Protein AF-A0A0A2VUT5-F1 (afdb_monomer_lite)

pLDDT: mean 84.31, std 16.01, range [35.38, 98.5]

Structure (mmCIF, N/CA/C/O backbone):
data_AF-A0A0A2VUT5-F1
#
_entry.id   AF-A0A0A2VUT5-F1
#
loop_
_atom_site.group_PDB
_atom_site.id
_atom_site.type_symbol
_atom_site.label_atom_id
_atom_site.label_alt_id
_atom_site.label_comp_id
_atom_site.label_asym_id
_atom_site.label_entity_id
_atom_site.label_seq_id
_atom_site.pdbx_PDB_ins_code
_atom_site.Cartn_x
_atom_site.Cartn_y
_atom_site.Cartn_z
_atom_site.occupancy
_atom_site.B_iso_or_equiv
_atom_site.auth_seq_id
_atom_site.auth_comp_id
_atom_site.auth_asym_id
_atom_site.auth_atom_id
_atom_site.pdbx_PDB_model_num
ATOM 1 N N . MET A 1 1 ? 11.358 13.207 6.487 1.00 93.50 1 MET A N 1
ATOM 2 C CA . MET A 1 1 ? 11.380 11.725 6.503 1.00 93.50 1 MET A CA 1
ATOM 3 C C . MET A 1 1 ? 10.875 11.120 5.193 1.00 93.50 1 MET A C 1
ATOM 5 O O . MET A 1 1 ? 11.713 10.660 4.435 1.00 93.50 1 MET A O 1
ATOM 9 N N . LEU A 1 2 ? 9.563 11.150 4.886 1.00 94.25 2 LEU A N 1
ATOM 10 C CA . LEU A 1 2 ? 9.001 10.449 3.712 1.00 94.25 2 LEU A CA 1
ATOM 11 C C . LEU A 1 2 ? 9.611 10.880 2.370 1.00 94.25 2 LEU A C 1
ATOM 13 O O . LEU A 1 2 ? 9.861 10.027 1.530 1.00 94.25 2 LEU A O 1
ATOM 17 N N . PHE A 1 3 ? 9.931 12.165 2.194 1.00 97.06 3 PHE A N 1
ATOM 18 C CA . PHE A 1 3 ? 10.677 12.625 1.018 1.00 97.06 3 PHE A CA 1
ATOM 19 C C . PHE A 1 3 ? 11.984 11.838 0.822 1.00 97.06 3 PHE A C 1
ATOM 21 O O . PHE A 1 3 ? 12.193 11.243 -0.227 1.00 97.06 3 PHE A O 1
ATOM 28 N N . LEU A 1 4 ? 12.830 11.761 1.857 1.00 97.56 4 LEU A N 1
ATOM 29 C CA . LEU A 1 4 ? 14.119 11.062 1.795 1.00 97.56 4 LEU A CA 1
ATOM 30 C C . LEU A 1 4 ? 13.946 9.545 1.630 1.00 97.56 4 LEU A C 1
ATOM 32 O O . LEU A 1 4 ? 14.678 8.941 0.856 1.00 97.56 4 LEU A O 1
ATOM 36 N N . GLN A 1 5 ? 12.960 8.942 2.307 1.00 97.06 5 GLN A N 1
ATOM 37 C CA . GLN A 1 5 ? 12.634 7.514 2.187 1.00 97.06 5 GLN A CA 1
ATOM 38 C C . GLN A 1 5 ? 12.449 7.108 0.721 1.00 97.06 5 GLN A C 1
ATOM 40 O O . GLN A 1 5 ? 13.054 6.148 0.251 1.00 97.06 5 GLN A O 1
ATOM 45 N N . TYR A 1 6 ? 11.606 7.844 -0.001 1.00 96.31 6 TYR A N 1
ATOM 46 C CA . TYR A 1 6 ? 11.287 7.532 -1.389 1.00 96.31 6 TYR A CA 1
ATOM 47 C C . TYR A 1 6 ? 12.314 8.102 -2.370 1.00 96.31 6 TYR A C 1
ATOM 49 O O . TYR A 1 6 ? 12.494 7.519 -3.434 1.00 96.31 6 TYR A O 1
ATOM 57 N N . PHE A 1 7 ? 13.052 9.155 -2.000 1.00 98.19 7 PHE A N 1
ATOM 58 C CA . PHE A 1 7 ? 14.204 9.627 -2.770 1.00 98.19 7 PHE A CA 1
ATOM 59 C C . PHE A 1 7 ? 15.270 8.534 -2.898 1.00 98.19 7 PHE A C 1
ATOM 61 O O . PHE A 1 7 ? 15.726 8.246 -3.999 1.00 98.19 7 PHE A O 1
ATOM 68 N N . ILE A 1 8 ? 15.615 7.858 -1.793 1.00 97.88 8 ILE A N 1
ATOM 69 C CA . ILE A 1 8 ? 16.555 6.722 -1.808 1.00 97.88 8 ILE A CA 1
ATOM 70 C C . ILE A 1 8 ? 16.086 5.659 -2.799 1.00 97.88 8 ILE A C 1
ATOM 72 O O . ILE A 1 8 ? 16.894 5.105 -3.535 1.00 97.88 8 ILE A O 1
ATOM 76 N N . TRP A 1 9 ? 14.783 5.373 -2.827 1.00 94.62 9 TRP A N 1
ATOM 77 C CA . TRP A 1 9 ? 14.233 4.359 -3.718 1.00 94.62 9 TRP A CA 1
ATOM 78 C C . TRP A 1 9 ? 14.268 4.796 -5.185 1.00 94.62 9 TRP A C 1
ATOM 80 O O . TRP A 1 9 ? 14.713 4.030 -6.038 1.00 94.62 9 TRP A O 1
ATOM 90 N N . GLY A 1 10 ? 13.846 6.031 -5.467 1.00 94.75 10 GLY A N 1
ATOM 91 C CA . GLY A 1 10 ? 13.811 6.602 -6.814 1.00 94.75 10 GLY A CA 1
ATOM 92 C C . GLY A 1 10 ? 15.195 6.815 -7.424 1.00 94.75 10 GLY A C 1
ATOM 93 O O . GLY A 1 10 ? 15.329 6.747 -8.639 1.00 94.75 10 GLY A O 1
ATOM 94 N N . ALA A 1 11 ? 16.231 6.989 -6.596 1.00 96.50 11 ALA A N 1
ATOM 95 C CA . ALA A 1 11 ? 17.604 7.211 -7.047 1.00 96.50 11 ALA A CA 1
ATOM 96 C C . ALA A 1 11 ? 18.226 6.004 -7.769 1.00 96.50 11 ALA A C 1
ATOM 98 O O . ALA A 1 11 ? 19.234 6.162 -8.447 1.00 96.50 11 ALA A O 1
ATOM 99 N N . TRP A 1 12 ? 17.669 4.800 -7.616 1.00 94.81 12 TRP A N 1
ATOM 100 C CA . TRP A 1 12 ? 18.216 3.611 -8.277 1.00 94.81 12 TRP A CA 1
ATOM 101 C C . TRP A 1 12 ? 17.170 2.619 -8.784 1.00 94.81 12 TRP A C 1
ATOM 103 O O . TRP A 1 12 ? 17.489 1.828 -9.663 1.00 94.81 12 TRP A O 1
ATOM 113 N N . LEU A 1 13 ? 15.929 2.601 -8.272 1.00 92.19 13 LEU A N 1
ATOM 114 C CA . LEU A 1 13 ? 14.946 1.578 -8.664 1.00 92.19 13 LEU A CA 1
ATOM 115 C C . LEU A 1 13 ? 14.716 1.550 -10.178 1.00 92.19 13 LEU A C 1
ATOM 117 O O . LEU A 1 13 ? 14.638 0.465 -10.739 1.00 92.19 13 LEU A O 1
ATOM 121 N N . VAL A 1 14 ? 14.589 2.705 -10.823 1.00 91.12 14 VAL A N 1
ATOM 122 C CA . VAL A 1 14 ? 14.244 2.767 -12.250 1.00 91.12 14 VAL A CA 1
ATOM 123 C C . VAL A 1 14 ? 15.490 2.668 -13.135 1.00 91.12 14 VAL A C 1
ATOM 125 O O . VAL A 1 14 ? 15.418 2.122 -14.226 1.00 91.12 14 VAL A O 1
ATOM 128 N N . THR A 1 15 ? 16.640 3.139 -12.657 1.00 95.00 15 THR A N 1
ATOM 129 C CA . THR A 1 15 ? 17.874 3.319 -13.441 1.00 95.00 15 THR A CA 1
ATOM 130 C C . THR A 1 15 ? 18.891 2.187 -13.291 1.00 95.00 15 THR A C 1
ATOM 132 O O . THR A 1 15 ? 19.719 1.987 -14.179 1.00 95.00 15 THR A O 1
ATOM 135 N N . LEU A 1 16 ? 18.825 1.397 -12.211 1.00 95.69 16 LEU A N 1
ATOM 136 C CA . LEU A 1 16 ? 19.796 0.331 -11.941 1.00 95.69 16 LEU A CA 1
ATOM 137 C C . LEU A 1 16 ? 19.808 -0.746 -13.035 1.00 95.69 16 LEU A C 1
ATOM 139 O O . LEU A 1 16 ? 20.874 -1.258 -13.370 1.00 95.69 16 LEU A O 1
ATOM 143 N N . GLY A 1 17 ? 18.651 -1.069 -13.620 1.00 94.44 17 GLY A N 1
ATOM 144 C CA . GLY A 1 17 ? 18.558 -1.988 -14.756 1.00 94.44 17 GLY A CA 1
ATOM 145 C C . GLY A 1 17 ? 19.439 -1.549 -15.928 1.00 94.44 17 GLY A C 1
ATOM 146 O O . GLY A 1 17 ? 20.144 -2.374 -16.504 1.00 94.44 17 GLY A O 1
ATOM 147 N N . SER A 1 18 ? 19.459 -0.250 -16.233 1.00 94.56 18 SER A N 1
ATOM 148 C CA . SER A 1 18 ? 20.240 0.306 -17.344 1.00 94.56 18 SER A CA 1
ATOM 149 C C . SER A 1 18 ? 21.721 0.326 -17.023 1.00 94.56 18 SER A C 1
ATOM 151 O O . SER A 1 18 ? 22.533 -0.040 -17.861 1.00 94.56 18 SER A O 1
ATOM 153 N N . TYR A 1 19 ? 22.099 0.658 -15.786 1.00 96.56 19 TYR A N 1
ATOM 154 C CA . TYR A 1 19 ? 23.490 0.515 -15.358 1.00 96.56 19 TYR A CA 1
ATOM 155 C C . TYR A 1 19 ? 23.986 -0.932 -15.519 1.00 96.56 19 TYR A C 1
ATOM 157 O O . TYR A 1 19 ? 25.061 -1.171 -16.070 1.00 96.56 19 TYR A O 1
ATOM 165 N N . MET A 1 20 ? 23.183 -1.912 -15.100 1.00 96.69 20 MET A N 1
ATOM 166 C CA . MET A 1 20 ? 23.541 -3.323 -15.222 1.00 96.69 20 MET A CA 1
ATOM 167 C C . MET A 1 20 ? 23.627 -3.782 -16.685 1.00 96.69 20 MET A C 1
ATOM 169 O O . MET A 1 20 ? 24.597 -4.438 -17.049 1.00 96.69 20 MET A O 1
ATOM 173 N N . ILE A 1 21 ? 22.664 -3.422 -17.536 1.00 94.56 21 ILE A N 1
ATOM 174 C CA . ILE A 1 21 ? 22.631 -3.864 -18.941 1.00 94.56 21 ILE A CA 1
ATOM 175 C C . ILE A 1 21 ? 23.637 -3.093 -19.798 1.00 94.56 21 ILE A C 1
ATOM 177 O O . ILE A 1 21 ? 24.434 -3.697 -20.511 1.00 94.56 21 ILE A O 1
ATOM 181 N N . ASN A 1 22 ? 23.591 -1.763 -19.755 1.00 93.25 22 ASN A N 1
ATOM 182 C CA . ASN A 1 22 ? 24.319 -0.900 -20.683 1.00 93.25 22 ASN A CA 1
ATOM 183 C C . ASN A 1 22 ? 25.770 -0.654 -20.249 1.00 93.25 22 ASN A C 1
ATOM 185 O O . ASN A 1 22 ? 26.612 -0.442 -21.117 1.00 93.25 22 ASN A O 1
ATOM 189 N N . THR A 1 23 ? 26.080 -0.710 -18.947 1.00 94.25 23 THR A N 1
ATOM 190 C CA . THR A 1 23 ? 27.445 -0.464 -18.441 1.00 94.25 23 THR A CA 1
ATOM 191 C C . THR A 1 23 ? 28.143 -1.741 -17.981 1.00 94.25 23 THR A C 1
ATOM 193 O O . THR A 1 23 ? 29.313 -1.938 -18.300 1.00 94.25 23 THR A O 1
ATOM 196 N N . LEU A 1 24 ? 27.458 -2.615 -17.232 1.00 95.62 24 LEU A N 1
ATOM 197 C CA . LEU A 1 24 ? 28.056 -3.854 -16.708 1.00 95.62 24 LEU A CA 1
ATOM 198 C C . LEU A 1 24 ? 27.901 -5.066 -17.642 1.00 95.62 24 LEU A C 1
ATOM 200 O O . LEU A 1 24 ? 28.535 -6.093 -17.406 1.00 95.62 24 LEU A O 1
ATOM 204 N N . GLY A 1 25 ? 27.082 -4.965 -18.693 1.00 93.31 25 GLY A N 1
ATOM 205 C CA . GLY A 1 25 ? 26.870 -6.044 -19.663 1.00 93.31 25 GLY A CA 1
ATOM 206 C C . GLY A 1 25 ? 26.060 -7.230 -19.128 1.00 93.31 25 GLY A C 1
ATOM 207 O O . GLY A 1 25 ? 26.203 -8.345 -19.628 1.00 93.31 25 GLY A O 1
ATOM 208 N N . PHE A 1 26 ? 25.234 -7.020 -18.101 1.00 95.94 26 PHE A N 1
ATOM 209 C CA . PHE A 1 26 ? 24.371 -8.063 -17.542 1.00 95.94 26 PHE A CA 1
ATOM 210 C C . PHE A 1 26 ? 23.270 -8.442 -18.532 1.00 95.94 26 PHE A C 1
ATOM 212 O O . PHE A 1 26 ? 22.755 -7.597 -19.271 1.00 95.94 26 PHE A O 1
ATOM 219 N N . LYS A 1 27 ? 22.873 -9.715 -18.507 1.00 94.75 27 LYS A N 1
ATOM 220 C CA . LYS A 1 27 ? 21.741 -10.209 -19.293 1.00 94.75 27 LYS A CA 1
ATOM 221 C C . LYS A 1 27 ? 20.410 -9.829 -18.644 1.00 94.75 27 LYS A C 1
ATOM 223 O O . LYS A 1 27 ? 20.349 -9.449 -17.472 1.00 94.75 27 LYS A O 1
ATOM 228 N N . GLY A 1 28 ? 19.320 -9.955 -19.392 1.00 92.19 28 GLY A N 1
ATOM 229 C CA . GLY A 1 28 ? 17.963 -9.752 -18.899 1.00 92.19 28 GLY A CA 1
ATOM 230 C C . GLY A 1 28 ? 17.655 -10.627 -17.684 1.00 92.19 28 GLY A C 1
ATOM 231 O O . GLY A 1 28 ? 17.144 -10.114 -16.688 1.00 92.19 28 GLY A O 1
ATOM 232 N N . ALA A 1 29 ? 18.024 -11.911 -17.704 1.00 94.81 29 ALA A N 1
ATOM 233 C CA . ALA A 1 29 ? 17.836 -12.817 -16.570 1.00 94.81 29 ALA A CA 1
ATOM 234 C C . ALA A 1 29 ? 18.646 -12.404 -15.326 1.00 94.81 29 ALA A C 1
ATOM 236 O O . ALA A 1 29 ? 18.138 -12.506 -14.209 1.00 94.81 29 ALA A O 1
ATOM 237 N N . ASP A 1 30 ? 19.864 -11.880 -15.502 1.00 96.44 30 ASP A N 1
ATOM 238 C CA . ASP A 1 30 ? 20.696 -11.372 -14.401 1.00 96.44 30 ASP A CA 1
ATOM 239 C C . ASP A 1 30 ? 20.035 -10.165 -13.723 1.00 96.44 30 ASP A C 1
ATOM 241 O O . ASP A 1 30 ? 19.915 -10.100 -12.497 1.00 96.44 30 ASP A O 1
ATOM 245 N N . VAL A 1 31 ? 19.548 -9.216 -14.528 1.00 95.69 31 VAL A N 1
ATOM 246 C CA . VAL A 1 31 ? 18.807 -8.045 -14.044 1.00 95.69 31 VAL A CA 1
ATOM 247 C C . VAL A 1 31 ? 17.505 -8.462 -13.363 1.00 95.69 31 VAL A C 1
ATOM 249 O O . VAL A 1 31 ? 17.200 -7.981 -12.269 1.00 95.69 31 VAL A O 1
ATOM 252 N N . GLY A 1 32 ? 16.768 -9.396 -13.964 1.00 94.75 32 GLY A N 1
ATOM 253 C CA . GLY A 1 32 ? 15.563 -9.982 -13.388 1.00 94.75 32 GLY A CA 1
ATOM 254 C C . GLY A 1 32 ? 15.821 -10.609 -12.019 1.00 94.75 32 GLY A C 1
ATOM 255 O O . GLY A 1 32 ? 15.110 -10.321 -11.056 1.00 94.75 32 GLY A O 1
ATOM 256 N N . MET A 1 33 ? 16.897 -11.385 -11.887 1.00 95.88 33 MET A N 1
ATOM 257 C CA . MET A 1 33 ? 17.333 -11.968 -10.619 1.00 95.88 33 MET A CA 1
ATOM 258 C C . MET A 1 33 ? 17.618 -10.886 -9.566 1.00 95.88 33 MET A C 1
ATOM 260 O O . MET A 1 33 ? 17.103 -10.974 -8.450 1.00 95.88 33 MET A O 1
ATOM 264 N N . VAL A 1 34 ? 18.372 -9.835 -9.899 1.00 96.38 34 VAL A N 1
ATOM 265 C CA . VAL A 1 34 ? 18.667 -8.732 -8.964 1.00 96.38 34 VAL A CA 1
ATOM 266 C C . VAL A 1 34 ? 17.389 -8.005 -8.529 1.00 96.38 34 VAL A C 1
ATOM 268 O O . VAL A 1 34 ? 17.201 -7.754 -7.338 1.00 96.38 34 VAL A O 1
ATOM 271 N N . TYR A 1 35 ? 16.470 -7.707 -9.450 1.00 94.69 35 TYR A N 1
ATOM 272 C CA . TYR A 1 35 ? 15.202 -7.044 -9.119 1.00 94.69 35 TYR A CA 1
ATOM 273 C C . TYR A 1 35 ? 14.243 -7.944 -8.326 1.00 94.69 35 TYR A C 1
ATOM 275 O O . TYR A 1 35 ? 13.476 -7.433 -7.506 1.00 94.69 35 TYR A O 1
ATOM 283 N N . SER A 1 36 ? 14.331 -9.270 -8.488 1.00 94.25 36 SER A N 1
ATOM 284 C CA . SER A 1 36 ? 13.511 -10.245 -7.755 1.00 94.25 36 SER A CA 1
ATOM 285 C C . SER A 1 36 ? 13.723 -10.193 -6.236 1.00 94.25 36 SER A C 1
ATOM 287 O O . SER A 1 36 ? 12.807 -10.506 -5.472 1.00 94.25 36 SER A O 1
ATOM 289 N N . THR A 1 37 ? 14.897 -9.721 -5.789 1.00 94.06 37 THR A N 1
ATOM 290 C CA . THR A 1 37 ? 15.224 -9.542 -4.364 1.00 94.06 37 THR A CA 1
ATOM 291 C C . THR A 1 37 ? 14.163 -8.724 -3.631 1.00 94.06 37 THR A C 1
ATOM 293 O O . THR A 1 37 ? 13.803 -9.057 -2.507 1.00 94.06 37 THR A O 1
ATOM 296 N N . LYS A 1 38 ? 13.585 -7.710 -4.288 1.00 87.00 38 LYS A N 1
ATOM 297 C CA . LYS A 1 38 ? 12.512 -6.873 -3.735 1.00 87.00 38 LYS A CA 1
ATOM 298 C C . LYS A 1 38 ? 11.257 -7.675 -3.417 1.00 87.00 38 LYS A C 1
ATOM 300 O O . LYS A 1 38 ? 10.724 -7.550 -2.317 1.00 87.00 38 LYS A O 1
ATOM 305 N N . GLY A 1 39 ? 10.815 -8.502 -4.364 1.00 87.56 39 GLY A N 1
ATOM 306 C CA . GLY A 1 39 ? 9.640 -9.353 -4.185 1.00 87.56 39 GLY A CA 1
ATOM 307 C C . GLY A 1 39 ? 9.842 -10.371 -3.063 1.00 87.56 39 GLY A C 1
ATOM 308 O O . GLY A 1 39 ? 8.967 -10.561 -2.219 1.00 87.56 39 GLY A O 1
ATOM 309 N N . LEU A 1 40 ? 11.041 -10.958 -2.984 1.00 88.81 40 LEU A N 1
ATOM 310 C CA . LEU A 1 40 ? 11.377 -11.922 -1.938 1.00 88.81 40 LEU A CA 1
ATOM 311 C C . LEU A 1 40 ? 11.332 -11.299 -0.536 1.00 88.81 40 LEU A C 1
ATOM 313 O O . LEU A 1 40 ? 10.790 -11.897 0.393 1.00 88.81 40 LEU A O 1
ATOM 317 N N . THR A 1 41 ? 11.884 -10.096 -0.360 1.00 89.62 41 THR A N 1
ATOM 318 C CA . THR A 1 41 ? 11.947 -9.473 0.970 1.00 89.62 41 THR A CA 1
ATOM 319 C C . THR A 1 41 ? 10.633 -8.823 1.383 1.00 89.62 41 THR A C 1
ATOM 321 O O . THR A 1 41 ? 10.299 -8.860 2.570 1.00 89.62 41 THR A O 1
ATOM 324 N N . ALA A 1 42 ? 9.848 -8.300 0.435 1.00 84.56 42 ALA A N 1
ATOM 325 C CA . ALA A 1 42 ? 8.524 -7.733 0.695 1.00 84.56 42 ALA A CA 1
ATOM 326 C C . ALA A 1 42 ? 7.532 -8.755 1.289 1.00 84.56 42 ALA A C 1
ATOM 328 O O . ALA A 1 42 ? 6.604 -8.358 1.990 1.00 84.56 42 ALA A O 1
ATOM 329 N N . LEU A 1 43 ? 7.751 -10.059 1.068 1.00 81.44 43 LEU A N 1
ATOM 330 C CA . LEU A 1 43 ? 6.931 -11.146 1.616 1.00 81.44 43 LEU A CA 1
ATOM 331 C C . LEU A 1 43 ? 7.049 -11.289 3.144 1.00 81.44 43 LEU A C 1
ATOM 333 O O . LEU A 1 43 ? 6.057 -11.575 3.808 1.00 81.44 43 LEU A O 1
ATOM 337 N N . LEU A 1 44 ? 8.254 -11.132 3.701 1.00 81.81 44 LEU A N 1
ATOM 338 C CA . LEU A 1 44 ? 8.550 -11.537 5.085 1.00 81.81 44 LEU A CA 1
ATOM 339 C C . LEU A 1 44 ? 9.029 -10.381 5.961 1.00 81.81 44 LEU A C 1
ATOM 341 O O . LEU A 1 44 ? 8.651 -10.269 7.129 1.00 81.81 44 LEU A O 1
ATOM 345 N N . MET A 1 45 ? 9.878 -9.515 5.412 1.00 88.06 45 MET A N 1
ATOM 346 C CA . MET A 1 45 ? 10.650 -8.580 6.222 1.00 88.06 45 MET A CA 1
ATOM 347 C C . MET A 1 45 ? 9.814 -7.494 6.902 1.00 88.06 45 MET A C 1
ATOM 349 O O . MET A 1 45 ? 10.107 -7.212 8.066 1.00 88.06 45 MET A O 1
ATOM 353 N N . PRO A 1 46 ? 8.777 -6.897 6.274 1.00 82.62 46 PRO A N 1
ATOM 354 C CA . PRO A 1 46 ? 7.929 -5.923 6.960 1.00 82.62 46 PRO A CA 1
ATOM 355 C C . PRO A 1 46 ? 7.302 -6.482 8.246 1.00 82.62 46 PRO A C 1
ATOM 357 O O . PRO A 1 46 ? 7.313 -5.807 9.273 1.00 82.62 46 PRO A O 1
ATOM 360 N N . GLY A 1 47 ? 6.836 -7.737 8.223 1.00 79.56 47 GLY A N 1
ATOM 361 C CA . GLY A 1 47 ? 6.281 -8.408 9.401 1.00 79.56 47 GLY A CA 1
ATOM 362 C C . GLY A 1 47 ? 7.339 -8.716 10.463 1.00 79.56 47 GLY A C 1
ATOM 363 O O . GLY A 1 47 ? 7.144 -8.412 11.639 1.00 79.56 47 GLY A O 1
ATOM 364 N N . LEU A 1 48 ? 8.488 -9.268 10.057 1.00 85.69 48 LEU A N 1
ATOM 365 C CA . LEU A 1 48 ? 9.574 -9.613 10.982 1.00 85.69 48 LEU A CA 1
ATOM 366 C C . LEU A 1 48 ? 10.134 -8.385 11.707 1.00 85.69 48 LEU A C 1
ATOM 368 O O . LEU A 1 48 ? 10.290 -8.401 12.926 1.00 85.69 48 LEU A O 1
ATOM 372 N N . ILE A 1 49 ? 10.408 -7.307 10.975 1.00 87.94 49 ILE A N 1
ATOM 373 C CA . ILE A 1 49 ? 10.952 -6.075 11.550 1.00 87.94 49 ILE A CA 1
ATOM 374 C C . ILE A 1 49 ? 9.893 -5.300 12.341 1.00 87.94 49 ILE A C 1
ATOM 376 O O . ILE A 1 49 ? 10.239 -4.688 13.350 1.00 87.94 49 ILE A O 1
ATOM 380 N N . GLY A 1 50 ? 8.612 -5.378 11.963 1.00 81.81 50 GLY A N 1
ATOM 381 C CA . GLY A 1 50 ? 7.516 -4.866 12.791 1.00 81.81 50 GLY A CA 1
ATOM 382 C C . GLY A 1 50 ? 7.531 -5.472 14.199 1.00 81.81 50 GLY A C 1
ATOM 383 O O . GLY A 1 50 ? 7.516 -4.744 15.186 1.00 81.81 50 GLY A O 1
ATOM 384 N N . ILE A 1 51 ? 7.714 -6.795 14.312 1.00 82.06 51 ILE A N 1
ATOM 385 C CA . ILE A 1 51 ? 7.827 -7.480 15.616 1.00 82.06 51 ILE A CA 1
ATOM 386 C C . ILE A 1 51 ? 9.025 -6.961 16.429 1.00 82.06 51 ILE A C 1
ATOM 388 O O . ILE A 1 51 ? 8.924 -6.795 17.647 1.00 82.06 51 ILE A O 1
ATOM 392 N N . VAL A 1 52 ? 10.161 -6.702 15.773 1.00 85.56 52 VAL A N 1
ATOM 393 C CA . VAL A 1 52 ? 11.351 -6.129 16.426 1.00 85.56 52 VAL A CA 1
ATOM 394 C C . VAL A 1 52 ? 11.050 -4.730 16.971 1.00 85.56 52 VAL A C 1
ATOM 396 O O . VAL A 1 52 ? 11.405 -4.441 18.117 1.00 85.56 52 VAL A O 1
ATOM 399 N N . ALA A 1 53 ? 10.382 -3.894 16.169 1.00 83.38 53 ALA A N 1
ATOM 400 C CA . ALA A 1 53 ? 10.006 -2.526 16.518 1.00 83.38 53 ALA A CA 1
ATOM 401 C C . ALA A 1 53 ? 8.987 -2.457 17.669 1.00 83.38 53 ALA A C 1
ATOM 403 O O . ALA A 1 53 ? 9.026 -1.538 18.488 1.00 83.38 53 ALA A O 1
ATOM 404 N N . ASP A 1 54 ? 8.115 -3.458 17.767 1.00 81.06 54 ASP A N 1
ATOM 405 C CA . ASP A 1 54 ? 7.099 -3.522 18.814 1.00 81.06 54 ASP A CA 1
ATOM 406 C C . ASP A 1 54 ? 7.654 -4.054 20.142 1.00 81.06 54 ASP A C 1
ATOM 408 O O . ASP A 1 54 ? 7.229 -3.611 21.211 1.00 81.06 54 ASP A O 1
ATOM 412 N N . LYS A 1 55 ? 8.590 -5.017 20.095 1.00 80.06 55 LYS A N 1
ATOM 413 C CA . LYS A 1 55 ? 9.001 -5.801 21.275 1.00 80.06 55 LYS A CA 1
ATOM 414 C C . LYS A 1 55 ? 10.373 -5.439 21.840 1.00 80.06 55 LYS A C 1
ATOM 416 O O . LYS A 1 55 ? 10.565 -5.521 23.053 1.00 80.06 55 LYS A O 1
ATOM 421 N N . TRP A 1 56 ? 11.347 -5.130 20.987 1.00 84.62 56 TRP A N 1
ATOM 422 C CA . TRP A 1 56 ? 12.760 -5.121 21.385 1.00 84.62 56 TRP A CA 1
ATOM 423 C C . TRP A 1 56 ? 13.419 -3.754 21.266 1.00 84.62 56 TRP A C 1
ATOM 425 O O . TRP A 1 56 ? 14.190 -3.376 22.146 1.00 84.62 56 TRP A O 1
ATOM 435 N N . LEU A 1 57 ? 13.130 -3.008 20.201 1.00 88.12 57 LEU A N 1
ATOM 436 C CA . LEU A 1 57 ? 13.770 -1.726 19.925 1.00 88.12 57 LEU A CA 1
ATOM 437 C C . LEU A 1 57 ? 12.731 -0.701 19.469 1.00 88.12 57 LEU A C 1
ATOM 439 O O . LEU A 1 57 ? 11.894 -1.045 18.650 1.00 88.12 57 LEU A O 1
ATOM 443 N N . PRO A 1 58 ? 12.804 0.564 19.915 1.00 89.44 58 PRO A N 1
ATOM 444 C CA . PRO A 1 58 ? 11.930 1.620 19.412 1.00 89.44 58 PRO A CA 1
ATOM 445 C C . PRO A 1 58 ? 11.967 1.743 17.883 1.00 89.44 58 PRO A C 1
ATOM 447 O O . PRO A 1 58 ? 13.045 1.695 17.281 1.00 89.44 58 PRO A O 1
ATOM 450 N N . ALA A 1 59 ? 10.808 1.977 17.264 1.00 87.06 59 ALA A N 1
ATOM 451 C CA . ALA A 1 59 ? 10.661 2.034 15.808 1.00 87.06 59 ALA A CA 1
ATOM 452 C C . ALA A 1 59 ? 11.626 3.022 15.123 1.00 87.06 59 ALA A C 1
ATOM 454 O O . ALA A 1 59 ? 12.182 2.697 14.077 1.00 87.06 59 ALA A O 1
ATOM 455 N N . ASN A 1 60 ? 11.903 4.186 15.725 1.00 89.31 60 ASN A N 1
ATOM 456 C CA . ASN A 1 60 ? 12.868 5.160 15.194 1.00 89.31 60 ASN A CA 1
ATOM 457 C C . ASN A 1 60 ? 14.311 4.615 15.159 1.00 89.31 60 ASN A C 1
ATOM 459 O O . ASN A 1 60 ? 15.050 4.878 14.210 1.00 89.31 60 ASN A O 1
ATOM 463 N N . ARG A 1 61 ? 14.709 3.803 16.150 1.00 91.69 61 ARG A N 1
ATOM 464 C CA . ARG A 1 61 ? 16.032 3.155 16.185 1.00 91.69 61 ARG A CA 1
ATOM 465 C C . ARG A 1 61 ? 16.134 2.005 15.195 1.00 91.69 61 ARG A C 1
ATOM 467 O O . ARG A 1 61 ? 17.151 1.889 14.519 1.00 91.69 61 ARG A O 1
ATOM 474 N N . VAL A 1 62 ? 15.088 1.185 15.089 1.00 93.31 62 VAL A N 1
ATOM 475 C CA . VAL A 1 62 ? 15.021 0.115 14.082 1.00 93.31 62 VAL A CA 1
ATOM 476 C C . VAL A 1 62 ? 15.092 0.711 12.677 1.00 93.31 62 VAL A C 1
ATOM 478 O O . VAL A 1 62 ? 15.903 0.275 11.868 1.00 93.31 62 VAL A O 1
ATOM 481 N N . TYR A 1 63 ? 14.323 1.770 12.420 1.00 94.00 63 TYR A N 1
ATOM 482 C CA . TYR A 1 63 ? 14.341 2.514 11.163 1.00 94.00 63 TYR A CA 1
ATOM 483 C C . TYR A 1 63 ? 15.738 3.070 10.842 1.00 94.00 63 TYR A C 1
ATOM 485 O O . TYR A 1 63 ? 16.236 2.878 9.734 1.00 94.00 63 TYR A O 1
ATOM 493 N N . SER A 1 64 ? 16.412 3.682 11.825 1.00 95.75 64 SER A N 1
ATOM 494 C CA . SER A 1 64 ? 17.797 4.156 11.684 1.00 95.75 64 SER A CA 1
ATOM 495 C C . SER A 1 64 ? 18.769 3.019 11.332 1.00 95.75 64 SER A C 1
ATOM 497 O O . SER A 1 64 ? 19.508 3.125 10.354 1.00 95.75 64 SER A O 1
ATOM 499 N N . LEU A 1 65 ? 18.723 1.897 12.062 1.00 96.44 65 LEU A N 1
ATOM 500 C CA . LEU A 1 65 ? 19.592 0.739 11.822 1.00 96.44 65 LEU A CA 1
ATOM 501 C C . LEU A 1 65 ? 19.380 0.143 10.425 1.00 96.44 65 LEU A C 1
ATOM 503 O O . LEU A 1 65 ? 20.349 -0.124 9.718 1.00 96.44 65 LEU A O 1
ATOM 507 N N . CYS A 1 66 ? 18.124 -0.022 10.009 1.00 96.81 66 CYS A N 1
ATOM 508 C CA . CYS A 1 66 ? 17.775 -0.482 8.670 1.00 96.81 66 CYS A CA 1
ATOM 509 C C . CYS A 1 66 ? 18.379 0.423 7.586 1.00 96.81 66 CYS A C 1
ATOM 511 O O . CYS A 1 66 ? 18.965 -0.073 6.626 1.00 96.81 66 CYS A O 1
ATOM 513 N N . HIS A 1 67 ? 18.304 1.746 7.749 1.00 98.06 67 HIS A N 1
ATOM 514 C CA . HIS A 1 67 ? 18.888 2.679 6.787 1.00 98.06 67 HIS A CA 1
ATOM 515 C C . HIS A 1 67 ? 20.424 2.703 6.798 1.00 98.06 67 HIS A C 1
ATOM 517 O O . HIS A 1 67 ? 21.016 2.895 5.734 1.00 98.06 67 HIS A O 1
ATOM 523 N N . LEU A 1 68 ? 21.076 2.452 7.940 1.00 98.06 68 LEU A N 1
ATOM 524 C CA . LEU A 1 68 ? 22.535 2.272 8.008 1.00 98.06 68 LEU A CA 1
ATOM 525 C C . LEU A 1 68 ? 22.986 1.003 7.281 1.00 98.06 68 LEU A C 1
ATOM 527 O O . LEU A 1 68 ? 23.918 1.053 6.481 1.00 98.06 68 LEU A O 1
ATOM 531 N N . VAL A 1 69 ? 22.304 -0.122 7.518 1.00 98.00 69 VAL A N 1
ATOM 532 C CA . VAL A 1 69 ? 22.587 -1.382 6.814 1.00 98.00 69 VAL A CA 1
ATOM 533 C C . VAL A 1 69 ? 22.334 -1.217 5.317 1.00 98.00 69 VAL A C 1
ATOM 535 O O . VAL A 1 69 ? 23.193 -1.571 4.514 1.00 98.00 69 VAL A O 1
ATOM 538 N N . GLY A 1 70 ? 21.204 -0.614 4.935 1.00 97.56 70 GLY A N 1
ATOM 539 C CA . GLY A 1 70 ? 20.886 -0.310 3.539 1.00 97.56 70 GLY A CA 1
ATOM 540 C C . GLY A 1 70 ? 21.947 0.571 2.874 1.00 97.56 70 GLY A C 1
ATOM 541 O O . GLY A 1 70 ? 22.396 0.261 1.775 1.00 97.56 70 GLY A O 1
ATOM 542 N N . ALA A 1 71 ? 22.432 1.613 3.560 1.00 98.38 71 ALA A N 1
ATOM 543 C CA . ALA A 1 71 ? 23.507 2.466 3.054 1.00 98.38 71 ALA A CA 1
ATOM 544 C C . ALA A 1 71 ? 24.803 1.677 2.800 1.00 98.38 71 ALA A C 1
ATOM 546 O O . ALA A 1 71 ? 25.395 1.807 1.730 1.00 98.38 71 ALA A O 1
ATOM 547 N N . GLY A 1 72 ? 25.215 0.820 3.742 1.00 98.25 72 GLY A N 1
ATOM 548 C CA . GLY A 1 72 ? 26.391 -0.038 3.574 1.00 98.25 72 GLY A CA 1
ATOM 549 C C . GLY A 1 72 ? 26.246 -1.023 2.411 1.00 98.25 72 GLY A C 1
ATOM 550 O O . GLY A 1 72 ? 27.169 -1.180 1.613 1.00 98.25 72 GLY A O 1
ATOM 551 N N . MET A 1 73 ? 25.067 -1.632 2.263 1.00 98.31 73 MET A N 1
ATOM 552 C CA . MET A 1 73 ? 24.775 -2.554 1.161 1.00 98.31 73 MET A CA 1
ATOM 553 C C . MET A 1 73 ? 24.747 -1.848 -0.200 1.00 98.31 73 MET A C 1
ATOM 555 O O . MET A 1 73 ? 25.219 -2.416 -1.178 1.00 98.31 73 MET A O 1
ATOM 559 N N . LEU A 1 74 ? 24.262 -0.605 -0.272 1.00 98.38 74 LEU A N 1
ATOM 560 C CA . LEU A 1 74 ? 24.296 0.207 -1.494 1.00 98.38 74 LEU A CA 1
ATOM 561 C C . LEU A 1 74 ? 25.723 0.633 -1.874 1.00 98.38 74 LEU A C 1
ATOM 563 O O . LEU A 1 74 ? 26.069 0.590 -3.052 1.00 98.38 74 LEU A O 1
ATOM 567 N N . VAL A 1 75 ? 26.569 0.984 -0.897 1.00 98.50 75 VAL A N 1
ATOM 568 C CA . VAL A 1 75 ? 28.006 1.241 -1.128 1.00 98.50 75 VAL A CA 1
ATOM 569 C C . VAL A 1 75 ? 28.702 -0.012 -1.653 1.00 98.50 75 VAL A C 1
ATOM 571 O O . VAL A 1 75 ? 29.494 0.072 -2.587 1.00 98.50 75 VAL A O 1
ATOM 574 N N . TRP A 1 76 ? 28.391 -1.180 -1.086 1.00 98.19 76 TRP A N 1
ATOM 575 C CA . TRP A 1 76 ? 28.931 -2.443 -1.578 1.00 98.19 76 TRP A CA 1
ATOM 576 C C . TRP A 1 76 ? 28.430 -2.766 -2.991 1.00 98.19 76 TRP A C 1
ATOM 578 O O . TRP A 1 76 ? 29.235 -3.080 -3.861 1.00 98.19 76 TRP A O 1
ATOM 588 N N . ALA A 1 77 ? 27.132 -2.608 -3.261 1.00 97.75 77 ALA A N 1
ATOM 589 C CA . ALA A 1 77 ? 26.561 -2.788 -4.596 1.00 97.75 77 ALA A CA 1
ATOM 590 C C . ALA A 1 77 ? 27.237 -1.885 -5.644 1.00 97.75 77 ALA A C 1
ATOM 592 O O . ALA A 1 77 ? 27.471 -2.318 -6.769 1.00 97.75 77 ALA A O 1
ATOM 593 N N . ALA A 1 78 ? 27.616 -0.660 -5.268 1.00 97.12 78 ALA A N 1
ATOM 594 C CA . ALA A 1 78 ? 28.267 0.300 -6.157 1.00 97.12 78 ALA A CA 1
ATOM 595 C C . ALA A 1 78 ? 29.668 -0.119 -6.645 1.00 97.12 78 ALA A C 1
ATOM 597 O O . ALA A 1 78 ? 30.152 0.446 -7.629 1.00 97.12 78 ALA A O 1
ATOM 598 N N . SER A 1 79 ? 30.322 -1.083 -5.984 1.00 95.31 79 SER A N 1
ATOM 599 C CA . SER A 1 79 ? 31.631 -1.619 -6.387 1.00 95.31 79 SER A CA 1
ATOM 600 C C . SER A 1 79 ? 31.556 -2.972 -7.103 1.00 95.31 79 SER A C 1
ATOM 602 O O . SER A 1 79 ? 32.587 -3.502 -7.519 1.00 95.31 79 SER A O 1
ATOM 604 N N . ILE A 1 80 ? 30.356 -3.536 -7.274 1.00 96.00 80 ILE A N 1
ATOM 605 C CA . ILE A 1 80 ? 30.162 -4.869 -7.843 1.00 96.00 80 ILE A CA 1
ATOM 606 C C . ILE A 1 80 ? 29.908 -4.808 -9.353 1.00 96.00 80 ILE A C 1
ATOM 608 O O . ILE A 1 80 ? 29.062 -4.065 -9.838 1.00 96.00 80 ILE A O 1
ATOM 612 N N . ASN A 1 81 ? 30.585 -5.692 -10.084 1.00 95.31 81 ASN A N 1
ATOM 613 C CA . ASN A 1 81 ? 30.448 -5.896 -11.527 1.00 95.31 81 ASN A CA 1
ATOM 614 C C . ASN A 1 81 ? 30.050 -7.336 -11.909 1.00 95.31 81 ASN A C 1
ATOM 616 O O . ASN A 1 81 ? 30.105 -7.689 -13.080 1.00 95.31 81 ASN A O 1
ATOM 620 N N . GLN A 1 82 ? 29.670 -8.180 -10.943 1.00 95.94 82 GLN A N 1
ATOM 621 C CA . GLN A 1 82 ? 29.247 -9.565 -11.184 1.00 95.94 82 GLN A CA 1
ATOM 622 C C . GLN A 1 82 ? 27.787 -9.785 -10.753 1.00 95.94 82 GLN A C 1
ATOM 624 O O . GLN A 1 82 ? 27.443 -9.410 -9.626 1.00 95.94 82 GLN A O 1
ATOM 629 N N . PRO A 1 83 ? 26.939 -10.447 -11.570 1.00 95.31 83 PRO A N 1
ATOM 630 C CA . PRO A 1 83 ? 25.514 -10.631 -11.274 1.00 95.31 83 PRO A CA 1
ATOM 631 C C . PRO A 1 83 ? 25.217 -11.285 -9.923 1.00 95.31 83 PRO A C 1
ATOM 633 O O . PRO A 1 83 ? 24.388 -10.791 -9.160 1.00 95.31 83 PRO A O 1
ATOM 636 N N . GLY A 1 84 ? 25.924 -12.369 -9.589 1.00 95.50 84 GLY A N 1
ATOM 637 C CA . GLY A 1 84 ? 25.692 -13.108 -8.345 1.00 95.50 84 GLY A CA 1
ATOM 638 C C . GLY A 1 84 ? 25.998 -12.287 -7.090 1.00 95.50 84 GLY A C 1
ATOM 639 O O . GLY A 1 84 ? 25.239 -12.320 -6.125 1.00 95.50 84 GLY A O 1
ATOM 640 N N . LEU A 1 85 ? 27.076 -11.498 -7.105 1.00 96.94 85 LEU A N 1
ATOM 641 C CA . LEU A 1 85 ? 27.402 -10.598 -5.994 1.00 96.94 85 LEU A CA 1
ATOM 642 C C . LEU A 1 85 ? 26.420 -9.422 -5.922 1.00 96.94 85 LEU A C 1
ATOM 644 O O . LEU A 1 85 ? 26.018 -9.036 -4.825 1.00 96.94 85 LEU A O 1
ATOM 648 N N . MET A 1 86 ? 25.983 -8.898 -7.074 1.00 97.62 86 MET A N 1
ATOM 649 C CA . MET A 1 86 ? 25.002 -7.811 -7.139 1.00 97.62 86 MET A CA 1
ATOM 650 C C . MET A 1 86 ? 23.672 -8.264 -6.535 1.00 97.62 86 MET A C 1
ATOM 652 O O . MET A 1 86 ? 23.060 -7.527 -5.767 1.00 97.62 86 MET A O 1
ATOM 656 N N . PHE A 1 87 ? 23.257 -9.505 -6.805 1.00 97.25 87 PHE A N 1
ATOM 657 C CA . PHE A 1 87 ? 22.084 -10.107 -6.178 1.00 97.25 87 PHE A CA 1
ATOM 658 C C . PHE A 1 87 ? 22.186 -10.097 -4.652 1.00 97.25 87 PHE A C 1
ATOM 660 O O . PHE A 1 87 ? 21.266 -9.620 -3.994 1.00 97.25 87 PHE A O 1
ATOM 667 N N . TRP A 1 88 ? 23.295 -10.566 -4.074 1.00 97.38 88 TRP A N 1
ATOM 668 C CA . TRP A 1 88 ? 23.446 -10.613 -2.616 1.00 97.38 88 TRP A CA 1
ATOM 669 C C . TRP A 1 88 ? 23.509 -9.226 -1.977 1.00 97.38 88 TRP A C 1
ATOM 671 O O . TRP A 1 88 ? 22.882 -9.011 -0.937 1.00 97.38 88 TRP A O 1
ATOM 681 N N . ALA A 1 89 ? 24.195 -8.271 -2.607 1.00 97.56 89 ALA A N 1
ATOM 682 C CA . ALA A 1 89 ? 24.234 -6.892 -2.128 1.00 97.56 89 ALA A CA 1
ATOM 683 C C . ALA A 1 89 ? 22.841 -6.246 -2.163 1.00 97.56 89 ALA A C 1
ATOM 685 O O . ALA A 1 89 ? 22.383 -5.670 -1.173 1.00 97.56 89 ALA A O 1
ATOM 686 N N . MET A 1 90 ? 22.116 -6.411 -3.272 1.00 97.19 90 MET A N 1
ATOM 687 C CA . MET A 1 90 ? 20.770 -5.862 -3.419 1.00 97.19 90 MET A CA 1
ATOM 688 C C . MET A 1 90 ? 19.735 -6.597 -2.567 1.00 97.19 90 MET A C 1
ATOM 690 O O . MET A 1 90 ? 18.807 -5.952 -2.082 1.00 97.19 90 MET A O 1
ATOM 694 N N . LEU A 1 91 ? 19.918 -7.892 -2.291 1.00 96.69 91 LEU A N 1
ATOM 695 C CA . LEU A 1 91 ? 19.119 -8.634 -1.319 1.00 96.69 91 LEU A CA 1
ATOM 696 C C . LEU A 1 91 ? 19.348 -8.104 0.094 1.00 96.69 91 LEU A C 1
ATOM 698 O O . LEU A 1 91 ? 18.379 -7.822 0.791 1.00 96.69 91 LEU A O 1
ATOM 702 N N . GLY A 1 92 ? 20.604 -7.906 0.501 1.00 96.88 92 GLY A N 1
ATOM 703 C CA . GLY A 1 92 ? 20.944 -7.292 1.785 1.00 96.88 92 GLY A CA 1
ATOM 704 C C . GLY A 1 92 ? 20.311 -5.908 1.944 1.00 96.88 92 GLY A C 1
ATOM 705 O O . GLY A 1 92 ? 19.669 -5.626 2.958 1.00 96.88 92 GLY A O 1
ATOM 706 N N . ASN A 1 93 ? 20.404 -5.071 0.906 1.00 97.25 93 ASN A N 1
ATOM 707 C CA . ASN A 1 93 ? 19.723 -3.780 0.878 1.00 97.25 93 ASN A CA 1
ATOM 708 C C . ASN A 1 93 ? 18.196 -3.937 0.962 1.00 97.25 93 ASN A C 1
ATOM 710 O O . ASN A 1 93 ? 17.554 -3.246 1.744 1.00 97.25 93 ASN A O 1
ATOM 714 N N . ALA A 1 94 ? 17.596 -4.855 0.204 1.00 94.88 94 ALA A N 1
ATOM 715 C CA . ALA A 1 94 ? 16.151 -5.068 0.192 1.00 94.88 94 ALA A CA 1
ATOM 716 C C . ALA A 1 94 ? 15.619 -5.623 1.526 1.00 94.88 94 ALA A C 1
ATOM 718 O O . ALA A 1 94 ? 14.509 -5.263 1.924 1.00 94.88 94 ALA A O 1
ATOM 719 N N . LEU A 1 95 ? 16.395 -6.460 2.227 1.00 95.56 95 LEU A N 1
ATOM 720 C CA . LEU A 1 95 ? 16.071 -6.977 3.562 1.00 95.56 95 LEU A CA 1
ATOM 721 C C . LEU A 1 95 ? 15.997 -5.834 4.579 1.00 95.56 95 LEU A C 1
ATOM 723 O O . LEU A 1 95 ? 15.119 -5.825 5.441 1.00 95.56 95 LEU A O 1
ATOM 727 N N . ALA A 1 96 ? 16.899 -4.859 4.454 1.00 95.81 96 ALA A N 1
ATOM 728 C CA . ALA A 1 96 ? 16.950 -3.704 5.333 1.00 95.81 96 ALA A CA 1
ATOM 729 C C . ALA A 1 96 ? 15.926 -2.623 4.949 1.00 95.81 96 ALA A C 1
ATOM 731 O O . ALA A 1 96 ? 15.275 -2.076 5.830 1.00 95.81 96 ALA A O 1
ATOM 732 N N . PHE A 1 97 ? 15.755 -2.333 3.657 1.00 95.38 97 PHE A N 1
ATOM 733 C CA . PHE A 1 97 ? 14.977 -1.199 3.152 1.00 95.38 97 PHE A CA 1
ATOM 734 C C . PHE A 1 97 ? 13.466 -1.458 3.072 1.00 95.38 97 PHE A C 1
ATOM 736 O O . PHE A 1 97 ? 12.683 -0.581 3.418 1.00 95.38 97 PHE A O 1
ATOM 743 N N . MET A 1 98 ? 13.010 -2.642 2.642 1.00 91.94 98 MET A N 1
ATOM 744 C CA . MET A 1 98 ? 11.563 -2.885 2.464 1.00 91.94 98 MET A CA 1
ATOM 745 C C . MET A 1 98 ? 10.727 -2.672 3.736 1.00 91.94 98 MET A C 1
ATOM 747 O O . MET A 1 98 ? 9.669 -2.040 3.660 1.00 91.94 98 MET A O 1
ATOM 751 N N . PRO A 1 99 ? 11.182 -3.107 4.923 1.00 91.06 99 PRO A N 1
ATOM 752 C CA . PRO A 1 99 ? 10.462 -2.848 6.166 1.00 91.06 99 PRO A CA 1
ATOM 753 C C . PRO A 1 99 ? 10.356 -1.372 6.530 1.00 91.06 99 PRO A C 1
ATOM 755 O O . PRO A 1 99 ? 9.420 -0.977 7.228 1.00 91.06 99 PRO A O 1
ATOM 758 N N . THR A 1 100 ? 11.297 -0.542 6.069 1.00 93.75 100 THR A N 1
ATOM 759 C CA . THR A 1 100 ? 11.320 0.872 6.444 1.00 93.75 100 THR A CA 1
ATOM 760 C C . THR A 1 100 ? 10.148 1.638 5.850 1.00 93.75 100 THR A C 1
ATOM 762 O O . THR A 1 100 ? 9.710 2.614 6.446 1.00 93.75 100 THR A O 1
ATOM 765 N N . ILE A 1 101 ? 9.544 1.148 4.763 1.00 89.81 101 ILE A N 1
ATOM 766 C CA . ILE A 1 101 ? 8.311 1.717 4.208 1.00 89.81 101 ILE A CA 1
ATOM 767 C C . ILE A 1 101 ? 7.180 1.657 5.249 1.00 89.81 101 ILE A C 1
ATOM 769 O O . ILE A 1 101 ? 6.600 2.691 5.585 1.00 89.81 101 ILE A O 1
ATOM 773 N N . ALA A 1 102 ? 6.912 0.481 5.825 1.00 85.06 102 ALA A N 1
ATOM 774 C CA . ALA A 1 102 ? 5.873 0.311 6.846 1.00 85.06 102 ALA A CA 1
ATOM 775 C C . ALA A 1 102 ? 6.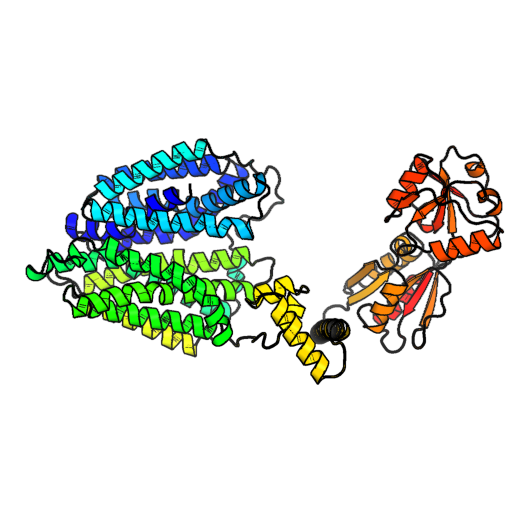221 1.035 8.162 1.00 85.06 102 ALA A C 1
ATOM 777 O O . ALA A 1 102 ? 5.364 1.689 8.766 1.00 85.06 102 ALA A O 1
ATOM 778 N N . LEU A 1 103 ? 7.492 0.984 8.580 1.00 87.25 103 LEU A N 1
ATOM 779 C CA . LEU A 1 103 ? 7.967 1.722 9.755 1.00 87.25 103 LEU A CA 1
ATOM 780 C C . LEU A 1 103 ? 7.818 3.235 9.579 1.00 87.25 103 LEU A C 1
ATOM 782 O O . LEU A 1 103 ? 7.425 3.914 10.521 1.00 87.25 103 LEU A O 1
ATOM 786 N N . SER A 1 104 ? 8.081 3.769 8.384 1.00 90.56 104 SER A N 1
ATOM 787 C CA . SER A 1 104 ? 7.949 5.201 8.110 1.00 90.56 104 SER A CA 1
ATOM 788 C C . SER A 1 104 ? 6.503 5.672 8.278 1.00 90.56 104 SER A C 1
ATOM 790 O O . SER A 1 104 ? 6.273 6.707 8.898 1.00 90.56 104 SER A O 1
ATOM 792 N N . ASN A 1 105 ? 5.520 4.875 7.845 1.00 86.88 105 ASN A N 1
ATOM 793 C CA . ASN A 1 105 ? 4.107 5.174 8.082 1.00 86.88 105 ASN A CA 1
ATOM 794 C C . ASN A 1 105 ? 3.782 5.142 9.582 1.00 86.88 105 ASN A C 1
ATOM 796 O O . ASN A 1 105 ? 3.161 6.068 10.095 1.00 86.88 105 ASN A O 1
ATOM 800 N N . THR A 1 106 ? 4.273 4.126 10.298 1.00 82.88 106 THR A N 1
ATOM 801 C CA . THR A 1 106 ? 4.084 3.980 11.754 1.00 82.88 106 THR A CA 1
ATOM 802 C C . THR A 1 106 ? 4.640 5.184 12.519 1.00 82.88 106 THR A C 1
ATOM 804 O O . THR A 1 106 ? 3.966 5.751 13.377 1.00 82.88 106 THR A O 1
ATOM 807 N N . VAL A 1 107 ? 5.852 5.627 12.171 1.00 86.62 107 VAL A N 1
ATOM 808 C CA . VAL A 1 107 ? 6.480 6.807 12.778 1.00 86.62 107 VAL A CA 1
ATOM 809 C C . VAL A 1 107 ? 5.710 8.081 12.441 1.00 86.62 107 VAL A C 1
ATOM 811 O O . VAL A 1 107 ? 5.507 8.922 13.315 1.00 86.62 107 VAL A O 1
ATOM 814 N N . SER A 1 108 ? 5.232 8.222 11.204 1.00 89.19 108 SER A N 1
ATOM 815 C CA . SER A 1 108 ? 4.385 9.347 10.810 1.00 89.19 108 SER A CA 1
ATOM 816 C C . SER A 1 108 ? 3.078 9.406 11.603 1.00 89.19 108 SER A C 1
ATOM 818 O O . SER A 1 108 ? 2.732 10.487 12.075 1.00 89.19 108 SER A O 1
ATOM 820 N N . TYR A 1 109 ? 2.382 8.283 11.797 1.00 85.69 109 TYR A N 1
ATOM 821 C CA . TYR A 1 109 ? 1.148 8.249 12.588 1.00 85.69 109 TYR A CA 1
ATOM 822 C C . TYR A 1 109 ? 1.392 8.641 14.043 1.00 85.69 109 TYR A C 1
ATOM 824 O O . TYR A 1 109 ? 0.714 9.531 14.547 1.00 85.69 109 TYR A O 1
ATOM 832 N N . ALA A 1 110 ? 2.428 8.088 14.678 1.00 84.12 110 ALA A N 1
ATOM 833 C CA . ALA A 1 110 ? 2.773 8.442 16.053 1.00 84.12 110 ALA A CA 1
ATOM 834 C C . ALA A 1 110 ? 3.117 9.936 16.216 1.00 84.12 110 ALA A C 1
ATOM 836 O O . ALA A 1 110 ? 2.774 10.553 17.225 1.00 84.12 110 ALA A O 1
ATOM 837 N N . CYS A 1 111 ? 3.779 10.544 15.225 1.00 88.00 111 CYS A N 1
ATOM 838 C CA . CYS A 1 111 ? 4.047 11.983 15.220 1.00 88.00 111 CYS A CA 1
ATOM 839 C C . CYS A 1 111 ? 2.763 12.820 15.119 1.00 88.00 111 CYS A C 1
ATOM 841 O O . CYS A 1 111 ? 2.645 13.820 15.825 1.00 88.00 111 CYS A O 1
ATOM 843 N N . LEU A 1 112 ? 1.820 12.425 14.257 1.00 87.62 112 LEU A N 1
ATOM 844 C CA . LEU A 1 112 ? 0.537 13.116 14.089 1.00 87.62 112 LEU A CA 1
ATOM 845 C C . LEU A 1 112 ? -0.325 13.006 15.353 1.00 87.62 112 LEU A C 1
ATOM 847 O O . LEU A 1 112 ? -0.806 14.023 15.847 1.00 87.62 112 LEU A O 1
ATOM 851 N N . GLU A 1 113 ? -0.430 11.809 15.932 1.00 84.56 113 GLU A N 1
ATOM 852 C CA . GLU A 1 113 ? -1.159 11.575 17.184 1.00 84.56 113 GLU A CA 1
ATOM 853 C C . GLU A 1 113 ? -0.573 12.389 18.340 1.00 84.56 113 GLU A C 1
ATOM 855 O O . GLU A 1 113 ? -1.304 13.049 19.077 1.00 84.56 113 GLU A O 1
ATOM 860 N N . LYS A 1 114 ? 0.760 12.422 18.469 1.00 86.50 114 LYS A N 1
ATOM 861 C CA . LYS A 1 114 ? 1.440 13.230 19.491 1.00 86.50 114 LYS A CA 1
ATOM 862 C C . LYS A 1 114 ? 1.199 14.733 19.312 1.00 86.50 114 LYS A C 1
ATOM 864 O O . LYS A 1 114 ? 1.238 15.473 20.292 1.00 86.50 114 LYS A O 1
ATOM 869 N N . ALA A 1 115 ? 0.961 15.182 18.082 1.00 89.12 115 ALA A N 1
ATOM 870 C CA . ALA A 1 115 ? 0.596 16.560 17.770 1.00 89.12 115 ALA A CA 1
ATOM 871 C C . ALA A 1 115 ? -0.914 16.843 17.928 1.00 89.12 115 ALA A C 1
ATOM 873 O O . ALA A 1 115 ? -1.334 17.973 17.694 1.00 89.12 115 ALA A O 1
ATOM 874 N N . GLY A 1 116 ? -1.727 15.851 18.315 1.00 89.44 116 GLY A N 1
ATOM 875 C CA . GLY A 1 116 ? -3.182 15.984 18.426 1.00 89.44 116 GLY A CA 1
ATOM 876 C C . GLY A 1 116 ? -3.895 16.111 17.075 1.00 89.44 116 GLY A C 1
ATOM 877 O O . GLY A 1 116 ? -4.999 16.647 17.020 1.00 89.44 116 GLY A O 1
ATOM 878 N N . LEU A 1 117 ? -3.261 15.663 15.986 1.00 86.88 117 LEU A N 1
ATOM 879 C CA . LEU A 1 117 ? -3.803 15.731 14.630 1.00 86.88 117 LEU A CA 1
ATOM 880 C C . LEU A 1 117 ? -4.468 14.409 14.238 1.00 86.88 117 LEU A C 1
ATOM 882 O O . LEU A 1 117 ? -3.945 13.329 14.511 1.00 86.88 117 LEU A O 1
ATOM 886 N N . ASP A 1 118 ? -5.597 14.503 13.538 1.00 81.44 118 ASP A N 1
ATOM 887 C CA . ASP A 1 118 ? -6.292 13.340 12.990 1.00 81.44 118 ASP A CA 1
ATOM 888 C C . ASP A 1 118 ? -5.472 12.693 11.859 1.00 81.44 118 ASP A C 1
ATOM 890 O O . ASP A 1 118 ? -5.117 13.332 10.862 1.00 81.44 118 ASP A O 1
ATOM 894 N N . THR A 1 119 ? -5.159 11.406 12.018 1.00 74.44 119 THR A N 1
ATOM 895 C CA . THR A 1 119 ? -4.263 10.667 11.119 1.00 74.44 119 THR A CA 1
ATOM 896 C C . THR A 1 119 ? -4.871 10.432 9.740 1.00 74.44 119 THR A C 1
ATOM 898 O O . THR A 1 119 ? -4.137 10.436 8.752 1.00 74.44 119 THR A O 1
ATOM 901 N N . VAL A 1 120 ? -6.193 10.281 9.640 1.00 70.44 120 VAL A N 1
ATOM 902 C CA . VAL A 1 120 ? -6.896 10.014 8.375 1.00 70.44 120 VAL A CA 1
ATOM 903 C C . VAL A 1 120 ? -6.853 11.233 7.457 1.00 70.44 120 VAL A C 1
ATOM 905 O O . VAL A 1 120 ? -6.631 11.102 6.255 1.00 70.44 120 VAL A O 1
ATOM 908 N N . THR A 1 121 ? -7.016 12.425 8.020 1.00 71.38 121 THR A N 1
ATOM 909 C CA . THR A 1 121 ? -7.035 13.688 7.2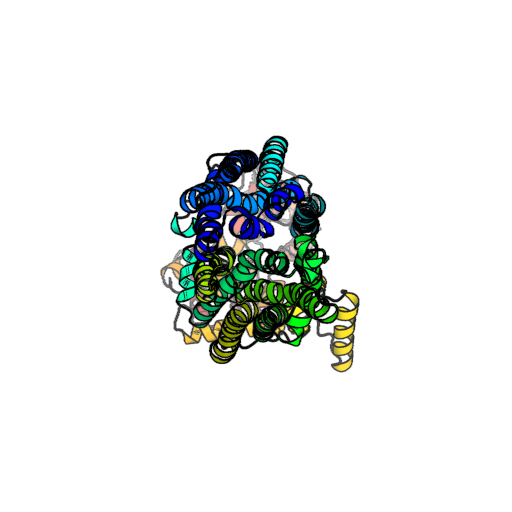72 1.00 71.38 121 THR A CA 1
ATOM 910 C C . THR A 1 121 ? -5.638 14.241 6.997 1.00 71.38 121 THR A C 1
ATOM 912 O O . THR A 1 121 ? -5.397 14.776 5.915 1.00 71.38 121 THR A O 1
ATOM 915 N N . HIS A 1 122 ? -4.692 14.090 7.930 1.00 82.62 122 HIS A N 1
ATOM 916 C CA . HIS A 1 122 ? -3.380 14.743 7.830 1.00 82.62 122 HIS A CA 1
ATOM 917 C C . HIS A 1 122 ? -2.281 13.860 7.230 1.00 82.62 122 HIS A C 1
ATOM 919 O O . HIS A 1 122 ? -1.298 14.387 6.706 1.00 82.62 122 HIS A O 1
ATOM 925 N N . PHE A 1 123 ? -2.412 12.531 7.258 1.00 81.88 123 PHE A N 1
ATOM 926 C CA . PHE A 1 123 ? -1.396 11.652 6.675 1.00 81.88 123 PHE A CA 1
ATOM 927 C C . PHE A 1 123 ? -1.339 11.673 5.136 1.00 81.88 123 PHE A C 1
ATOM 929 O O . PHE A 1 123 ? -0.221 11.698 4.612 1.00 81.88 123 PHE A O 1
ATOM 936 N N . PRO A 1 124 ? -2.458 11.688 4.376 1.00 79.81 124 PRO A N 1
ATOM 937 C CA . PRO A 1 124 ? -2.386 11.643 2.915 1.00 79.81 124 PRO A CA 1
ATOM 938 C C . PRO A 1 124 ? -1.546 12.780 2.299 1.00 79.81 124 PRO A C 1
ATOM 940 O O . PRO A 1 124 ? -0.656 12.467 1.504 1.00 79.81 124 PRO A O 1
ATOM 943 N N . PRO A 1 125 ? -1.687 14.063 2.708 1.00 83.81 125 PRO A N 1
ATOM 944 C CA . PRO A 1 125 ? -0.798 15.132 2.239 1.00 83.81 125 PRO A CA 1
ATOM 945 C C . PRO A 1 125 ? 0.678 14.899 2.592 1.00 83.81 125 PRO A C 1
ATOM 947 O O . PRO A 1 125 ? 1.567 15.166 1.786 1.00 83.81 125 PRO A O 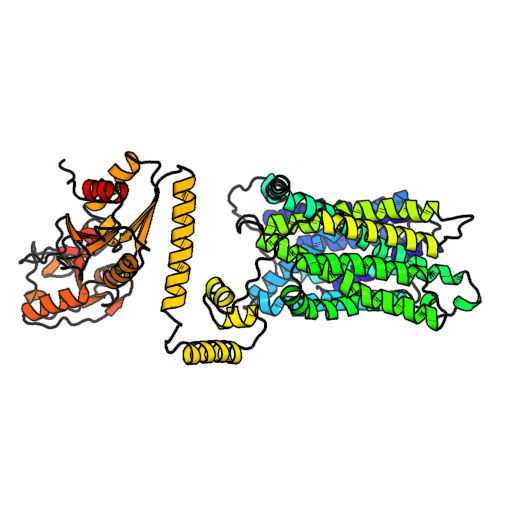1
ATOM 950 N N . VAL A 1 126 ? 0.962 14.348 3.776 1.00 87.38 126 VAL A N 1
ATOM 951 C CA . VAL A 1 126 ? 2.330 14.005 4.195 1.00 87.38 126 VAL A CA 1
ATOM 952 C C . VAL A 1 126 ? 2.912 12.903 3.302 1.00 87.38 126 VAL A C 1
ATOM 954 O O . VAL A 1 126 ? 4.083 12.971 2.922 1.00 87.38 126 VAL A O 1
ATOM 957 N N . ARG A 1 127 ? 2.101 11.920 2.890 1.00 86.25 127 ARG A N 1
ATOM 958 C CA . ARG A 1 127 ? 2.519 10.831 1.995 1.00 86.25 127 ARG A CA 1
ATOM 959 C C . ARG A 1 127 ? 2.872 11.305 0.585 1.00 86.25 127 ARG A C 1
ATOM 961 O O . ARG A 1 127 ? 3.779 10.710 -0.011 1.00 86.25 127 ARG A O 1
ATOM 968 N N . VAL A 1 128 ? 2.240 12.370 0.080 1.00 86.19 128 VAL A N 1
ATOM 969 C CA . VAL A 1 128 ? 2.548 12.969 -1.237 1.00 86.19 128 VAL A CA 1
ATOM 970 C C . VAL A 1 128 ? 4.023 13.364 -1.340 1.00 86.19 128 VAL A C 1
ATOM 972 O O . VAL A 1 128 ? 4.644 13.136 -2.376 1.00 86.19 128 VAL A O 1
ATOM 975 N N . PHE A 1 129 ? 4.639 13.841 -0.250 1.00 92.19 129 PHE A N 1
ATOM 976 C CA . PHE A 1 129 ? 6.075 14.147 -0.233 1.00 92.19 129 PHE A CA 1
ATOM 977 C C . PHE A 1 129 ? 6.961 12.938 -0.550 1.00 92.19 129 PHE A C 1
ATOM 979 O O . PHE A 1 129 ? 8.074 13.123 -1.031 1.00 92.19 129 PHE A O 1
ATOM 986 N N . GLY A 1 130 ? 6.488 11.710 -0.314 1.00 92.31 130 GLY A N 1
ATOM 987 C CA . GLY A 1 130 ? 7.179 10.508 -0.774 1.00 92.31 130 GLY A CA 1
ATOM 988 C C . GLY A 1 130 ? 7.225 10.424 -2.302 1.00 92.31 130 GLY A C 1
ATOM 989 O O . GLY A 1 130 ? 8.294 10.241 -2.871 1.00 92.31 130 GLY A O 1
ATOM 990 N N . THR A 1 131 ? 6.100 10.642 -2.987 1.00 90.50 131 THR A N 1
ATOM 991 C CA . THR A 1 131 ? 6.054 10.653 -4.462 1.00 90.50 131 THR A CA 1
ATOM 992 C C . THR A 1 131 ? 6.906 11.784 -5.036 1.00 90.50 131 THR A C 1
ATOM 994 O O . THR A 1 131 ? 7.686 11.564 -5.960 1.00 90.50 131 THR A O 1
ATOM 997 N N . VAL A 1 132 ? 6.851 12.973 -4.425 1.00 93.75 132 VAL A N 1
ATOM 998 C CA . VAL A 1 132 ? 7.726 14.098 -4.793 1.00 93.75 132 VAL A CA 1
ATOM 999 C C . VAL A 1 132 ? 9.201 13.730 -4.614 1.00 93.75 132 VAL A C 1
ATOM 1001 O O . VAL A 1 132 ? 10.006 14.003 -5.498 1.00 93.75 132 VAL A O 1
ATOM 1004 N N . GLY A 1 133 ? 9.560 13.068 -3.510 1.00 96.56 133 GLY A N 1
ATOM 1005 C CA . GLY A 1 133 ? 10.920 12.577 -3.272 1.00 96.56 133 GLY A CA 1
ATOM 1006 C C . GLY A 1 133 ? 11.384 11.573 -4.325 1.00 96.56 133 GLY A C 1
ATOM 1007 O O . GLY A 1 133 ? 12.511 11.671 -4.806 1.00 96.56 133 GLY A O 1
ATOM 1008 N N . PHE A 1 134 ? 10.508 10.654 -4.736 1.00 96.12 134 PHE A N 1
ATOM 1009 C CA . PHE A 1 134 ? 10.796 9.679 -5.789 1.00 96.12 134 PHE A CA 1
ATOM 1010 C C . PHE A 1 134 ? 11.072 10.359 -7.141 1.00 96.12 134 PHE A C 1
ATOM 1012 O O . PHE A 1 134 ? 12.105 10.102 -7.757 1.00 96.12 134 PHE A O 1
ATOM 1019 N N . ILE A 1 135 ? 10.195 11.277 -7.569 1.00 95.81 135 ILE A N 1
ATOM 1020 C CA . ILE A 1 135 ? 10.355 12.053 -8.813 1.00 95.81 135 ILE A CA 1
ATOM 1021 C C . ILE A 1 135 ? 11.629 12.905 -8.759 1.00 95.81 135 ILE A C 1
ATOM 1023 O O . ILE A 1 135 ? 12.409 12.912 -9.711 1.00 95.81 135 ILE A O 1
ATOM 1027 N N . ALA A 1 136 ? 11.879 13.582 -7.634 1.00 97.62 136 ALA A N 1
ATOM 1028 C CA . ALA A 1 136 ? 13.070 14.406 -7.445 1.00 97.62 136 ALA A CA 1
ATOM 1029 C C . ALA A 1 136 ? 14.365 13.591 -7.576 1.00 97.62 136 ALA A C 1
ATOM 1031 O O . ALA A 1 136 ? 15.340 14.073 -8.156 1.00 97.62 136 ALA A O 1
ATOM 1032 N N . ALA A 1 137 ? 14.380 12.351 -7.080 1.00 97.69 137 ALA A N 1
ATOM 1033 C CA . ALA A 1 137 ? 15.518 11.454 -7.238 1.00 97.69 137 ALA A CA 1
ATOM 1034 C C . ALA A 1 137 ? 15.731 11.042 -8.697 1.00 97.69 137 ALA A C 1
ATOM 1036 O O . ALA A 1 137 ? 16.851 11.152 -9.194 1.00 97.69 137 ALA A O 1
ATOM 1037 N N . MET A 1 138 ? 14.660 10.656 -9.400 1.00 96.44 138 MET A N 1
ATOM 1038 C CA . MET A 1 138 ? 14.720 10.345 -10.834 1.00 96.44 138 MET A CA 1
ATOM 1039 C C . MET A 1 138 ? 15.292 11.523 -11.626 1.00 96.44 138 MET A C 1
ATOM 1041 O O . MET A 1 138 ? 16.186 11.346 -12.449 1.00 96.44 138 MET A O 1
ATOM 1045 N N . TRP A 1 139 ? 14.831 12.741 -11.336 1.00 97.44 139 TRP A N 1
ATOM 1046 C CA . TRP A 1 139 ? 15.320 13.954 -11.989 1.00 97.44 139 TRP A CA 1
ATOM 1047 C C . TRP A 1 139 ? 16.770 14.253 -11.634 1.00 97.44 139 TRP A C 1
ATOM 1049 O O . TRP A 1 139 ? 17.537 14.613 -12.514 1.00 97.44 139 TRP A O 1
ATOM 1059 N N . THR A 1 140 ? 17.174 14.065 -10.379 1.00 97.25 140 THR A N 1
ATOM 1060 C CA . THR A 1 140 ? 18.559 14.295 -9.947 1.00 97.25 140 THR A CA 1
ATOM 1061 C C . THR A 1 140 ? 19.520 13.380 -10.701 1.00 97.25 140 THR A C 1
ATOM 1063 O O . THR A 1 140 ? 20.476 13.861 -11.301 1.00 97.25 140 THR A O 1
ATOM 1066 N N . VAL A 1 141 ? 19.240 12.076 -10.746 1.00 96.62 141 VAL A N 1
ATOM 1067 C CA . VAL A 1 141 ? 20.095 11.095 -11.436 1.00 96.62 141 VAL A CA 1
ATOM 1068 C C . VAL A 1 141 ? 20.133 11.360 -12.948 1.00 96.62 141 VAL A C 1
ATOM 1070 O O . VAL A 1 141 ? 21.202 11.279 -13.560 1.00 96.62 141 VAL A O 1
ATOM 1073 N N . SER A 1 142 ? 18.996 11.746 -13.536 1.00 95.44 142 SER A N 1
ATOM 1074 C CA . SER A 1 142 ? 18.882 12.066 -14.963 1.00 95.44 142 SER A CA 1
ATOM 1075 C C . SER A 1 142 ? 19.601 13.361 -15.346 1.00 95.44 142 SER A C 1
ATOM 1077 O O . SER A 1 142 ? 20.436 13.370 -16.246 1.00 95.44 142 SER A O 1
ATOM 1079 N N . LEU A 1 143 ? 19.348 14.459 -14.627 1.00 96.62 143 LEU A N 1
ATOM 1080 C CA . LEU A 1 143 ? 19.949 15.770 -14.890 1.00 96.62 143 LEU A CA 1
ATOM 1081 C C . LEU A 1 143 ? 21.461 15.763 -14.655 1.00 96.62 143 LEU A C 1
ATOM 1083 O O . LEU A 1 143 ? 22.192 16.425 -15.388 1.00 96.62 143 LEU A O 1
ATOM 1087 N N . MET A 1 144 ? 21.933 14.981 -13.681 1.00 96.00 144 MET A N 1
ATOM 1088 C CA . MET A 1 144 ? 23.361 14.774 -13.430 1.00 96.00 144 MET A CA 1
ATOM 1089 C C . MET A 1 144 ? 24.022 13.797 -14.416 1.00 96.00 144 MET A C 1
ATOM 1091 O O . MET A 1 144 ? 25.236 13.629 -14.351 1.00 96.00 144 MET A O 1
ATOM 1095 N N . ARG A 1 145 ? 23.263 13.161 -15.323 1.00 93.56 145 ARG A N 1
ATOM 1096 C CA . ARG A 1 145 ? 23.768 12.210 -16.334 1.00 93.56 145 ARG A CA 1
ATOM 1097 C C . ARG A 1 145 ? 24.495 10.999 -15.744 1.00 93.56 145 ARG A C 1
ATOM 1099 O O . ARG A 1 145 ? 25.472 10.507 -16.300 1.00 93.56 145 ARG A O 1
ATOM 1106 N N . ILE A 1 146 ? 23.998 10.492 -14.619 1.00 95.38 146 ILE A N 1
ATOM 1107 C CA . ILE A 1 146 ? 24.608 9.378 -13.872 1.00 95.38 146 ILE A CA 1
ATOM 1108 C C . ILE A 1 146 ? 23.731 8.119 -13.841 1.00 95.38 146 ILE A C 1
ATOM 1110 O O . ILE A 1 146 ? 24.014 7.199 -13.077 1.00 95.38 146 ILE A O 1
ATOM 1114 N N . GLU A 1 147 ? 22.696 8.038 -14.687 1.00 94.25 147 GLU A N 1
ATOM 1115 C CA . GLU A 1 147 ? 21.808 6.862 -14.788 1.00 94.25 147 GLU A CA 1
ATOM 1116 C C . GLU A 1 147 ? 22.563 5.565 -15.127 1.00 94.25 147 GLU A C 1
ATOM 1118 O O . GLU A 1 147 ? 22.179 4.488 -14.679 1.00 94.25 147 GLU A O 1
ATOM 1123 N N . LEU A 1 148 ? 23.665 5.672 -15.875 1.00 95.44 148 LEU A N 1
ATOM 1124 C CA . LEU A 1 148 ? 24.521 4.554 -16.289 1.00 95.44 148 LEU A CA 1
ATOM 1125 C C . LEU A 1 148 ? 25.781 4.405 -15.419 1.00 95.44 148 LEU A C 1
ATOM 1127 O O . LEU A 1 148 ? 26.753 3.771 -15.828 1.00 95.44 148 LEU A O 1
ATOM 1131 N N . SER A 1 149 ? 25.796 5.003 -14.227 1.00 96.31 149 SER A N 1
ATOM 1132 C CA . SER A 1 149 ? 26.940 4.993 -13.313 1.00 96.31 149 SER A CA 1
ATOM 1133 C C . SER A 1 149 ? 26.547 4.472 -11.935 1.00 96.31 149 SER A C 1
ATOM 1135 O O . SER A 1 149 ? 25.432 4.707 -11.464 1.00 96.31 149 SER A O 1
ATOM 1137 N N . SER A 1 150 ? 27.489 3.835 -11.232 1.00 96.38 150 SER A N 1
ATOM 1138 C CA . SER A 1 150 ? 27.307 3.436 -9.832 1.00 96.38 150 SER A CA 1
ATOM 1139 C C . SER A 1 150 ? 27.166 4.628 -8.876 1.00 96.38 150 SER A C 1
ATOM 1141 O O . SER A 1 150 ? 26.713 4.451 -7.746 1.00 96.38 150 SER A O 1
ATOM 1143 N N . ILE A 1 151 ? 27.458 5.859 -9.326 1.00 97.31 151 ILE A N 1
ATOM 1144 C CA . ILE A 1 151 ? 27.235 7.102 -8.563 1.00 97.31 151 ILE A CA 1
ATOM 1145 C C . ILE A 1 151 ? 25.789 7.210 -8.060 1.00 97.31 151 ILE A C 1
ATOM 1147 O O . ILE A 1 151 ? 25.573 7.669 -6.939 1.00 97.31 151 ILE A O 1
ATOM 1151 N N . GLN A 1 152 ? 24.805 6.715 -8.815 1.00 97.12 152 GLN A N 1
ATOM 1152 C CA . GLN A 1 152 ? 23.405 6.690 -8.376 1.00 97.12 152 GLN A CA 1
ATOM 1153 C C . GLN A 1 152 ? 23.207 5.916 -7.053 1.00 97.12 152 GLN A C 1
ATOM 1155 O O . GLN A 1 152 ? 22.438 6.334 -6.185 1.00 97.12 152 GLN A O 1
ATOM 1160 N N . LEU A 1 153 ? 23.962 4.826 -6.853 1.00 97.94 153 LEU A N 1
ATOM 1161 C CA . LEU A 1 153 ? 23.925 4.008 -5.640 1.00 97.94 153 LEU A CA 1
ATOM 1162 C C . LEU A 1 153 ? 24.631 4.711 -4.477 1.00 97.94 153 LEU A C 1
ATOM 1164 O O . LEU A 1 153 ? 24.148 4.642 -3.350 1.00 97.94 153 LEU A O 1
ATOM 1168 N N . TYR A 1 154 ? 25.713 5.450 -4.744 1.00 98.19 154 TYR A N 1
ATOM 1169 C CA . TYR A 1 154 ? 26.362 6.292 -3.734 1.00 98.19 154 TYR A CA 1
ATOM 1170 C C . TYR A 1 154 ? 25.463 7.442 -3.271 1.00 98.19 154 TYR A C 1
ATOM 1172 O O . TYR A 1 154 ? 25.405 7.715 -2.073 1.00 98.19 154 TYR A O 1
ATOM 1180 N N . ILE A 1 155 ? 24.717 8.080 -4.180 1.00 97.81 155 ILE A N 1
ATOM 1181 C CA . ILE A 1 155 ? 23.720 9.100 -3.818 1.00 97.81 155 ILE A CA 1
ATOM 1182 C C . ILE A 1 155 ? 22.643 8.482 -2.926 1.00 97.81 155 ILE A C 1
ATOM 1184 O O . ILE A 1 155 ? 22.367 9.007 -1.846 1.00 97.81 155 ILE A O 1
ATOM 1188 N N . ALA A 1 156 ? 22.086 7.336 -3.327 1.00 97.94 156 ALA A N 1
ATOM 1189 C CA . ALA A 1 156 ? 21.097 6.618 -2.530 1.00 97.94 156 ALA A CA 1
ATOM 1190 C C . ALA A 1 156 ? 21.644 6.224 -1.144 1.00 97.94 156 ALA A C 1
ATOM 1192 O O . ALA A 1 156 ? 20.960 6.405 -0.136 1.00 97.94 156 ALA A O 1
ATOM 1193 N N . ALA A 1 157 ? 22.891 5.748 -1.072 1.00 98.38 157 ALA A N 1
ATOM 1194 C CA . ALA A 1 157 ? 23.556 5.394 0.176 1.00 98.38 157 ALA A CA 1
ATOM 1195 C C . ALA A 1 157 ? 23.776 6.610 1.084 1.00 98.38 157 ALA A C 1
ATOM 1197 O O . ALA A 1 157 ? 23.464 6.550 2.272 1.00 98.38 157 ALA A O 1
ATOM 1198 N N . ALA A 1 158 ? 24.253 7.727 0.530 1.00 98.19 158 ALA A N 1
ATOM 1199 C CA . ALA A 1 158 ? 24.450 8.971 1.265 1.00 98.19 158 ALA A CA 1
ATOM 1200 C C . ALA A 1 158 ? 23.119 9.505 1.810 1.00 98.19 158 ALA A C 1
ATOM 1202 O O . ALA A 1 158 ? 23.022 9.837 2.991 1.00 98.19 158 ALA A O 1
ATOM 1203 N N . THR A 1 159 ? 22.060 9.512 0.991 1.00 98.31 159 THR A N 1
ATOM 1204 C CA . THR A 1 159 ? 20.713 9.885 1.447 1.00 98.31 159 THR A CA 1
ATOM 1205 C C . THR A 1 159 ? 20.191 8.925 2.520 1.00 98.31 159 THR A C 1
ATOM 1207 O O . THR A 1 159 ? 19.589 9.378 3.492 1.00 98.31 159 THR A O 1
ATOM 1210 N N . SER A 1 160 ? 20.457 7.619 2.405 1.00 98.25 160 SER A N 1
ATOM 1211 C CA . SER A 1 160 ? 20.089 6.630 3.427 1.00 98.25 160 SER A CA 1
ATOM 1212 C C . SER A 1 160 ? 20.839 6.854 4.742 1.00 98.25 160 SER A C 1
ATOM 1214 O O . SER A 1 160 ? 20.221 6.828 5.803 1.00 98.25 160 SER A O 1
ATOM 1216 N N . GLY A 1 161 ? 22.134 7.177 4.698 1.00 98.12 161 GLY A N 1
ATOM 1217 C CA . GLY A 1 161 ? 22.912 7.561 5.880 1.00 98.12 161 GLY A CA 1
ATOM 1218 C C . GLY A 1 161 ? 22.390 8.841 6.541 1.00 98.12 161 GLY A C 1
ATOM 1219 O O . GLY A 1 161 ? 22.186 8.873 7.754 1.00 98.12 161 GLY A O 1
ATOM 1220 N N . LEU A 1 162 ? 22.083 9.876 5.750 1.00 98.00 162 LEU A N 1
ATOM 1221 C CA . LEU A 1 162 ? 21.463 11.112 6.245 1.00 98.00 162 LEU A CA 1
ATOM 1222 C C . LEU A 1 162 ? 20.100 10.844 6.894 1.00 98.00 162 LEU A C 1
ATOM 1224 O O . LEU A 1 162 ? 19.808 11.372 7.967 1.00 98.00 162 LEU A O 1
ATOM 1228 N N . LEU A 1 163 ? 19.274 10.000 6.274 1.00 97.56 163 LEU A N 1
ATOM 1229 C CA . LEU A 1 163 ? 17.979 9.610 6.819 1.00 97.56 163 LEU A CA 1
ATOM 1230 C C . LEU A 1 163 ? 18.126 8.794 8.106 1.00 97.56 163 LEU A C 1
ATOM 1232 O O . LEU A 1 163 ? 17.345 8.994 9.033 1.00 97.56 163 LEU A O 1
ATOM 1236 N N . ALA A 1 164 ? 19.142 7.936 8.206 1.00 97.44 164 ALA A N 1
ATOM 1237 C CA . ALA A 1 164 ? 19.440 7.201 9.428 1.00 97.44 164 ALA A CA 1
ATOM 1238 C C . ALA A 1 164 ? 19.825 8.128 10.589 1.00 97.44 164 ALA A C 1
ATOM 1240 O O . ALA A 1 164 ? 19.363 7.914 11.710 1.00 97.44 164 ALA A O 1
ATOM 1241 N N . LEU A 1 165 ? 20.625 9.168 10.329 1.00 96.81 165 LEU A N 1
ATOM 1242 C CA . LEU A 1 165 ? 20.967 10.187 11.327 1.00 96.81 165 LEU A CA 1
ATOM 1243 C C . LEU A 1 165 ? 19.740 11.015 11.719 1.00 96.81 165 LEU A C 1
ATOM 1245 O O . LEU A 1 165 ? 19.470 11.203 12.904 1.00 96.81 165 LEU A O 1
ATOM 1249 N N . TYR A 1 166 ? 18.953 11.453 10.734 1.00 95.75 166 TYR A N 1
ATOM 1250 C CA . TYR A 1 166 ? 17.703 12.171 10.973 1.00 95.75 166 TYR A CA 1
ATOM 1251 C C . TYR A 1 166 ? 16.700 11.328 11.774 1.00 95.75 166 TYR A C 1
ATOM 1253 O O . TYR A 1 166 ? 16.004 11.848 12.637 1.00 95.75 166 TYR A O 1
ATOM 1261 N N . ALA A 1 167 ? 16.654 10.013 11.564 1.00 93.94 167 ALA A N 1
ATOM 1262 C CA . ALA A 1 167 ? 15.777 9.122 12.313 1.00 93.94 167 ALA A CA 1
ATOM 1263 C C . ALA A 1 167 ? 16.051 9.120 13.826 1.00 93.94 167 ALA A C 1
ATOM 1265 O O . ALA A 1 167 ? 15.131 8.900 14.611 1.00 93.94 167 ALA A O 1
ATOM 1266 N N . LEU A 1 168 ? 17.286 9.407 14.251 1.00 91.81 168 LEU A N 1
ATOM 1267 C CA . LEU A 1 168 ? 17.639 9.500 15.670 1.00 91.81 168 LEU A CA 1
ATOM 1268 C C . LEU A 1 168 ? 17.065 10.752 16.345 1.00 91.81 168 LEU A C 1
ATOM 1270 O O . LEU A 1 168 ? 16.942 10.769 17.567 1.00 91.81 168 LEU A O 1
ATOM 1274 N N . THR A 1 169 ? 16.692 11.778 15.573 1.00 93.12 169 THR A N 1
ATOM 1275 C CA . THR A 1 169 ? 16.046 12.994 16.094 1.00 93.12 169 THR A CA 1
ATOM 1276 C C . THR A 1 169 ? 14.521 12.865 16.163 1.00 93.12 169 THR A C 1
ATOM 1278 O O . THR A 1 169 ? 13.860 13.689 16.796 1.00 93.12 169 THR A O 1
ATOM 1281 N N . LEU A 1 170 ? 13.950 11.821 15.548 1.00 90.12 170 LEU A N 1
ATOM 1282 C CA . LEU A 1 170 ? 12.516 11.544 15.582 1.00 90.12 170 LEU A CA 1
ATOM 1283 C C . LEU A 1 170 ? 12.069 11.072 16.973 1.00 90.12 170 LEU A C 1
ATOM 1285 O O . LEU A 1 170 ? 12.843 10.422 17.686 1.00 90.12 170 LEU A O 1
ATOM 1289 N N . PRO A 1 171 ? 10.811 11.355 17.363 1.00 83.25 171 PRO A N 1
ATOM 1290 C CA . PRO A 1 171 ? 10.300 10.969 18.669 1.00 83.25 171 PRO A CA 1
ATOM 1291 C C . PRO A 1 171 ? 10.390 9.455 18.881 1.00 83.25 171 PRO A C 1
ATOM 1293 O O . PRO A 1 171 ? 10.015 8.655 18.025 1.00 83.25 171 PRO A O 1
ATOM 1296 N N . THR A 1 172 ? 10.875 9.071 20.061 1.00 83.31 172 THR A N 1
ATOM 1297 C CA . THR A 1 172 ? 10.955 7.667 20.465 1.00 83.31 172 THR A CA 1
ATOM 1298 C C . THR A 1 172 ? 9.557 7.124 20.722 1.00 83.31 172 THR A C 1
ATOM 1300 O O . THR A 1 172 ? 8.856 7.601 21.615 1.00 83.31 172 THR A O 1
ATOM 1303 N N . ILE A 1 173 ? 9.182 6.102 19.958 1.00 79.12 173 ILE A N 1
ATOM 1304 C CA . ILE A 1 173 ? 7.935 5.361 20.148 1.00 79.12 173 ILE A CA 1
ATOM 1305 C C . ILE A 1 173 ? 8.217 4.237 21.154 1.00 79.12 173 ILE A C 1
ATOM 1307 O O . ILE A 1 173 ? 9.134 3.442 20.919 1.00 79.12 173 ILE A O 1
ATOM 1311 N N . PRO A 1 174 ? 7.513 4.188 22.298 1.00 74.12 174 PRO A N 1
ATOM 1312 C CA . PRO A 1 174 ? 7.756 3.176 23.315 1.00 74.12 174 PRO A CA 1
ATOM 1313 C C . PRO A 1 174 ? 7.372 1.782 22.810 1.00 74.12 174 PRO A C 1
ATOM 1315 O O . PRO A 1 174 ? 6.350 1.605 22.153 1.00 74.12 174 PRO A O 1
ATOM 1318 N N . VAL A 1 175 ? 8.185 0.787 23.166 1.00 81.00 175 VAL A N 1
ATOM 1319 C CA . VAL A 1 175 ? 7.897 -0.629 22.899 1.00 81.00 175 VAL A CA 1
ATOM 1320 C C . VAL A 1 175 ? 6.718 -1.109 23.750 1.00 81.00 175 VAL A C 1
ATOM 1322 O O . VAL A 1 175 ? 6.577 -0.725 24.918 1.00 81.00 175 VAL A O 1
ATOM 1325 N N . VAL A 1 176 ? 5.875 -1.975 23.190 1.00 72.06 176 VAL A N 1
ATOM 1326 C CA . VAL A 1 176 ? 4.673 -2.483 23.862 1.00 72.06 176 VAL A CA 1
ATOM 1327 C C . VAL A 1 176 ? 5.064 -3.631 24.798 1.00 72.06 176 VAL A C 1
ATOM 1329 O O . VAL A 1 176 ? 5.408 -4.726 24.358 1.00 72.06 176 VAL A O 1
ATOM 1332 N N . LYS A 1 177 ? 5.015 -3.396 26.117 1.00 55.12 177 LYS A N 1
ATOM 1333 C CA . LYS A 1 177 ? 5.473 -4.369 27.134 1.00 55.12 177 LYS A CA 1
ATOM 1334 C C . LYS A 1 177 ? 4.481 -5.501 27.440 1.00 55.12 177 LYS A C 1
ATOM 1336 O O . LYS A 1 177 ? 4.904 -6.546 27.926 1.00 55.12 177 LYS A O 1
ATOM 1341 N N . HIS A 1 178 ? 3.194 -5.334 27.131 1.00 50.00 178 HIS A N 1
ATOM 1342 C CA . HIS A 1 178 ? 2.168 -6.360 27.340 1.00 50.00 178 HIS A CA 1
ATOM 1343 C C . HIS A 1 178 ? 1.226 -6.448 26.137 1.00 50.00 178 HIS A C 1
ATOM 1345 O O . HIS A 1 178 ? 0.366 -5.596 25.944 1.00 50.00 178 HIS A O 1
ATOM 1351 N N . GLN A 1 179 ? 1.359 -7.515 25.350 1.00 50.16 179 GLN A N 1
ATOM 1352 C CA . GLN A 1 179 ? 0.305 -7.982 24.451 1.00 50.16 179 GLN A CA 1
ATOM 1353 C C . GLN A 1 179 ? -0.112 -9.388 24.873 1.00 50.16 179 GLN A C 1
ATOM 1355 O O . GLN A 1 179 ? 0.741 -10.232 25.158 1.00 50.16 179 GLN A O 1
ATOM 1360 N N . ALA A 1 180 ? -1.423 -9.639 24.863 1.00 50.22 180 ALA A N 1
ATOM 1361 C CA . ALA A 1 180 ? -1.974 -10.987 24.899 1.00 50.22 180 ALA A CA 1
ATOM 1362 C C . ALA A 1 180 ? -1.305 -11.856 23.819 1.00 50.22 180 ALA A C 1
ATOM 1364 O O . ALA A 1 180 ? -0.955 -11.368 22.739 1.00 50.22 180 ALA A O 1
ATOM 1365 N N . ALA A 1 181 ? -1.099 -13.138 24.121 1.00 43.53 181 ALA A N 1
ATOM 1366 C CA . ALA A 1 181 ? -0.377 -14.077 23.271 1.00 43.53 181 ALA A CA 1
ATOM 1367 C C . ALA A 1 181 ? -1.106 -14.320 21.933 1.00 43.53 181 ALA A C 1
ATOM 1369 O O . ALA A 1 181 ? -1.850 -15.281 21.775 1.00 43.53 181 ALA A O 1
ATOM 1370 N N . ARG A 1 182 ? -0.885 -13.452 20.940 1.00 54.88 182 ARG A N 1
ATOM 1371 C CA . ARG A 1 182 ? -1.173 -13.768 19.536 1.00 54.88 182 ARG A CA 1
ATOM 1372 C C . ARG A 1 182 ? -0.133 -14.767 19.037 1.00 54.88 182 ARG A C 1
ATOM 1374 O O . ARG A 1 182 ? 1.064 -14.573 19.261 1.00 54.88 182 ARG A O 1
ATOM 1381 N N . SER A 1 183 ? -0.591 -15.833 18.380 1.00 63.25 183 SER A N 1
ATOM 1382 C CA . SER A 1 183 ? 0.304 -16.831 17.791 1.00 63.25 183 SER A CA 1
ATOM 1383 C C . SER A 1 183 ? 1.209 -16.187 16.731 1.00 63.25 183 SER A C 1
ATOM 1385 O O . SER A 1 183 ? 0.863 -15.182 16.108 1.00 63.25 183 SER A O 1
ATOM 1387 N N . TRP A 1 184 ? 2.385 -16.770 16.500 1.00 61.84 184 TRP A N 1
ATOM 1388 C CA . TRP A 1 184 ? 3.293 -16.322 15.437 1.00 61.84 184 TRP A CA 1
ATOM 1389 C C . TRP A 1 184 ? 2.634 -16.341 14.049 1.00 61.84 184 TRP A C 1
ATOM 1391 O O . TRP A 1 184 ? 2.953 -15.508 13.205 1.00 61.84 184 TRP A O 1
ATOM 1401 N N . VAL A 1 185 ? 1.669 -17.243 13.850 1.00 60.56 185 VAL A N 1
ATOM 1402 C CA . VAL A 1 185 ? 0.900 -17.402 12.609 1.00 60.56 185 VAL A CA 1
ATOM 1403 C C . VAL A 1 185 ? 0.032 -16.167 12.342 1.00 60.56 185 VAL A C 1
ATOM 1405 O O . VAL A 1 185 ? 0.069 -15.625 11.237 1.00 60.56 185 VAL A O 1
ATOM 1408 N N . SER A 1 186 ? -0.651 -15.638 13.363 1.00 61.06 186 SER A N 1
ATOM 1409 C CA . SER A 1 186 ? -1.486 -14.440 13.198 1.00 61.06 186 SER A CA 1
ATOM 1410 C C . SER A 1 186 ? -0.669 -13.163 12.998 1.00 61.06 186 SER A C 1
ATOM 1412 O O . SER A 1 186 ? -1.093 -12.258 12.279 1.00 61.06 186 SER A O 1
ATOM 1414 N N . ARG A 1 187 ? 0.547 -13.094 13.559 1.00 62.66 187 ARG A N 1
ATOM 1415 C CA . ARG A 1 187 ? 1.468 -11.956 13.367 1.00 62.66 187 ARG A CA 1
ATOM 1416 C C . ARG A 1 187 ? 2.056 -11.870 11.963 1.00 62.66 187 ARG A C 1
ATOM 1418 O O . ARG A 1 187 ? 2.299 -10.770 11.483 1.00 62.66 187 ARG A O 1
ATOM 1425 N N . LEU A 1 188 ? 2.256 -13.008 11.303 1.00 65.75 188 LEU A N 1
ATOM 1426 C CA . LEU A 1 188 ? 2.679 -13.062 9.900 1.00 65.75 188 LEU A CA 1
ATOM 1427 C C . LEU A 1 188 ? 1.500 -12.915 8.921 1.00 65.75 188 LEU A C 1
ATOM 1429 O O . LEU A 1 188 ? 1.690 -13.043 7.717 1.00 65.75 188 LEU A O 1
ATOM 1433 N N . GLY A 1 189 ? 0.281 -12.667 9.419 1.00 62.25 189 GLY A N 1
ATOM 1434 C CA . GLY A 1 189 ? -0.912 -12.520 8.583 1.00 62.25 189 GLY A CA 1
ATOM 1435 C C . GLY A 1 189 ? -1.363 -13.820 7.914 1.00 62.25 189 GLY A C 1
ATOM 1436 O O . GLY A 1 189 ? -2.199 -13.780 7.014 1.00 62.25 189 GLY A O 1
ATOM 1437 N N . LEU A 1 190 ? -0.851 -14.975 8.358 1.00 70.75 190 LEU A N 1
ATOM 1438 C CA . LEU A 1 190 ? -1.154 -16.273 7.752 1.00 70.75 190 LEU A CA 1
ATOM 1439 C C . LEU A 1 190 ? -2.624 -16.682 7.938 1.00 70.75 190 LEU A C 1
ATOM 1441 O O . LEU A 1 190 ? -3.142 -17.474 7.156 1.00 70.75 190 LEU A O 1
ATOM 1445 N N . ASP A 1 191 ? -3.329 -16.076 8.896 1.00 69.00 191 ASP A N 1
ATOM 1446 C CA . ASP A 1 191 ? -4.776 -16.241 9.077 1.00 69.00 191 ASP A CA 1
ATOM 1447 C C . ASP A 1 191 ? -5.567 -15.836 7.819 1.00 69.00 191 ASP A C 1
ATOM 1449 O O . ASP A 1 191 ? -6.608 -16.422 7.521 1.00 69.00 191 ASP A O 1
ATOM 1453 N N . ALA A 1 192 ? -5.054 -14.885 7.025 1.00 72.69 192 ALA A N 1
ATOM 1454 C CA . ALA A 1 192 ? -5.686 -14.454 5.780 1.00 72.69 192 ALA A CA 1
ATOM 1455 C C . ALA A 1 192 ? -5.632 -15.520 4.674 1.00 72.69 192 ALA A C 1
ATOM 1457 O O . ALA A 1 192 ? -6.430 -15.457 3.740 1.00 72.69 192 ALA A O 1
ATOM 1458 N N . PHE A 1 193 ? -4.774 -16.545 4.775 1.00 81.50 193 PHE A N 1
ATOM 1459 C CA . PHE A 1 193 ? -4.740 -17.626 3.781 1.00 81.50 193 PHE A CA 1
ATOM 1460 C C . PHE A 1 193 ? -6.017 -18.471 3.785 1.00 81.50 193 PHE A C 1
ATOM 1462 O O . PHE A 1 193 ? -6.323 -19.120 2.785 1.00 81.50 193 PHE A O 1
ATOM 1469 N N . VAL A 1 194 ? -6.829 -18.406 4.849 1.00 84.69 194 VAL A N 1
ATOM 1470 C CA . VAL A 1 194 ? -8.170 -19.006 4.849 1.00 84.69 194 VAL A CA 1
ATOM 1471 C C . VAL A 1 194 ? -9.047 -18.455 3.715 1.00 84.69 194 VAL A C 1
ATOM 1473 O O . VAL A 1 194 ? -9.945 -19.151 3.246 1.00 84.69 194 VAL A O 1
ATOM 1476 N N . LEU A 1 195 ? -8.761 -17.243 3.222 1.00 86.31 195 LEU A N 1
ATOM 1477 C CA . LEU A 1 195 ? -9.479 -16.621 2.110 1.00 86.31 195 LEU A CA 1
ATOM 1478 C C . LEU A 1 195 ? -9.315 -17.394 0.799 1.00 86.31 195 LEU A C 1
ATOM 1480 O O . LEU A 1 195 ? -10.238 -17.372 -0.007 1.00 86.31 195 LEU A O 1
ATOM 1484 N N . PHE A 1 196 ? -8.231 -18.155 0.608 1.00 91.19 196 PHE A N 1
ATOM 1485 C CA . PHE A 1 196 ? -8.077 -19.022 -0.568 1.00 91.19 196 PHE A CA 1
ATOM 1486 C C . PHE A 1 196 ? -9.100 -20.165 -0.614 1.00 91.19 196 PHE A C 1
ATOM 1488 O O . PHE A 1 196 ? -9.312 -20.747 -1.674 1.00 91.19 196 PHE A O 1
ATOM 1495 N N . LYS A 1 197 ? -9.789 -20.467 0.499 1.00 89.69 197 LYS A N 1
ATOM 1496 C CA . LYS A 1 197 ? -10.924 -21.403 0.491 1.00 89.69 197 LYS A CA 1
ATOM 1497 C C . LYS A 1 197 ? -12.148 -20.831 -0.231 1.00 89.69 197 LYS A C 1
ATOM 1499 O O . LYS A 1 197 ? -13.001 -21.597 -0.666 1.00 89.69 197 LYS A O 1
ATOM 1504 N N . LYS A 1 198 ? -12.255 -19.500 -0.356 1.00 89.94 198 LYS A N 1
ATOM 1505 C CA . LYS A 1 198 ? -13.314 -18.845 -1.132 1.00 89.94 198 LYS A CA 1
ATOM 1506 C C . LYS A 1 198 ? -12.859 -18.734 -2.596 1.00 89.94 198 LYS A C 1
ATOM 1508 O O . LYS A 1 198 ? -11.872 -18.045 -2.859 1.00 89.94 198 LYS A O 1
ATOM 1513 N N . PRO A 1 199 ? -13.581 -19.326 -3.565 1.00 89.50 199 PRO A N 1
ATOM 1514 C CA . PRO A 1 199 ? -13.127 -19.387 -4.956 1.00 89.50 199 PRO A CA 1
ATOM 1515 C C . PRO A 1 199 ? -12.932 -17.998 -5.581 1.00 89.50 199 PRO A C 1
ATOM 1517 O O . PRO A 1 199 ? -11.944 -17.768 -6.269 1.00 89.50 199 PRO A O 1
ATOM 1520 N N . GLN A 1 200 ? -13.816 -17.039 -5.286 1.00 88.94 200 GLN A N 1
ATOM 1521 C CA . GLN A 1 200 ? -13.700 -15.665 -5.794 1.00 88.94 200 GLN A CA 1
ATOM 1522 C C . GLN A 1 200 ? -12.436 -14.953 -5.290 1.00 88.94 200 GLN A C 1
ATOM 1524 O O . GLN A 1 200 ? -11.748 -14.304 -6.076 1.00 88.94 200 GLN A O 1
ATOM 1529 N N . MET A 1 201 ? -12.101 -15.111 -4.005 1.00 92.44 201 MET A N 1
ATOM 1530 C CA . MET A 1 201 ? -10.892 -14.526 -3.416 1.00 92.44 201 MET A CA 1
ATOM 1531 C C . MET A 1 201 ? -9.628 -15.188 -3.966 1.00 92.44 201 MET A C 1
ATOM 1533 O O . MET A 1 201 ? -8.661 -14.495 -4.262 1.00 92.44 201 MET A O 1
ATOM 1537 N N . ALA A 1 202 ? -9.641 -16.511 -4.152 1.00 93.25 202 ALA A N 1
ATOM 1538 C CA . ALA A 1 202 ? -8.519 -17.231 -4.749 1.00 93.25 202 ALA A CA 1
ATOM 1539 C C . ALA A 1 202 ? -8.236 -16.757 -6.185 1.00 93.25 202 ALA A C 1
ATOM 1541 O O . ALA A 1 202 ? -7.090 -16.456 -6.514 1.00 93.25 202 ALA A O 1
ATOM 1542 N N . VAL A 1 203 ? -9.281 -16.623 -7.014 1.00 93.94 203 VAL A N 1
ATOM 1543 C CA . VAL A 1 203 ? -9.162 -16.073 -8.375 1.00 93.94 203 VAL A CA 1
ATOM 1544 C C . VAL A 1 203 ? -8.634 -14.640 -8.323 1.00 93.94 203 VAL A C 1
ATOM 1546 O O . VAL A 1 203 ? -7.680 -14.320 -9.025 1.00 93.94 203 VAL A O 1
ATOM 1549 N N . PHE A 1 204 ? -9.190 -13.786 -7.461 1.00 95.12 204 PHE A N 1
ATOM 1550 C CA . PHE A 1 204 ? -8.713 -12.413 -7.297 1.00 95.12 204 PHE A CA 1
ATOM 1551 C C . PHE A 1 204 ? -7.220 -12.348 -6.940 1.00 95.12 204 PHE A C 1
ATOM 1553 O O . PHE A 1 204 ? -6.468 -11.639 -7.605 1.00 95.12 204 PHE A O 1
ATOM 1560 N N . PHE A 1 205 ? -6.772 -13.104 -5.934 1.00 95.19 205 PHE A N 1
ATOM 1561 C CA . PHE A 1 205 ? -5.374 -13.096 -5.498 1.00 95.19 205 PHE A CA 1
ATOM 1562 C C . PHE A 1 205 ? -4.420 -13.647 -6.558 1.00 95.19 205 PHE A C 1
ATOM 1564 O O . PHE A 1 205 ? -3.331 -13.101 -6.730 1.00 95.19 205 PHE A O 1
ATOM 1571 N N . LEU A 1 206 ? -4.836 -14.669 -7.312 1.00 95.88 206 LEU A N 1
ATOM 1572 C CA . LEU A 1 206 ? -4.082 -15.167 -8.463 1.00 95.88 206 LEU A CA 1
ATOM 1573 C C . LEU A 1 206 ? -3.875 -14.058 -9.504 1.00 95.88 206 LEU A C 1
ATOM 1575 O O . LEU A 1 206 ? -2.752 -13.830 -9.949 1.00 95.88 206 LEU A O 1
ATOM 1579 N N . PHE A 1 207 ? -4.930 -13.323 -9.857 1.00 95.44 207 PHE A N 1
ATOM 1580 C CA . PHE A 1 207 ? -4.817 -12.209 -10.798 1.00 95.44 207 PHE A CA 1
ATOM 1581 C C . PHE A 1 207 ? -4.050 -11.014 -10.231 1.00 95.44 207 PHE A C 1
ATOM 1583 O O . PHE A 1 207 ? -3.319 -10.373 -10.978 1.00 95.44 207 PHE A O 1
ATOM 1590 N N . ALA A 1 208 ? -4.142 -10.744 -8.928 1.00 95.25 208 ALA A N 1
ATOM 1591 C CA . ALA A 1 208 ? -3.317 -9.740 -8.261 1.00 95.25 208 ALA A CA 1
ATOM 1592 C C . ALA A 1 208 ? -1.830 -10.067 -8.341 1.00 95.25 208 ALA A C 1
ATOM 1594 O O . ALA A 1 208 ? -1.024 -9.195 -8.652 1.00 95.25 208 ALA A O 1
ATOM 1595 N N . MET A 1 209 ? -1.472 -11.333 -8.142 1.00 95.69 209 MET A N 1
ATOM 1596 C CA . MET A 1 209 ? -0.105 -11.800 -8.327 1.00 95.69 209 MET A CA 1
ATOM 1597 C C . MET A 1 209 ? 0.359 -11.631 -9.779 1.00 95.69 209 MET A C 1
ATOM 1599 O O . MET A 1 209 ? 1.428 -11.076 -10.023 1.00 95.69 209 MET A O 1
ATOM 1603 N N . LEU A 1 210 ? -0.449 -12.055 -10.752 1.00 96.06 210 LEU A N 1
ATOM 1604 C CA . LEU A 1 210 ? -0.105 -11.939 -12.173 1.00 96.06 210 LEU A CA 1
ATOM 1605 C C . LEU A 1 210 ? -0.007 -10.470 -12.623 1.00 96.06 210 LEU A C 1
ATOM 1607 O O . LEU A 1 210 ? 0.910 -10.099 -13.347 1.00 96.06 210 LEU A O 1
ATOM 1611 N N . LEU A 1 211 ? -0.874 -9.584 -12.134 1.00 93.75 211 LEU A N 1
ATOM 1612 C CA . LEU A 1 211 ? -0.752 -8.159 -12.437 1.00 93.75 211 LEU A CA 1
ATOM 1613 C C . LEU A 1 211 ? 0.420 -7.490 -11.699 1.00 93.75 211 LEU A C 1
ATOM 1615 O O . LEU A 1 211 ? 1.040 -6.570 -12.228 1.00 93.75 211 LEU A O 1
ATOM 1619 N N . GLY A 1 212 ? 0.789 -7.981 -10.515 1.00 93.38 212 GLY A N 1
ATOM 1620 C CA . GLY A 1 212 ? 2.038 -7.597 -9.853 1.00 93.38 212 GLY A CA 1
ATOM 1621 C C . GLY A 1 212 ? 3.267 -7.914 -10.708 1.00 93.38 212 GLY A C 1
ATOM 1622 O O . GLY A 1 212 ? 4.198 -7.110 -10.779 1.00 93.38 212 GLY A O 1
ATOM 1623 N N . ALA A 1 213 ? 3.241 -9.034 -11.438 1.00 94.81 213 ALA A N 1
ATOM 1624 C CA . ALA A 1 213 ? 4.284 -9.355 -12.406 1.00 94.81 213 ALA A CA 1
ATOM 1625 C C . ALA A 1 213 ? 4.334 -8.330 -13.550 1.00 94.81 213 ALA A C 1
ATOM 1627 O O . ALA A 1 213 ? 5.415 -7.839 -13.865 1.00 94.81 213 ALA A O 1
ATOM 1628 N N . VAL A 1 214 ? 3.179 -7.938 -14.105 1.00 94.25 214 VAL A N 1
ATOM 1629 C CA . VAL A 1 214 ? 3.065 -6.884 -15.135 1.00 94.25 214 VAL A CA 1
ATOM 1630 C C . VAL A 1 214 ? 3.709 -5.568 -14.685 1.00 94.25 214 VAL A C 1
ATOM 1632 O O . VAL A 1 214 ? 4.507 -4.975 -15.415 1.00 94.25 214 VAL A O 1
ATOM 1635 N N . LEU A 1 215 ? 3.397 -5.123 -13.467 1.00 91.62 215 LEU A N 1
ATOM 1636 C CA . LEU A 1 215 ? 3.972 -3.910 -12.891 1.00 91.62 215 LEU A CA 1
ATOM 1637 C C . LEU A 1 215 ? 5.502 -3.983 -12.832 1.00 91.62 215 LEU A C 1
ATOM 1639 O O . LEU A 1 215 ? 6.201 -3.031 -13.194 1.00 91.62 215 LEU A O 1
ATOM 1643 N N . GLN A 1 216 ? 6.029 -5.127 -12.401 1.00 93.31 216 GLN A N 1
ATOM 1644 C CA . GLN A 1 216 ? 7.461 -5.299 -12.225 1.00 93.31 216 GLN A CA 1
ATOM 1645 C C . GLN A 1 216 ? 8.243 -5.230 -13.543 1.00 93.31 216 GLN A C 1
ATOM 1647 O O . GLN A 1 216 ? 9.338 -4.671 -13.553 1.00 93.31 216 GLN A O 1
ATOM 1652 N N . ILE A 1 217 ? 7.674 -5.714 -14.651 1.00 94.06 217 ILE A N 1
ATOM 1653 C CA . ILE A 1 217 ? 8.283 -5.634 -15.993 1.00 94.06 217 ILE A CA 1
ATOM 1654 C C . ILE A 1 217 ? 8.677 -4.193 -16.323 1.00 94.06 217 ILE A C 1
ATOM 1656 O O . ILE A 1 217 ? 9.808 -3.918 -16.724 1.00 94.06 217 ILE A O 1
ATOM 1660 N N . THR A 1 218 ? 7.754 -3.256 -16.098 1.00 88.75 218 THR A N 1
ATOM 1661 C CA . THR A 1 218 ? 7.976 -1.829 -16.366 1.00 88.75 218 THR A CA 1
ATOM 1662 C C . THR A 1 218 ? 9.096 -1.265 -15.497 1.00 88.75 218 THR A C 1
ATOM 1664 O O . THR A 1 218 ? 9.960 -0.545 -15.995 1.00 88.75 218 THR A O 1
ATOM 1667 N N . ASN A 1 219 ? 9.099 -1.608 -14.208 1.00 90.31 219 ASN A N 1
ATOM 1668 C CA . ASN A 1 219 ? 10.109 -1.139 -13.260 1.00 90.31 219 ASN A CA 1
ATOM 1669 C C . ASN A 1 219 ? 11.511 -1.671 -13.575 1.00 90.31 219 ASN A C 1
ATOM 1671 O O . ASN A 1 219 ? 12.497 -1.015 -13.248 1.00 90.31 219 ASN A O 1
ATOM 1675 N N . THR A 1 220 ? 11.599 -2.856 -14.177 1.00 93.06 220 THR A N 1
ATOM 1676 C CA . THR A 1 220 ? 12.869 -3.506 -14.497 1.00 93.06 220 THR A CA 1
ATOM 1677 C C . THR A 1 220 ? 13.411 -3.088 -15.866 1.00 93.06 220 THR A C 1
ATOM 1679 O O . THR A 1 220 ? 14.605 -2.821 -15.977 1.00 93.06 220 THR A O 1
ATOM 1682 N N . PHE A 1 221 ? 12.560 -2.993 -16.894 1.00 95.44 221 PHE A N 1
ATOM 1683 C CA . PHE A 1 221 ? 13.001 -2.836 -18.288 1.00 95.44 221 PHE A CA 1
ATOM 1684 C C . PHE A 1 221 ? 12.619 -1.512 -18.954 1.00 95.44 221 PHE A C 1
ATOM 1686 O O . PHE A 1 221 ? 13.134 -1.221 -20.030 1.00 95.44 221 PHE A O 1
ATOM 1693 N N . GLY A 1 222 ? 11.798 -0.670 -18.317 1.00 95.00 222 GLY A N 1
ATOM 1694 C CA . GLY A 1 222 ? 11.387 0.613 -18.893 1.00 95.00 222 GLY A CA 1
ATOM 1695 C C . GLY A 1 222 ? 12.559 1.553 -19.198 1.00 95.00 222 GLY A C 1
ATOM 1696 O O . GLY A 1 222 ? 12.640 2.086 -20.296 1.00 95.00 222 GLY A O 1
ATOM 1697 N N . ASN A 1 223 ? 13.491 1.739 -18.259 1.00 95.69 223 ASN A N 1
ATOM 1698 C CA . ASN A 1 223 ? 14.666 2.595 -18.474 1.00 95.69 223 ASN A CA 1
ATOM 1699 C C . ASN A 1 223 ? 15.717 1.950 -19.406 1.00 95.69 223 ASN A C 1
ATOM 1701 O O . ASN A 1 223 ? 16.164 2.652 -20.314 1.00 95.69 223 ASN A O 1
ATOM 1705 N N . PRO A 1 224 ? 16.050 0.641 -19.282 1.00 95.38 224 PRO A N 1
ATOM 1706 C CA . PRO A 1 224 ? 16.948 -0.025 -20.232 1.00 95.38 224 PRO A CA 1
ATOM 1707 C C . PRO A 1 224 ? 16.497 0.083 -21.684 1.00 95.38 224 PRO A C 1
ATOM 1709 O O . PRO A 1 224 ? 17.320 0.296 -22.568 1.00 95.38 224 PRO A O 1
ATOM 1712 N N . PHE A 1 225 ? 15.189 -0.040 -21.921 1.00 96.31 225 PHE A N 1
ATOM 1713 C CA . PHE A 1 225 ? 14.587 0.126 -23.239 1.00 96.31 225 PHE A CA 1
ATOM 1714 C C . PHE A 1 225 ? 14.884 1.502 -23.839 1.00 96.31 225 PHE A C 1
ATOM 1716 O O . PHE A 1 225 ? 15.364 1.586 -24.966 1.00 96.31 225 PHE A O 1
ATOM 1723 N N . LEU A 1 226 ? 14.658 2.577 -23.077 1.00 96.69 226 LEU A N 1
ATOM 1724 C CA . LEU A 1 226 ? 14.868 3.937 -23.574 1.00 96.69 226 LEU A CA 1
ATOM 1725 C C . LEU A 1 226 ? 16.350 4.244 -23.842 1.00 96.69 226 LEU A C 1
ATOM 1727 O O . LEU A 1 226 ? 16.658 4.929 -24.814 1.00 96.69 226 LEU A O 1
ATOM 1731 N N . HIS A 1 227 ? 17.270 3.711 -23.028 1.00 95.38 227 HIS A N 1
ATOM 1732 C CA . HIS A 1 227 ? 18.715 3.848 -23.273 1.00 95.38 227 HIS A CA 1
ATOM 1733 C C . HIS A 1 227 ? 19.190 3.073 -24.504 1.00 95.38 227 HIS A C 1
ATOM 1735 O O . HIS A 1 227 ? 20.173 3.464 -25.128 1.00 95.38 227 HIS A O 1
ATOM 1741 N N . ASP A 1 228 ? 18.516 1.987 -24.886 1.00 94.06 228 ASP A N 1
ATOM 1742 C CA . ASP A 1 228 ? 18.950 1.151 -26.011 1.00 94.06 228 ASP A CA 1
ATOM 1743 C C . ASP A 1 228 ? 18.835 1.875 -27.367 1.00 94.06 228 ASP A C 1
ATOM 1745 O O . ASP A 1 228 ? 19.570 1.543 -28.300 1.00 94.06 228 ASP A O 1
ATOM 1749 N N . PHE A 1 229 ? 18.001 2.922 -27.463 1.00 95.38 229 PHE A N 1
ATOM 1750 C CA . PHE A 1 229 ? 17.944 3.799 -28.639 1.00 95.38 229 PHE A CA 1
ATOM 1751 C C . PHE A 1 229 ? 19.259 4.548 -28.899 1.00 95.38 229 PHE A C 1
ATOM 1753 O O . PHE A 1 229 ? 19.495 4.958 -30.032 1.00 95.38 229 PHE A O 1
ATOM 1760 N N . ALA A 1 230 ? 20.165 4.651 -27.916 1.00 94.06 230 ALA A N 1
ATOM 1761 C CA . ALA A 1 230 ? 21.501 5.223 -28.108 1.00 94.06 230 ALA A CA 1
ATOM 1762 C C . ALA A 1 230 ? 22.346 4.476 -29.155 1.00 94.06 230 ALA A C 1
ATOM 1764 O O . ALA A 1 230 ? 23.308 5.027 -29.687 1.00 94.06 230 ALA A O 1
ATOM 1765 N N . ARG A 1 231 ? 22.000 3.217 -29.461 1.00 90.44 231 ARG A N 1
ATOM 1766 C CA . ARG A 1 231 ? 22.656 2.422 -30.511 1.00 90.44 231 ARG A CA 1
ATOM 1767 C C . ARG A 1 231 ? 22.377 2.944 -31.917 1.00 90.44 231 ARG A C 1
ATOM 1769 O O . ARG A 1 231 ? 23.122 2.617 -32.835 1.00 90.44 231 ARG A O 1
ATOM 1776 N N . GLN A 1 232 ? 21.306 3.714 -32.087 1.00 91.75 232 GLN A N 1
ATOM 1777 C CA . GLN A 1 232 ? 20.955 4.355 -33.345 1.00 91.75 232 GLN A CA 1
ATOM 1778 C C . GLN A 1 232 ? 21.555 5.768 -33.331 1.00 91.75 232 GLN A C 1
ATOM 1780 O O . GLN A 1 232 ? 21.137 6.588 -32.510 1.00 91.75 232 GLN A O 1
ATOM 1785 N N . PRO A 1 233 ? 22.531 6.082 -34.207 1.00 91.19 233 PRO A N 1
ATOM 1786 C CA . PRO A 1 233 ? 23.230 7.369 -34.168 1.00 91.19 233 PRO A CA 1
ATOM 1787 C C . PRO A 1 233 ? 22.296 8.580 -34.270 1.00 91.19 233 PRO A C 1
ATOM 1789 O O . PRO A 1 233 ? 22.565 9.613 -33.668 1.00 91.19 233 PRO A O 1
ATOM 1792 N N . GLU A 1 234 ? 21.177 8.441 -34.982 1.00 93.50 234 GLU A N 1
ATOM 1793 C CA . GLU A 1 234 ? 20.158 9.487 -35.129 1.00 93.50 234 GLU A CA 1
ATOM 1794 C C . GLU A 1 234 ? 19.410 9.826 -33.829 1.00 93.50 234 GLU A C 1
ATOM 1796 O O . GLU A 1 234 ? 18.895 10.934 -33.688 1.00 93.50 234 GLU A O 1
ATOM 1801 N N . PHE A 1 235 ? 19.374 8.906 -32.862 1.00 94.50 235 PHE A N 1
ATOM 1802 C CA . PHE A 1 235 ? 18.626 9.063 -31.614 1.00 94.50 235 PHE A CA 1
ATOM 1803 C C . PHE A 1 235 ? 19.501 9.209 -30.371 1.00 94.50 235 PHE A C 1
ATOM 1805 O O . PHE A 1 235 ? 18.970 9.529 -29.304 1.00 94.50 235 PHE A O 1
ATOM 1812 N N . ALA A 1 236 ? 20.817 9.025 -30.488 1.00 92.06 236 ALA A N 1
ATOM 1813 C CA . ALA A 1 236 ? 21.750 9.090 -29.364 1.00 92.06 236 ALA A CA 1
ATOM 1814 C C . ALA A 1 236 ? 21.655 10.406 -28.570 1.00 92.06 236 ALA A C 1
ATOM 1816 O O . ALA A 1 236 ? 21.707 10.392 -27.340 1.00 92.06 236 ALA A O 1
ATOM 1817 N N . ASP A 1 237 ? 21.417 11.524 -29.261 1.00 92.69 237 ASP A N 1
ATOM 1818 C CA . ASP A 1 237 ? 21.277 12.851 -28.651 1.00 92.69 237 ASP A CA 1
ATOM 1819 C C . ASP A 1 237 ? 19.825 13.279 -28.393 1.00 92.69 237 ASP A C 1
ATOM 1821 O O . ASP A 1 237 ? 19.558 14.407 -27.974 1.00 92.69 237 ASP A O 1
ATOM 1825 N N . SER A 1 238 ? 18.861 12.384 -28.613 1.00 95.44 238 SER A N 1
ATOM 1826 C CA . SER A 1 238 ? 17.448 12.669 -28.363 1.00 95.44 238 SER A CA 1
ATOM 1827 C C . SER A 1 238 ? 17.156 12.843 -26.870 1.00 95.44 238 SER A C 1
ATOM 1829 O O . SER A 1 238 ? 17.783 12.221 -26.011 1.00 95.44 238 SER A O 1
ATOM 1831 N N . PHE A 1 239 ? 16.121 13.623 -26.544 1.00 94.75 239 PHE A N 1
ATOM 1832 C CA . PHE A 1 239 ? 15.655 13.789 -25.162 1.00 94.75 239 PHE A CA 1
ATOM 1833 C C . PHE A 1 239 ? 15.331 12.448 -24.479 1.00 94.75 239 PHE A C 1
ATOM 1835 O O . PHE A 1 239 ? 15.581 12.294 -23.286 1.00 94.75 239 PHE A O 1
ATOM 1842 N N . VAL A 1 240 ? 14.814 11.472 -25.236 1.00 95.12 240 VAL A N 1
ATOM 1843 C CA . VAL A 1 240 ? 14.444 10.140 -24.735 1.00 95.12 240 VAL A CA 1
ATOM 1844 C C . VAL A 1 240 ? 15.652 9.391 -24.179 1.00 95.12 240 VAL A C 1
ATOM 1846 O O . VAL A 1 240 ? 15.571 8.846 -23.083 1.00 95.12 240 VAL A O 1
ATOM 1849 N N . VAL A 1 241 ? 16.765 9.393 -24.913 1.00 94.56 241 VAL A N 1
ATOM 1850 C CA . VAL A 1 241 ? 18.016 8.726 -24.516 1.00 94.56 241 VAL A CA 1
ATOM 1851 C C . VAL A 1 241 ? 18.759 9.540 -23.462 1.00 94.56 241 VAL A C 1
ATOM 1853 O O . VAL A 1 241 ? 19.360 9.001 -22.535 1.00 94.56 241 VAL A O 1
ATOM 1856 N N . GLN A 1 242 ? 18.709 10.862 -23.593 1.00 93.50 242 GLN A N 1
ATOM 1857 C CA . GLN A 1 242 ? 19.444 11.768 -22.734 1.00 93.50 242 GLN A CA 1
ATOM 1858 C C . GLN A 1 242 ? 18.845 11.889 -21.324 1.00 93.50 242 GLN A C 1
ATOM 1860 O O . GLN A 1 242 ? 19.604 12.003 -20.357 1.00 93.50 242 GLN A O 1
ATOM 1865 N N . TYR A 1 243 ? 17.514 11.852 -21.213 1.00 95.69 243 TYR A N 1
ATOM 1866 C CA . TYR A 1 243 ? 16.779 12.030 -19.960 1.00 95.69 243 TYR A CA 1
ATOM 1867 C C . TYR A 1 243 ? 15.635 11.008 -19.754 1.00 95.69 243 TYR A C 1
ATOM 1869 O O . TYR A 1 243 ? 14.492 11.396 -19.470 1.00 95.69 243 TYR A O 1
ATOM 1877 N N . PRO A 1 244 ? 15.893 9.689 -19.858 1.00 94.50 244 PRO A N 1
ATOM 1878 C CA . PRO A 1 244 ? 14.840 8.676 -19.827 1.00 94.50 244 PRO A CA 1
ATOM 1879 C C . PRO A 1 244 ? 14.127 8.613 -18.479 1.00 94.50 244 PRO A C 1
ATOM 1881 O O . PRO A 1 244 ? 12.919 8.377 -18.433 1.00 94.50 244 PRO A O 1
ATOM 1884 N N . SER A 1 245 ? 14.821 8.884 -17.371 1.00 95.00 245 SER A N 1
ATOM 1885 C CA . SER A 1 245 ? 14.171 8.967 -16.060 1.00 95.00 245 SER A CA 1
ATOM 1886 C C . SER A 1 245 ? 13.236 10.172 -15.932 1.00 95.00 245 SER A C 1
ATOM 1888 O O . SER A 1 245 ? 12.195 10.059 -15.289 1.00 95.00 245 SER A O 1
ATOM 1890 N N . ILE A 1 246 ? 13.519 11.310 -16.577 1.00 96.38 246 ILE A N 1
ATOM 1891 C CA . ILE A 1 246 ? 12.559 12.427 -16.607 1.00 96.38 246 ILE A CA 1
ATOM 1892 C C . ILE A 1 246 ? 11.306 12.009 -17.379 1.00 96.38 246 ILE A C 1
ATOM 1894 O O . ILE A 1 246 ? 10.197 12.206 -16.882 1.00 96.38 246 ILE A O 1
ATOM 1898 N N . LEU A 1 247 ? 11.461 11.356 -18.533 1.00 95.88 247 LEU A N 1
ATOM 1899 C CA . LEU A 1 247 ? 10.323 10.849 -19.301 1.00 95.88 247 LEU A CA 1
ATOM 1900 C C . LEU A 1 247 ? 9.499 9.832 -18.492 1.00 95.88 247 LEU A C 1
ATOM 1902 O O . LEU A 1 247 ? 8.284 9.972 -18.375 1.00 95.88 247 LEU A O 1
ATOM 1906 N N . LEU A 1 248 ? 10.149 8.853 -17.856 1.00 95.06 248 LEU A N 1
ATOM 1907 C CA . LEU A 1 248 ? 9.478 7.851 -17.021 1.00 95.06 248 LEU A CA 1
ATOM 1908 C C . LEU A 1 248 ? 8.791 8.464 -15.794 1.00 95.06 248 LEU A C 1
ATOM 1910 O O . LEU A 1 248 ? 7.765 7.941 -15.357 1.00 95.06 248 LEU A O 1
ATOM 1914 N N . SER A 1 249 ? 9.290 9.587 -15.264 1.00 95.50 249 SER A N 1
ATOM 1915 C CA . SER A 1 249 ? 8.670 10.277 -14.124 1.00 95.50 249 SER A CA 1
ATOM 1916 C C . SER A 1 249 ? 7.256 10.792 -14.423 1.00 95.50 249 SER A C 1
ATOM 1918 O O . SER A 1 249 ? 6.450 10.907 -13.500 1.00 95.50 249 SER A O 1
ATOM 1920 N N . VAL A 1 250 ? 6.903 10.990 -15.702 1.00 95.94 250 VAL A N 1
ATOM 1921 C CA . VAL A 1 250 ? 5.525 11.299 -16.124 1.00 95.94 250 VAL A CA 1
ATOM 1922 C C . VAL A 1 250 ? 4.553 10.202 -15.676 1.00 95.94 250 VAL A C 1
ATOM 1924 O O . VAL A 1 250 ? 3.417 10.505 -15.323 1.00 95.94 250 VAL A O 1
ATOM 1927 N N . SER A 1 251 ? 5.008 8.945 -15.580 1.00 93.94 251 SER A N 1
ATOM 1928 C CA . SER A 1 251 ? 4.205 7.841 -15.033 1.00 93.94 251 SER A CA 1
ATOM 1929 C C . SER A 1 251 ? 3.805 8.092 -13.574 1.00 93.94 251 SER A C 1
ATOM 1931 O O . SER A 1 251 ? 2.650 7.896 -13.210 1.00 93.94 251 SER A O 1
ATOM 1933 N N . GLN A 1 252 ? 4.736 8.595 -12.758 1.00 90.12 252 GLN A N 1
ATOM 1934 C CA . GLN A 1 252 ? 4.502 8.907 -11.341 1.00 90.12 252 GLN A CA 1
ATOM 1935 C C . GLN A 1 252 ? 3.597 10.134 -11.171 1.00 90.12 252 GLN A C 1
ATOM 1937 O O . GLN A 1 252 ? 2.784 10.197 -10.256 1.00 90.12 252 GLN A O 1
ATOM 1942 N N . MET A 1 253 ? 3.717 11.118 -12.066 1.00 91.44 253 MET A N 1
ATOM 1943 C CA . MET A 1 253 ? 2.815 12.275 -12.086 1.00 91.44 253 MET A CA 1
ATOM 1944 C C . MET A 1 253 ? 1.395 11.867 -12.487 1.00 91.44 253 MET A C 1
ATOM 1946 O O . MET A 1 253 ? 0.428 12.336 -11.891 1.00 91.44 253 MET A O 1
ATOM 1950 N N . SER A 1 254 ? 1.278 10.973 -13.471 1.00 92.38 254 SER A N 1
ATOM 1951 C CA . SER A 1 254 ? -0.003 10.440 -13.925 1.00 92.38 254 SER A CA 1
ATOM 1952 C C . SER A 1 254 ? -0.730 9.679 -12.815 1.00 92.38 254 SER A C 1
ATOM 1954 O O . SER A 1 254 ? -1.929 9.871 -12.639 1.00 92.38 254 SER A O 1
ATOM 1956 N N . GLU A 1 255 ? -0.003 8.892 -12.016 1.00 86.06 255 GLU A N 1
ATOM 1957 C CA . GLU A 1 255 ? -0.539 8.189 -10.840 1.00 86.06 255 GLU A CA 1
ATOM 1958 C C . GLU A 1 255 ? -1.315 9.142 -9.910 1.00 86.06 255 GLU A C 1
ATOM 1960 O O . GLU A 1 255 ? -2.492 8.953 -9.606 1.00 86.06 255 GLU A O 1
ATOM 1965 N N . VAL A 1 256 ? -0.700 10.274 -9.550 1.00 81.44 256 VAL A N 1
ATOM 1966 C CA . VAL A 1 256 ? -1.334 11.283 -8.683 1.00 81.44 256 VAL A CA 1
ATOM 1967 C C . VAL A 1 256 ? -2.646 11.806 -9.278 1.00 81.44 256 VAL A C 1
ATOM 1969 O O . VAL A 1 256 ? -3.613 12.025 -8.547 1.00 81.44 256 VAL A O 1
ATOM 1972 N N . VAL A 1 257 ? -2.702 11.990 -10.599 1.00 84.75 257 VAL A N 1
ATOM 1973 C CA . VAL A 1 257 ? -3.906 12.463 -11.293 1.00 84.75 257 VAL A CA 1
ATOM 1974 C C . VAL A 1 257 ? -4.984 11.380 -11.326 1.00 84.75 257 VAL A C 1
ATOM 1976 O O . VAL A 1 257 ? -6.144 11.663 -11.020 1.00 84.75 257 VAL A O 1
ATOM 1979 N N . PHE A 1 258 ? -4.629 10.138 -11.664 1.00 85.94 258 PHE A N 1
ATOM 1980 C CA . PHE A 1 258 ? -5.602 9.055 -11.798 1.00 85.94 258 PHE A CA 1
ATOM 1981 C C . PHE A 1 258 ? -6.184 8.613 -10.458 1.00 85.94 258 PHE A C 1
ATOM 1983 O O . PHE A 1 258 ? -7.385 8.331 -10.424 1.00 85.94 258 PHE A O 1
ATOM 1990 N N . ILE A 1 259 ? -5.428 8.685 -9.355 1.00 77.56 259 ILE A N 1
ATOM 1991 C CA . ILE A 1 259 ? -5.952 8.492 -7.991 1.00 77.56 259 ILE A CA 1
ATOM 1992 C C . ILE A 1 259 ? -7.211 9.337 -7.740 1.00 77.56 259 ILE A C 1
ATOM 1994 O O . ILE A 1 259 ? -8.202 8.828 -7.212 1.00 77.56 259 ILE A O 1
ATOM 1998 N N . LEU A 1 260 ? -7.224 10.601 -8.177 1.00 76.12 260 LEU A N 1
ATOM 1999 C CA . LEU A 1 260 ? -8.362 11.511 -7.984 1.00 76.12 260 LEU A CA 1
ATOM 2000 C C . LEU A 1 260 ? -9.601 11.110 -8.799 1.00 76.12 260 LEU A C 1
ATOM 2002 O O . LEU A 1 260 ? -10.724 11.460 -8.440 1.00 76.12 260 LEU A O 1
ATOM 2006 N N . THR A 1 261 ? -9.417 10.364 -9.888 1.00 82.56 261 THR A N 1
ATOM 2007 C CA . THR A 1 261 ? -10.512 9.943 -10.775 1.00 82.56 261 THR A CA 1
ATOM 2008 C C . THR A 1 261 ? -11.176 8.638 -10.336 1.00 82.56 261 THR A C 1
ATOM 2010 O O . THR A 1 261 ? -12.324 8.375 -10.697 1.00 82.56 261 THR A O 1
ATOM 2013 N N . ILE A 1 262 ? -10.503 7.822 -9.523 1.00 79.31 262 ILE A N 1
ATOM 2014 C CA . ILE A 1 262 ? -10.966 6.478 -9.146 1.00 79.31 262 ILE A CA 1
ATOM 2015 C C . ILE A 1 262 ? -12.367 6.460 -8.525 1.00 79.31 262 ILE A C 1
ATOM 2017 O O . ILE A 1 262 ? -13.161 5.609 -8.936 1.00 79.31 262 ILE A O 1
ATOM 2021 N N . PRO A 1 263 ? -12.750 7.378 -7.612 1.00 75.62 263 PRO A N 1
ATOM 2022 C CA . PRO A 1 263 ? -14.100 7.365 -7.053 1.00 75.62 263 PRO A CA 1
ATOM 2023 C C . PRO A 1 263 ? -15.197 7.516 -8.117 1.00 75.62 263 PRO A C 1
ATOM 2025 O O . PRO A 1 263 ? -16.249 6.882 -8.017 1.00 75.62 263 PRO A O 1
ATOM 2028 N N . PHE A 1 264 ? -14.946 8.306 -9.167 1.00 83.38 264 PHE A N 1
ATOM 2029 C CA . PHE A 1 264 ? -15.866 8.459 -10.295 1.00 83.38 264 PHE A CA 1
ATOM 2030 C C . PHE A 1 264 ? -16.005 7.152 -11.088 1.00 83.38 264 PHE A C 1
ATOM 2032 O O . PHE A 1 264 ? -17.124 6.705 -11.353 1.00 83.38 264 PHE A O 1
ATOM 2039 N N . PHE A 1 265 ? -14.886 6.507 -11.426 1.00 84.62 265 PHE A N 1
ATOM 2040 C CA . PHE A 1 265 ? -14.892 5.257 -12.190 1.00 84.62 265 PHE A CA 1
ATOM 2041 C C . PHE A 1 265 ? -15.506 4.096 -11.403 1.00 84.62 265 PHE A C 1
ATOM 2043 O O . PHE A 1 265 ? -16.317 3.350 -11.952 1.00 84.62 265 PHE A O 1
ATOM 2050 N N . LEU A 1 266 ? -15.191 3.976 -10.110 1.00 80.94 266 LEU A N 1
ATOM 2051 C CA . LEU A 1 266 ? -15.777 2.957 -9.239 1.00 80.94 266 LEU A CA 1
ATOM 2052 C C . LEU A 1 266 ? -17.291 3.119 -9.118 1.00 80.94 266 LEU A C 1
ATOM 2054 O O . LEU A 1 266 ? -18.004 2.127 -9.228 1.00 80.94 266 LEU A O 1
ATOM 2058 N N . ARG A 1 267 ? -17.797 4.351 -8.966 1.00 76.12 267 ARG A N 1
ATOM 2059 C CA . ARG A 1 267 ? -19.243 4.613 -8.924 1.00 76.12 267 ARG A CA 1
ATOM 2060 C C . ARG A 1 267 ? -19.929 4.276 -10.250 1.00 76.12 267 ARG A C 1
ATOM 2062 O O . ARG A 1 267 ? -21.026 3.726 -10.246 1.00 76.12 267 ARG A O 1
ATOM 2069 N N . ARG A 1 268 ? -19.317 4.642 -11.380 1.00 84.50 268 ARG A N 1
ATOM 2070 C CA . ARG A 1 268 ? -19.939 4.504 -12.705 1.00 84.50 268 ARG A CA 1
ATOM 2071 C C . ARG A 1 268 ? -19.897 3.077 -13.246 1.00 84.50 268 ARG A C 1
ATOM 2073 O O . ARG A 1 268 ? -20.860 2.643 -13.869 1.00 84.50 268 ARG A O 1
ATOM 2080 N N . PHE A 1 269 ? -18.785 2.376 -13.055 1.00 87.31 269 PHE A N 1
ATOM 2081 C CA . PHE A 1 269 ? -18.525 1.090 -13.709 1.00 87.31 269 PHE A CA 1
ATOM 2082 C C . PHE A 1 269 ? -18.436 -0.085 -12.726 1.00 87.31 269 PHE A C 1
ATOM 2084 O O . PHE A 1 269 ? -18.577 -1.238 -13.134 1.00 87.31 269 PHE A O 1
ATOM 2091 N N . GLY A 1 270 ? -18.242 0.185 -11.434 1.00 85.25 270 GLY A N 1
ATOM 2092 C CA . GLY A 1 270 ? -18.055 -0.836 -10.408 1.00 85.25 270 GLY A CA 1
ATOM 2093 C C . GLY A 1 270 ? -16.656 -1.457 -10.407 1.00 85.25 270 GLY A C 1
ATOM 2094 O O . GLY A 1 270 ? -15.891 -1.357 -11.366 1.00 85.25 270 GLY A O 1
ATOM 2095 N N . ILE A 1 271 ? -16.330 -2.144 -9.309 1.00 88.56 271 ILE A N 1
ATOM 2096 C CA . ILE A 1 271 ? -14.989 -2.689 -9.026 1.00 88.56 271 ILE A CA 1
ATOM 2097 C C . ILE A 1 271 ? -14.470 -3.576 -10.166 1.00 88.56 271 ILE A C 1
ATOM 2099 O O . ILE A 1 271 ? -13.395 -3.316 -10.701 1.00 88.56 271 ILE A O 1
ATOM 2103 N N . LYS A 1 272 ? -15.246 -4.586 -10.592 1.00 92.06 272 LYS A N 1
ATOM 2104 C CA . LYS A 1 272 ? -14.818 -5.535 -11.640 1.00 92.06 272 LYS A CA 1
ATOM 2105 C C . LYS A 1 272 ? -14.424 -4.831 -12.939 1.00 92.06 272 LYS A C 1
ATOM 2107 O O . LYS A 1 272 ? -13.414 -5.188 -13.540 1.00 92.06 272 LYS A O 1
ATOM 2112 N N . GLN A 1 273 ? -15.224 -3.866 -13.390 1.00 93.38 273 GLN A N 1
ATOM 2113 C CA . GLN A 1 273 ? -14.961 -3.185 -14.658 1.00 93.38 273 GLN A CA 1
ATOM 2114 C C . GLN A 1 273 ? -13.758 -2.254 -14.545 1.00 93.38 273 GLN A C 1
ATOM 2116 O O . GLN A 1 273 ? -12.948 -2.214 -15.460 1.00 93.38 273 GLN A O 1
ATOM 2121 N N . VAL A 1 274 ? -13.588 -1.570 -13.412 1.00 93.12 274 VAL A N 1
ATOM 2122 C CA . VAL A 1 274 ? -12.404 -0.736 -13.156 1.00 93.12 274 VAL A CA 1
ATOM 2123 C C . VAL A 1 274 ? -11.123 -1.576 -13.136 1.00 93.12 274 VAL A C 1
ATOM 2125 O O . VAL A 1 274 ? -10.132 -1.192 -13.755 1.00 93.12 274 VAL A O 1
ATOM 2128 N N . MET A 1 275 ? -11.152 -2.763 -12.524 1.00 94.12 275 MET A N 1
ATOM 2129 C CA . MET A 1 275 ? -10.037 -3.714 -12.601 1.00 94.12 275 MET A CA 1
ATOM 2130 C C . MET A 1 275 ? -9.753 -4.158 -14.041 1.00 94.12 275 MET A C 1
ATOM 2132 O O . MET A 1 275 ? -8.597 -4.214 -14.452 1.00 94.12 275 MET A O 1
ATOM 2136 N N . LEU A 1 276 ? -10.792 -4.447 -14.831 1.00 95.62 276 LEU A N 1
ATOM 2137 C CA . LEU A 1 276 ? -10.629 -4.839 -16.232 1.00 95.62 276 LEU A CA 1
ATOM 2138 C C . LEU A 1 276 ? -10.057 -3.692 -17.084 1.00 95.62 276 LEU A C 1
ATOM 2140 O O . LEU A 1 276 ? -9.189 -3.929 -17.921 1.00 95.62 276 LEU A O 1
ATOM 2144 N N . MET A 1 277 ? -10.485 -2.449 -16.836 1.00 96.00 277 MET A N 1
ATOM 2145 C CA . MET A 1 277 ? -9.927 -1.251 -17.473 1.00 96.00 277 MET A CA 1
ATOM 2146 C C . MET A 1 277 ? -8.429 -1.113 -17.200 1.00 96.00 277 MET A C 1
ATOM 2148 O O . MET A 1 277 ? -7.687 -0.800 -18.122 1.00 96.00 277 MET A O 1
ATOM 2152 N N . SER A 1 278 ? -7.975 -1.403 -15.976 1.00 96.00 278 SER A N 1
ATOM 2153 C CA . SER A 1 278 ? -6.541 -1.448 -15.662 1.00 96.00 278 SER A CA 1
ATOM 2154 C C . SER A 1 278 ? -5.798 -2.477 -16.520 1.00 96.00 278 SER A C 1
ATOM 2156 O O . SER A 1 278 ? -4.759 -2.160 -17.095 1.00 96.00 278 SER A O 1
ATOM 2158 N N . MET A 1 279 ? -6.326 -3.697 -16.653 1.00 96.06 279 MET A N 1
ATOM 2159 C CA . MET A 1 279 ? -5.676 -4.744 -17.451 1.00 96.06 279 MET A CA 1
ATOM 2160 C C . MET A 1 279 ? -5.580 -4.344 -18.929 1.00 96.06 279 MET A C 1
ATOM 2162 O O . MET A 1 279 ? -4.537 -4.529 -19.550 1.00 96.06 279 MET A O 1
ATOM 2166 N N . VAL A 1 280 ? -6.628 -3.725 -19.479 1.00 97.56 280 VAL A N 1
ATOM 2167 C CA . VAL A 1 280 ? -6.611 -3.163 -20.841 1.00 97.56 280 VAL A CA 1
ATOM 2168 C C . VAL A 1 280 ? -5.616 -2.004 -20.956 1.00 97.56 280 VAL A C 1
ATOM 2170 O O . VAL A 1 280 ? -4.889 -1.916 -21.944 1.00 97.56 280 VAL A O 1
ATOM 2173 N N . ALA A 1 281 ? -5.525 -1.141 -19.945 1.00 97.44 281 ALA A N 1
ATOM 2174 C CA . ALA A 1 281 ? -4.545 -0.061 -19.906 1.00 97.44 281 ALA A CA 1
ATOM 2175 C C . ALA A 1 281 ? -3.102 -0.597 -19.887 1.00 97.44 281 ALA A C 1
ATOM 2177 O O . ALA A 1 281 ? -2.235 -0.024 -20.541 1.00 97.44 281 ALA A O 1
ATOM 2178 N N . TRP A 1 282 ? -2.839 -1.734 -19.234 1.00 97.50 282 TRP A N 1
ATOM 2179 C CA . TRP A 1 282 ? -1.543 -2.415 -19.314 1.00 97.50 282 TRP A CA 1
ATOM 2180 C C . TRP A 1 282 ? -1.223 -2.934 -20.720 1.00 97.50 282 TRP A C 1
ATOM 2182 O O . TRP A 1 282 ? -0.096 -2.757 -21.183 1.00 97.50 282 TRP A O 1
ATOM 2192 N N . VAL A 1 283 ? -2.207 -3.504 -21.429 1.00 98.12 283 VAL A N 1
ATOM 2193 C CA . VAL A 1 283 ? -2.048 -3.882 -22.848 1.00 98.12 283 VAL A CA 1
ATOM 2194 C C . VAL A 1 283 ? -1.681 -2.658 -23.680 1.00 98.12 283 VAL A C 1
ATOM 2196 O O . VAL A 1 283 ? -0.702 -2.688 -24.422 1.00 98.12 283 VAL A O 1
ATOM 2199 N N . LEU A 1 284 ? -2.437 -1.568 -23.519 1.00 97.94 284 LEU A N 1
ATOM 2200 C CA . LEU A 1 284 ? -2.210 -0.319 -24.238 1.00 97.94 284 LEU A CA 1
ATOM 2201 C C . LEU A 1 284 ? -0.824 0.262 -23.935 1.00 97.94 284 LEU A C 1
ATOM 2203 O O . LEU A 1 284 ? -0.123 0.672 -24.853 1.00 97.94 284 LEU A O 1
ATOM 2207 N N . ARG A 1 285 ? -0.398 0.261 -22.670 1.00 97.25 285 ARG A N 1
ATOM 2208 C CA . ARG A 1 285 ? 0.921 0.754 -22.256 1.00 97.25 285 ARG A CA 1
ATOM 2209 C C . ARG A 1 285 ? 2.052 0.016 -22.971 1.00 97.25 285 ARG A C 1
ATOM 2211 O O . ARG A 1 285 ? 2.951 0.651 -23.516 1.00 97.25 285 ARG A O 1
ATOM 2218 N N . PHE A 1 286 ? 2.018 -1.315 -22.970 1.00 98.00 286 PHE A N 1
ATOM 2219 C CA . PHE A 1 286 ? 3.058 -2.115 -23.615 1.00 98.00 286 PHE A CA 1
ATOM 2220 C C . PHE A 1 286 ? 3.004 -2.029 -25.138 1.00 98.00 286 PHE A C 1
ATOM 2222 O O . PHE A 1 286 ? 4.045 -1.909 -25.771 1.00 98.00 286 PHE A O 1
ATOM 2229 N N . ALA A 1 287 ? 1.810 -1.982 -25.727 1.00 97.94 287 ALA A N 1
ATOM 2230 C CA . ALA A 1 287 ? 1.636 -1.699 -27.147 1.00 97.94 287 ALA A CA 1
ATOM 2231 C C . ALA A 1 287 ? 2.274 -0.354 -27.544 1.00 97.94 287 ALA A C 1
ATOM 2233 O O . ALA A 1 287 ? 3.051 -0.283 -28.491 1.00 97.94 287 ALA A O 1
ATOM 2234 N N . LEU A 1 288 ? 2.016 0.710 -26.780 1.00 98.19 288 LEU A N 1
ATOM 2235 C CA . LEU A 1 288 ? 2.613 2.025 -27.017 1.00 98.19 288 LEU A CA 1
ATOM 2236 C C . LEU A 1 288 ? 4.140 2.021 -26.854 1.00 98.19 288 LEU A C 1
ATOM 2238 O O . LEU A 1 288 ? 4.816 2.759 -27.561 1.00 98.19 288 LEU A O 1
ATOM 2242 N N . PHE A 1 289 ? 4.694 1.183 -25.970 1.00 97.19 289 PHE A N 1
ATOM 2243 C CA . PHE A 1 289 ? 6.143 0.973 -25.902 1.00 97.19 289 PHE A CA 1
ATOM 2244 C C . PHE A 1 289 ? 6.700 0.225 -27.112 1.00 97.19 289 PHE A C 1
ATOM 2246 O O . PHE A 1 289 ? 7.774 0.580 -27.584 1.00 97.19 289 PHE A O 1
ATOM 2253 N N . ALA A 1 290 ? 5.982 -0.773 -27.632 1.00 97.38 290 ALA A N 1
ATOM 2254 C CA . ALA A 1 290 ? 6.436 -1.561 -28.775 1.00 97.38 290 ALA A CA 1
ATOM 2255 C C . ALA A 1 290 ? 6.653 -0.713 -30.037 1.00 97.38 290 ALA A C 1
ATOM 2257 O O . ALA A 1 290 ? 7.561 -0.993 -30.814 1.00 97.38 290 ALA A O 1
ATOM 2258 N N . TRP A 1 291 ? 5.822 0.315 -30.229 1.00 96.50 291 TRP A N 1
ATOM 2259 C CA . TRP A 1 291 ? 5.878 1.212 -31.390 1.00 96.50 291 TRP A CA 1
ATOM 2260 C C . TRP A 1 291 ? 6.430 2.607 -31.082 1.00 96.50 291 TRP A C 1
ATOM 2262 O O . TRP A 1 291 ? 6.557 3.424 -31.989 1.00 96.50 291 TRP A O 1
ATOM 2272 N N . GLY A 1 292 ? 6.724 2.906 -29.819 1.00 96.69 292 GLY A N 1
ATOM 2273 C CA . GLY A 1 292 ? 7.293 4.184 -29.416 1.00 96.69 292 GLY A CA 1
ATOM 2274 C C . GLY A 1 292 ? 8.799 4.224 -29.655 1.00 96.69 292 GLY A C 1
ATOM 2275 O O . GLY A 1 292 ? 9.516 3.303 -29.277 1.00 96.69 292 GLY A O 1
ATOM 2276 N N . ASP A 1 293 ? 9.281 5.319 -30.229 1.00 96.31 293 ASP A N 1
ATOM 2277 C CA . ASP A 1 293 ? 10.697 5.597 -30.477 1.00 96.31 293 ASP A CA 1
ATOM 2278 C C . ASP A 1 293 ? 10.993 7.102 -30.280 1.00 96.31 293 ASP A C 1
ATOM 2280 O O . ASP A 1 293 ? 10.083 7.869 -29.955 1.00 96.31 293 ASP A O 1
ATOM 2284 N N . PRO A 1 294 ? 12.245 7.569 -30.425 1.00 96.88 294 PRO A N 1
ATOM 2285 C CA . PRO A 1 294 ? 12.571 8.988 -30.265 1.00 96.88 294 PRO A CA 1
ATOM 2286 C C . PRO A 1 294 ? 12.188 9.901 -31.444 1.00 96.88 294 PRO A C 1
ATOM 2288 O O . PRO A 1 294 ? 12.485 11.097 -31.388 1.00 96.88 294 PRO A O 1
ATOM 2291 N N . SER A 1 295 ? 11.522 9.396 -32.491 1.00 96.06 295 SER A N 1
ATOM 2292 C CA . SER A 1 295 ? 10.952 10.238 -33.551 1.00 96.06 295 SER A CA 1
ATOM 2293 C C . SER A 1 295 ? 9.821 11.124 -33.009 1.00 96.06 295 SER A C 1
ATOM 2295 O O . SER A 1 295 ? 9.285 10.891 -31.928 1.00 96.06 295 SER A O 1
ATOM 2297 N N . ALA A 1 296 ? 9.397 12.141 -33.766 1.00 94.19 296 ALA A N 1
ATOM 2298 C CA . ALA A 1 296 ? 8.339 13.052 -33.313 1.00 94.19 296 ALA A CA 1
ATOM 2299 C C . ALA A 1 296 ? 7.019 12.327 -32.981 1.00 94.19 296 ALA A C 1
ATOM 2301 O O . ALA A 1 296 ? 6.380 12.638 -31.977 1.00 94.19 296 ALA A O 1
ATOM 2302 N N . PHE A 1 297 ? 6.615 11.353 -33.804 1.00 96.50 297 PHE A N 1
ATOM 2303 C CA . PHE A 1 297 ? 5.401 10.573 -33.556 1.00 96.50 297 PHE A CA 1
ATOM 2304 C C . PHE A 1 297 ? 5.628 9.496 -32.491 1.00 96.50 297 PHE A C 1
ATOM 2306 O O . PHE A 1 297 ? 4.813 9.364 -31.578 1.00 96.50 297 PHE A O 1
ATOM 2313 N N . GLY A 1 298 ? 6.752 8.776 -32.547 1.00 96.44 298 GLY A N 1
ATOM 2314 C CA . GLY A 1 298 ? 7.083 7.764 -31.545 1.00 96.44 298 GLY A CA 1
ATOM 2315 C C . GLY A 1 298 ? 7.204 8.343 -30.137 1.00 96.44 298 GLY A C 1
ATOM 2316 O O . GLY A 1 298 ? 6.716 7.736 -29.185 1.00 96.44 298 GLY A O 1
ATOM 2317 N N . PHE A 1 299 ? 7.728 9.563 -29.997 1.00 96.94 299 PHE A N 1
ATOM 2318 C CA . PHE A 1 299 ? 7.819 10.255 -28.716 1.00 96.94 299 PHE A CA 1
ATOM 2319 C C . PHE A 1 299 ? 6.437 10.493 -28.103 1.00 96.94 299 PHE A C 1
ATOM 2321 O O . PHE A 1 299 ? 6.254 10.326 -26.897 1.00 96.94 299 PHE A O 1
ATOM 2328 N N . VAL A 1 300 ? 5.440 10.830 -28.929 1.00 97.56 300 VAL A N 1
ATOM 2329 C CA . VAL A 1 300 ? 4.048 10.960 -28.479 1.00 97.56 300 VAL A CA 1
ATOM 2330 C C . VAL A 1 300 ? 3.522 9.618 -27.977 1.00 97.56 300 VAL A C 1
ATOM 2332 O O . VAL A 1 300 ? 2.873 9.586 -26.934 1.00 97.56 300 VAL A O 1
ATOM 2335 N N . LEU A 1 301 ? 3.837 8.506 -28.649 1.00 98.19 301 LEU A N 1
ATOM 2336 C CA . LEU A 1 301 ? 3.450 7.168 -28.184 1.00 98.19 301 LEU A CA 1
ATOM 2337 C C . LEU A 1 301 ? 4.104 6.823 -26.839 1.00 98.19 301 LEU A C 1
ATOM 2339 O O . LEU A 1 301 ? 3.418 6.359 -25.928 1.00 98.19 301 LEU A O 1
ATOM 2343 N N . LEU A 1 302 ? 5.397 7.121 -26.673 1.00 97.75 302 LEU A N 1
ATOM 2344 C CA . LEU A 1 302 ? 6.102 6.944 -25.401 1.00 97.75 302 LEU A CA 1
ATOM 2345 C C . LEU A 1 302 ? 5.465 7.786 -24.291 1.00 97.75 302 LEU A C 1
ATOM 2347 O O . LEU A 1 302 ? 5.201 7.272 -23.205 1.00 97.75 302 LEU A O 1
ATOM 2351 N N . LEU A 1 303 ? 5.164 9.058 -24.559 1.00 97.31 303 LEU A N 1
ATOM 2352 C CA . LEU A 1 303 ? 4.529 9.949 -23.590 1.00 97.31 303 LEU A CA 1
ATOM 2353 C C . LEU A 1 303 ? 3.122 9.465 -23.210 1.00 97.31 303 LEU A C 1
ATOM 2355 O O . LEU A 1 303 ? 2.787 9.424 -22.025 1.00 97.31 303 LEU A O 1
ATOM 2359 N N . LEU A 1 304 ? 2.320 9.038 -24.191 1.00 97.44 304 LEU A N 1
ATOM 2360 C CA . LEU A 1 304 ? 1.012 8.426 -23.955 1.00 97.44 304 LEU A CA 1
ATOM 2361 C C . LEU A 1 304 ? 1.141 7.167 -23.099 1.00 97.44 304 LEU A C 1
ATOM 2363 O O . LEU A 1 304 ? 0.356 6.996 -22.170 1.00 97.44 304 LEU A O 1
ATOM 2367 N N . SER A 1 305 ? 2.154 6.328 -23.342 1.00 97.38 305 SER A N 1
ATOM 2368 C CA . SER A 1 305 ? 2.432 5.160 -22.505 1.00 97.38 305 SER A CA 1
ATOM 2369 C C . SER A 1 305 ? 2.630 5.574 -21.046 1.00 97.38 305 SER A C 1
ATOM 2371 O O . SER A 1 305 ? 1.988 5.004 -20.160 1.00 97.38 305 SER A O 1
ATOM 2373 N N . MET A 1 306 ? 3.444 6.607 -20.781 1.00 95.06 306 MET A N 1
ATOM 2374 C CA . MET A 1 306 ? 3.669 7.136 -19.426 1.00 95.06 306 MET A CA 1
ATOM 2375 C C . MET A 1 306 ? 2.389 7.642 -18.770 1.00 95.06 306 MET A C 1
ATOM 2377 O O . MET A 1 306 ? 2.148 7.344 -17.606 1.00 95.06 306 MET A O 1
ATOM 2381 N N . VAL A 1 307 ? 1.530 8.347 -19.505 1.00 95.94 307 VAL A N 1
ATOM 2382 C CA . VAL A 1 307 ? 0.236 8.795 -18.974 1.00 95.94 307 VAL A CA 1
ATOM 2383 C C . VAL A 1 307 ? -0.671 7.598 -18.664 1.00 95.94 307 VAL A C 1
ATOM 2385 O O . VAL A 1 307 ? -1.250 7.531 -17.582 1.00 95.94 307 VAL A O 1
ATOM 2388 N N . VAL A 1 308 ? -0.743 6.605 -19.551 1.00 96.38 308 VAL A N 1
ATOM 2389 C CA . VAL A 1 308 ? -1.555 5.389 -19.360 1.00 96.38 308 VAL A CA 1
ATOM 2390 C C . VAL A 1 308 ? -1.108 4.574 -18.137 1.00 96.38 308 VAL A C 1
ATOM 2392 O O . VAL A 1 308 ? -1.914 3.828 -17.586 1.00 96.38 308 VAL A O 1
ATOM 2395 N N . TYR A 1 309 ? 0.124 4.749 -17.641 1.00 94.12 309 TYR A N 1
ATOM 2396 C CA . TYR A 1 309 ? 0.583 4.094 -16.412 1.00 94.12 309 TYR A CA 1
ATOM 2397 C C . TYR A 1 309 ? -0.335 4.335 -15.215 1.00 94.12 309 TYR A C 1
ATOM 2399 O O . TYR A 1 309 ? -0.697 3.368 -14.558 1.00 94.12 309 TYR A O 1
ATOM 2407 N N . GLY A 1 310 ? -0.712 5.588 -14.928 1.00 89.12 310 GLY A N 1
ATOM 2408 C CA . GLY A 1 310 ? -1.553 5.904 -13.764 1.00 89.12 310 GLY A CA 1
ATOM 2409 C C . GLY A 1 310 ? -2.904 5.193 -13.853 1.00 89.12 310 GLY A C 1
ATOM 2410 O O . GLY A 1 310 ? -3.343 4.528 -12.917 1.00 89.12 310 GLY A O 1
ATOM 2411 N N . TRP A 1 311 ? -3.502 5.202 -15.047 1.00 92.50 311 TRP A N 1
ATOM 2412 C CA . TRP A 1 311 ? -4.712 4.437 -15.335 1.00 92.50 311 TRP A CA 1
ATOM 2413 C C . TRP A 1 311 ? -4.517 2.930 -15.108 1.00 92.50 311 TRP A C 1
ATOM 2415 O O . TRP A 1 311 ? -5.357 2.279 -14.492 1.00 92.50 311 TRP A O 1
ATOM 2425 N N . ALA A 1 312 ? -3.402 2.368 -15.568 1.00 93.12 312 ALA A N 1
ATOM 2426 C CA . ALA A 1 312 ? -3.109 0.948 -15.440 1.00 93.12 312 ALA A CA 1
ATOM 2427 C C . ALA A 1 312 ? -2.810 0.531 -13.990 1.00 93.12 312 ALA A C 1
ATOM 2429 O O . ALA A 1 312 ? -3.342 -0.465 -13.503 1.00 93.12 312 ALA A O 1
ATOM 2430 N N . PHE A 1 313 ? -1.980 1.277 -13.274 1.00 89.69 313 PHE A N 1
ATOM 2431 C CA . PHE A 1 313 ? -1.519 0.926 -11.937 1.00 89.69 313 PHE A CA 1
ATOM 2432 C C . PHE A 1 313 ? -2.581 1.193 -10.864 1.00 89.69 313 PHE A C 1
ATOM 2434 O O . PHE A 1 313 ? -2.906 0.287 -10.089 1.00 89.69 313 PHE A O 1
ATOM 2441 N N . ASP A 1 314 ? -3.164 2.393 -10.829 1.00 87.06 314 ASP A N 1
ATOM 2442 C CA . ASP A 1 314 ? -4.030 2.783 -9.715 1.00 87.06 314 ASP A CA 1
ATOM 2443 C C . ASP A 1 314 ? -5.378 2.085 -9.754 1.00 87.06 314 ASP A C 1
ATOM 2445 O O . ASP A 1 314 ? -5.902 1.669 -8.717 1.00 87.06 314 ASP A O 1
ATOM 2449 N N . PHE A 1 315 ? -5.947 1.921 -10.952 1.00 92.12 315 PHE A N 1
ATOM 2450 C CA . PHE A 1 315 ? -7.286 1.361 -11.078 1.00 92.12 315 PHE A CA 1
ATOM 2451 C C . PHE A 1 315 ? -7.321 -0.055 -10.534 1.00 92.12 315 PHE A C 1
ATOM 2453 O O . PHE A 1 315 ? -8.294 -0.394 -9.878 1.00 92.12 315 PHE A O 1
ATOM 2460 N N . PHE A 1 316 ? -6.274 -0.863 -10.717 1.00 91.94 316 PHE A N 1
ATOM 2461 C CA . PHE A 1 316 ? -6.221 -2.182 -10.096 1.00 91.94 316 PHE A CA 1
ATOM 2462 C C . PHE A 1 316 ? -5.879 -2.128 -8.612 1.00 91.94 316 PHE A C 1
ATOM 2464 O O . PHE A 1 316 ? -6.572 -2.757 -7.820 1.00 91.94 316 PHE A O 1
ATOM 2471 N N . ASN A 1 317 ? -4.832 -1.400 -8.214 1.00 86.81 317 ASN A N 1
ATOM 2472 C CA . ASN A 1 317 ? -4.373 -1.440 -6.825 1.00 86.81 317 ASN A CA 1
ATOM 2473 C C . ASN A 1 317 ? -5.409 -0.864 -5.856 1.00 86.81 317 ASN A C 1
ATOM 2475 O O . ASN A 1 317 ? -5.679 -1.464 -4.814 1.00 86.81 317 ASN A O 1
ATOM 2479 N N . ILE A 1 318 ? -6.045 0.253 -6.215 1.00 84.25 318 ILE A N 1
ATOM 2480 C CA . ILE A 1 318 ? -7.068 0.875 -5.374 1.00 84.25 318 ILE A CA 1
ATOM 2481 C C . ILE A 1 318 ? -8.370 0.075 -5.420 1.00 84.25 318 ILE A C 1
ATOM 2483 O O . ILE A 1 318 ? -8.917 -0.237 -4.364 1.00 84.25 318 ILE A O 1
ATOM 2487 N N . SER A 1 319 ? -8.866 -0.319 -6.601 1.00 88.06 319 SER A N 1
ATOM 2488 C CA . SER A 1 319 ? -10.108 -1.110 -6.664 1.00 88.06 319 SER A CA 1
ATOM 2489 C C . SER A 1 319 ? -9.951 -2.499 -6.043 1.00 88.06 319 SER A C 1
ATOM 2491 O O . SER A 1 319 ? -10.876 -2.977 -5.393 1.00 88.06 319 SER A O 1
ATOM 2493 N N . GLY A 1 320 ? -8.777 -3.117 -6.175 1.00 89.00 320 GLY A N 1
ATOM 2494 C CA . GLY A 1 320 ? -8.437 -4.386 -5.546 1.00 89.00 320 GLY A CA 1
ATOM 2495 C C . GLY A 1 320 ? -8.346 -4.277 -4.027 1.00 89.00 320 GLY A C 1
ATOM 2496 O O . GLY A 1 320 ? -8.885 -5.126 -3.323 1.00 89.00 320 GLY A O 1
ATOM 2497 N N . SER A 1 321 ? -7.758 -3.198 -3.504 1.00 84.50 321 SER A N 1
ATOM 2498 C CA . SER A 1 321 ? -7.780 -2.924 -2.064 1.00 84.50 321 SER A CA 1
ATOM 2499 C C . SER A 1 321 ? -9.213 -2.714 -1.557 1.00 84.50 321 SER A C 1
ATOM 2501 O O . SER A 1 321 ? -9.600 -3.316 -0.556 1.00 84.50 321 SER A O 1
ATOM 2503 N N . VAL A 1 322 ? -10.045 -1.955 -2.281 1.00 81.44 322 VAL A N 1
ATOM 2504 C CA . VAL A 1 322 ? -11.468 -1.761 -1.943 1.00 81.44 322 VAL A CA 1
ATOM 2505 C C . VAL A 1 322 ? -12.251 -3.078 -2.000 1.00 81.44 322 VAL A C 1
ATOM 2507 O O . VAL A 1 322 ? -13.061 -3.339 -1.116 1.00 81.44 322 VAL A O 1
ATOM 2510 N N . PHE A 1 323 ? -11.995 -3.929 -2.995 1.00 88.31 323 PHE A N 1
ATOM 2511 C CA . PHE A 1 323 ? -12.590 -5.262 -3.096 1.00 88.31 323 PHE A CA 1
ATOM 2512 C C . PHE A 1 323 ? -12.278 -6.109 -1.860 1.00 88.31 323 PHE A C 1
ATOM 2514 O O . PHE A 1 323 ? -13.186 -6.640 -1.225 1.00 88.31 323 PHE A O 1
ATOM 2521 N N . VAL A 1 324 ? -11.000 -6.190 -1.479 1.00 85.38 324 VAL A N 1
ATOM 2522 C CA . VAL A 1 324 ? -10.569 -6.950 -0.300 1.00 85.38 324 VAL A CA 1
ATOM 2523 C C . VAL A 1 324 ? -11.227 -6.411 0.968 1.00 85.38 324 VAL A C 1
ATOM 2525 O O . VAL A 1 324 ? -11.697 -7.201 1.776 1.00 85.38 324 VAL A O 1
ATOM 2528 N N . GLU A 1 325 ? -11.318 -5.090 1.125 1.00 77.81 325 GLU A N 1
ATOM 2529 C CA . GLU A 1 325 ? -11.950 -4.441 2.281 1.00 77.81 325 GLU A CA 1
ATOM 2530 C C . GLU A 1 325 ? -13.442 -4.796 2.421 1.00 77.81 325 GLU A C 1
ATOM 2532 O O . GLU A 1 325 ? -13.936 -4.975 3.536 1.00 77.81 325 GLU A O 1
ATOM 2537 N N . GLN A 1 326 ? -14.157 -4.906 1.296 1.00 80.06 326 GLN A N 1
ATOM 2538 C CA . GLN A 1 326 ? -15.599 -5.170 1.259 1.00 80.06 326 GLN A CA 1
ATOM 2539 C C . GLN A 1 326 ? -15.955 -6.653 1.443 1.00 80.06 326 GLN A C 1
ATOM 2541 O O . GLN A 1 326 ? -17.018 -6.960 1.976 1.00 80.06 326 GLN A O 1
ATOM 2546 N N . GLU A 1 327 ? -15.079 -7.574 1.036 1.00 83.12 327 GLU A N 1
ATOM 2547 C CA . GLU A 1 327 ? -15.361 -9.020 1.038 1.00 83.12 327 GLU A CA 1
ATOM 2548 C C . GLU A 1 327 ? -14.939 -9.753 2.323 1.00 83.12 327 GLU A C 1
ATOM 2550 O O . GLU A 1 327 ? -15.262 -10.936 2.523 1.00 83.12 327 GLU A O 1
ATOM 2555 N N . VAL A 1 328 ? -14.180 -9.085 3.198 1.00 78.88 328 VAL A N 1
ATOM 2556 C CA . VAL A 1 328 ? -13.602 -9.701 4.398 1.00 78.88 328 VAL A CA 1
ATOM 2557 C C . VAL A 1 328 ? -14.179 -9.132 5.694 1.00 78.88 328 VAL A C 1
ATOM 2559 O O . VAL A 1 328 ? -14.448 -7.939 5.839 1.00 78.88 328 VAL A O 1
ATOM 2562 N N . ASP A 1 329 ? -14.343 -10.024 6.674 1.00 74.38 329 ASP A N 1
ATOM 2563 C CA . ASP A 1 329 ? -14.779 -9.683 8.029 1.00 74.38 329 ASP A CA 1
ATOM 2564 C C . ASP A 1 329 ? -13.814 -8.673 8.667 1.00 74.38 329 ASP A C 1
ATOM 2566 O O . ASP A 1 329 ? -12.592 -8.761 8.492 1.00 74.38 329 ASP A O 1
ATOM 2570 N N . SER A 1 330 ? -14.362 -7.725 9.434 1.00 69.06 330 SER A N 1
ATOM 2571 C CA . SER A 1 330 ? -13.600 -6.643 10.063 1.00 69.06 330 SER A CA 1
ATOM 2572 C C . SER A 1 330 ? -12.433 -7.131 10.923 1.00 69.06 330 SER A C 1
ATOM 2574 O O . SER A 1 330 ? -11.420 -6.438 11.017 1.00 69.06 330 SER A O 1
ATOM 2576 N N . ARG A 1 331 ? -12.512 -8.349 11.475 1.00 71.12 331 ARG A N 1
ATOM 2577 C CA . ARG A 1 331 ? -11.454 -8.967 12.287 1.00 71.12 331 ARG A CA 1
ATOM 2578 C C . ARG A 1 331 ? -10.185 -9.308 11.505 1.00 71.12 331 ARG A C 1
ATOM 2580 O O . ARG A 1 331 ? -9.120 -9.354 12.115 1.00 71.12 331 ARG A O 1
ATOM 2587 N N . ILE A 1 332 ? -10.277 -9.550 10.193 1.00 74.38 332 ILE A N 1
ATOM 2588 C CA . ILE A 1 332 ? -9.140 -9.987 9.356 1.00 74.38 332 ILE A CA 1
ATOM 2589 C C . ILE A 1 332 ? -8.790 -9.017 8.217 1.00 74.38 332 ILE A C 1
ATOM 2591 O O . ILE A 1 332 ? -7.922 -9.335 7.406 1.00 74.38 332 ILE A O 1
ATOM 2595 N N . ARG A 1 333 ? -9.411 -7.830 8.153 1.00 68.69 333 ARG A N 1
ATOM 2596 C CA . ARG A 1 333 ? -9.181 -6.828 7.089 1.00 68.69 333 ARG A CA 1
ATOM 2597 C C . ARG A 1 333 ? -7.717 -6.470 6.888 1.00 68.69 333 ARG A C 1
ATOM 2599 O O . ARG A 1 333 ? -7.204 -6.595 5.782 1.00 68.69 333 ARG A O 1
ATOM 2606 N N . ALA A 1 334 ? -7.022 -6.099 7.960 1.00 66.12 334 ALA A N 1
ATOM 2607 C CA . ALA A 1 334 ? -5.609 -5.734 7.884 1.00 66.12 334 ALA A CA 1
ATOM 2608 C C . ALA A 1 334 ? -4.743 -6.891 7.352 1.00 66.12 334 ALA A C 1
ATOM 2610 O O . ALA A 1 334 ? -3.879 -6.683 6.503 1.00 66.12 334 ALA A O 1
ATOM 2611 N N . SER A 1 335 ? -5.013 -8.124 7.796 1.00 76.44 335 SER A N 1
ATOM 2612 C CA . SER A 1 335 ? -4.318 -9.322 7.314 1.00 76.44 335 SER A CA 1
ATOM 2613 C C . SER A 1 335 ? -4.623 -9.606 5.840 1.00 76.44 335 SER A C 1
ATOM 2615 O O . SER A 1 335 ? -3.722 -9.978 5.095 1.00 76.44 335 SER A O 1
ATOM 2617 N N . ALA A 1 336 ? -5.863 -9.391 5.395 1.00 81.31 336 ALA A N 1
ATOM 2618 C CA . ALA A 1 336 ? -6.268 -9.567 4.004 1.00 81.31 336 ALA A CA 1
ATOM 2619 C C . ALA A 1 336 ? -5.648 -8.512 3.069 1.00 81.31 336 ALA A C 1
ATOM 2621 O O . ALA A 1 336 ? -5.181 -8.863 1.987 1.00 81.31 336 ALA A O 1
ATOM 2622 N N . GLN A 1 337 ? -5.575 -7.245 3.498 1.00 82.06 337 GLN A N 1
ATOM 2623 C CA . GLN A 1 337 ? -4.846 -6.187 2.782 1.00 82.06 337 GLN A CA 1
ATOM 2624 C C . GLN A 1 337 ? -3.351 -6.510 2.699 1.00 82.06 337 GLN A C 1
ATOM 2626 O O . GLN A 1 337 ? -2.739 -6.363 1.642 1.00 82.06 337 GLN A O 1
ATOM 2631 N N . GLY A 1 338 ? -2.770 -7.012 3.794 1.00 80.50 338 GLY A N 1
ATOM 2632 C CA . GLY A 1 338 ? -1.401 -7.522 3.809 1.00 80.50 338 GLY A CA 1
ATOM 2633 C C . GLY A 1 338 ? -1.197 -8.623 2.769 1.00 80.50 338 GLY A C 1
ATOM 2634 O O . GLY A 1 338 ? -0.301 -8.513 1.939 1.00 80.50 338 GLY A O 1
ATOM 2635 N N . LEU A 1 339 ? -2.081 -9.626 2.743 1.00 87.25 339 LEU A N 1
ATOM 2636 C CA . LEU A 1 339 ? -2.041 -10.715 1.766 1.00 87.25 339 LEU A CA 1
ATOM 2637 C C . LEU A 1 339 ? -2.168 -10.213 0.320 1.00 87.25 339 LEU A C 1
ATOM 2639 O O . LEU A 1 339 ? -1.431 -10.672 -0.549 1.00 87.25 339 LEU A O 1
ATOM 2643 N N . PHE A 1 340 ? -3.052 -9.248 0.053 1.00 90.06 340 PHE A N 1
ATOM 2644 C CA . PHE A 1 340 ? -3.161 -8.607 -1.259 1.00 90.06 340 PHE A CA 1
ATOM 2645 C C . PHE A 1 340 ? -1.837 -7.964 -1.687 1.00 90.06 340 PHE A C 1
ATOM 2647 O O . PHE A 1 340 ? -1.330 -8.254 -2.772 1.00 90.06 340 PHE A O 1
ATOM 2654 N N . MET A 1 341 ? -1.231 -7.163 -0.810 1.00 87.31 341 MET A N 1
ATOM 2655 C CA . MET A 1 341 ? 0.058 -6.521 -1.081 1.00 87.31 341 MET A CA 1
ATOM 2656 C C . MET A 1 341 ? 1.183 -7.543 -1.263 1.00 87.31 341 MET A C 1
ATOM 2658 O O . MET A 1 341 ? 2.044 -7.356 -2.119 1.00 87.31 341 MET A O 1
ATOM 2662 N N . THR A 1 342 ? 1.156 -8.649 -0.518 1.00 88.50 342 THR A N 1
ATOM 2663 C CA . THR A 1 342 ? 2.076 -9.777 -0.690 1.00 88.50 342 THR A CA 1
ATOM 2664 C C . THR A 1 342 ? 1.940 -10.433 -2.064 1.00 88.50 342 THR A C 1
ATOM 2666 O O . THR A 1 342 ? 2.952 -10.785 -2.672 1.00 88.50 342 THR A O 1
ATOM 2669 N N . MET A 1 343 ? 0.717 -10.594 -2.575 1.00 92.31 343 MET A N 1
ATOM 2670 C CA . MET A 1 343 ? 0.503 -11.145 -3.914 1.00 92.31 343 MET A CA 1
ATOM 2671 C C . MET A 1 343 ? 1.077 -10.216 -4.985 1.00 92.31 343 MET A C 1
ATOM 2673 O O . MET A 1 343 ? 1.833 -10.683 -5.830 1.00 92.31 343 MET A O 1
ATOM 2677 N N . VAL A 1 344 ? 0.791 -8.912 -4.918 1.00 91.75 344 VAL A N 1
ATOM 2678 C CA . VAL A 1 344 ? 1.229 -7.931 -5.928 1.00 91.75 344 VAL A CA 1
ATOM 2679 C C . VAL A 1 344 ? 2.735 -7.649 -5.835 1.00 91.75 344 VAL A C 1
ATOM 2681 O O . VAL A 1 344 ? 3.487 -7.925 -6.769 1.00 91.75 344 VAL A O 1
ATOM 2684 N N . ASN A 1 345 ? 3.193 -7.127 -4.694 1.00 88.62 345 ASN A N 1
ATOM 2685 C CA . ASN A 1 345 ? 4.555 -6.610 -4.511 1.00 88.62 345 ASN A CA 1
ATOM 2686 C C . ASN A 1 345 ? 5.554 -7.667 -4.023 1.00 88.62 345 ASN A C 1
ATOM 2688 O O . ASN A 1 345 ? 6.753 -7.401 -4.003 1.00 88.62 345 ASN A O 1
ATOM 2692 N N . GLY A 1 346 ? 5.073 -8.840 -3.606 1.00 91.38 346 GLY A N 1
ATOM 2693 C CA . GLY A 1 346 ? 5.903 -9.963 -3.186 1.00 91.38 346 GLY A CA 1
ATOM 2694 C C . GLY A 1 346 ? 6.064 -10.983 -4.307 1.00 91.38 346 GLY A C 1
ATOM 2695 O O . GLY A 1 346 ? 6.989 -10.902 -5.115 1.00 91.38 346 GLY A O 1
ATOM 2696 N N . ILE A 1 347 ? 5.140 -11.945 -4.364 1.00 93.25 347 ILE A N 1
ATOM 2697 C CA . ILE A 1 347 ? 5.220 -13.081 -5.295 1.00 93.25 347 ILE A CA 1
ATOM 2698 C C . ILE A 1 347 ? 5.128 -12.606 -6.749 1.00 93.25 347 ILE A C 1
ATOM 2700 O O . ILE A 1 347 ? 5.937 -13.018 -7.579 1.00 93.25 347 ILE A O 1
ATOM 2704 N N . GLY A 1 348 ? 4.186 -11.707 -7.050 1.00 94.81 348 GLY A N 1
ATOM 2705 C CA . GLY A 1 348 ? 4.003 -11.136 -8.381 1.00 94.81 348 GLY A CA 1
ATOM 2706 C C . GLY A 1 348 ? 5.257 -10.429 -8.876 1.00 94.81 348 GLY A C 1
ATOM 2707 O O . GLY A 1 348 ? 5.770 -10.766 -9.940 1.00 94.81 348 GLY A O 1
ATOM 2708 N N . ALA A 1 349 ? 5.813 -9.524 -8.070 1.00 93.12 349 ALA A N 1
ATOM 2709 C CA . ALA A 1 349 ? 7.065 -8.848 -8.397 1.00 93.12 349 ALA A CA 1
ATOM 2710 C C . ALA A 1 349 ? 8.246 -9.824 -8.566 1.00 93.12 349 ALA A C 1
ATOM 2712 O O . ALA A 1 349 ? 9.022 -9.695 -9.508 1.00 93.12 349 ALA A O 1
ATOM 2713 N N . TYR A 1 350 ? 8.378 -10.838 -7.708 1.00 94.75 350 TYR A N 1
ATOM 2714 C CA . TYR A 1 350 ? 9.431 -11.849 -7.848 1.00 94.75 350 TYR A CA 1
ATOM 2715 C C . TYR A 1 350 ? 9.337 -12.596 -9.189 1.00 94.75 350 TYR A C 1
ATOM 2717 O O . TYR A 1 350 ? 10.310 -12.640 -9.945 1.00 94.75 350 TYR A O 1
ATOM 2725 N N . LEU A 1 351 ? 8.153 -13.129 -9.511 1.00 94.75 351 LEU A N 1
ATOM 2726 C CA . LEU A 1 351 ? 7.911 -13.855 -10.759 1.00 94.75 351 LEU A CA 1
ATOM 2727 C C . LEU A 1 351 ? 8.071 -12.946 -11.978 1.00 94.75 351 LEU A C 1
ATOM 2729 O O . LEU A 1 351 ? 8.716 -13.334 -12.949 1.00 94.75 351 LEU A O 1
ATOM 2733 N N . GLY A 1 352 ? 7.527 -11.730 -11.910 1.00 94.62 352 GLY A N 1
ATOM 2734 C CA . GLY A 1 352 ? 7.619 -10.738 -12.972 1.00 94.62 352 GLY A CA 1
ATOM 2735 C C . GLY A 1 352 ? 9.057 -10.404 -13.313 1.00 94.62 352 GLY A C 1
ATOM 2736 O O . GLY A 1 352 ? 9.414 -10.463 -14.483 1.00 94.62 352 GLY A O 1
ATOM 2737 N N . ALA A 1 353 ? 9.900 -10.134 -12.314 1.00 94.19 353 ALA A N 1
ATOM 2738 C CA . ALA A 1 353 ? 11.306 -9.815 -12.542 1.00 94.19 353 ALA A CA 1
ATOM 2739 C C . ALA A 1 353 ? 12.057 -10.973 -13.222 1.00 94.19 353 ALA A C 1
ATOM 2741 O O . ALA A 1 353 ? 12.739 -10.757 -14.221 1.00 94.19 353 ALA A O 1
ATOM 2742 N N . ILE A 1 354 ? 11.898 -12.204 -12.727 1.00 95.00 354 ILE A N 1
ATOM 2743 C CA . ILE A 1 354 ? 12.615 -13.372 -13.260 1.00 95.00 354 ILE A CA 1
ATOM 2744 C C . ILE A 1 354 ? 12.137 -13.730 -14.669 1.00 95.00 354 ILE A C 1
ATOM 2746 O O . ILE A 1 354 ? 12.944 -13.833 -15.591 1.00 95.00 354 ILE A O 1
ATOM 2750 N N . VAL A 1 355 ? 10.827 -13.916 -14.850 1.00 95.88 355 VAL A N 1
ATOM 2751 C CA . VAL A 1 355 ? 10.258 -14.402 -16.115 1.00 95.88 355 VAL A CA 1
ATOM 2752 C C . VAL A 1 355 ? 10.494 -13.390 -17.230 1.00 95.88 355 VAL A C 1
ATOM 2754 O O . VAL A 1 355 ? 10.892 -13.773 -18.327 1.00 95.88 355 VAL A O 1
ATOM 2757 N N . SER A 1 356 ? 10.308 -12.096 -16.958 1.00 96.38 356 SER A N 1
ATOM 2758 C CA . SER A 1 356 ? 10.538 -11.070 -17.977 1.00 96.38 356 SER A CA 1
ATOM 2759 C C . SER A 1 356 ? 12.004 -10.931 -18.370 1.00 96.38 356 SER A C 1
ATOM 2761 O O . SER A 1 356 ? 12.277 -10.686 -19.541 1.00 96.38 356 SER A O 1
ATOM 2763 N N . GLY A 1 357 ? 12.941 -11.192 -17.453 1.00 95.75 357 GLY A N 1
ATOM 2764 C CA . GLY A 1 357 ? 14.361 -11.289 -17.784 1.00 95.75 357 GLY A CA 1
ATOM 2765 C C . GLY A 1 357 ? 14.661 -12.371 -18.820 1.00 95.75 357 GLY A C 1
ATOM 2766 O O . GLY A 1 357 ? 15.349 -12.098 -19.801 1.00 95.75 357 GLY A O 1
ATOM 2767 N N . TYR A 1 358 ? 14.074 -13.561 -18.664 1.00 96.69 358 TYR A N 1
ATOM 2768 C CA . TYR A 1 358 ? 14.205 -14.634 -19.656 1.00 96.69 358 TYR A CA 1
ATOM 2769 C C . TYR A 1 358 ? 13.532 -14.306 -20.991 1.00 96.69 358 TYR A C 1
ATOM 2771 O O . TYR A 1 358 ? 14.063 -14.667 -22.037 1.00 96.69 358 TYR A O 1
ATOM 2779 N N . VAL A 1 359 ? 12.385 -13.618 -20.974 1.00 97.06 359 VAL A N 1
ATOM 2780 C CA . VAL A 1 359 ? 11.721 -13.168 -22.210 1.00 97.06 359 VAL A CA 1
ATOM 2781 C C . VAL A 1 359 ? 12.607 -12.178 -22.966 1.00 97.06 359 VAL A C 1
ATOM 2783 O O . VAL A 1 359 ? 12.789 -12.332 -24.170 1.00 97.06 359 VAL A O 1
ATOM 2786 N N . VAL A 1 360 ? 13.198 -11.200 -22.273 1.00 96.69 360 VAL A N 1
ATOM 2787 C CA . VAL A 1 360 ? 14.132 -10.242 -22.888 1.00 96.69 360 VAL A CA 1
ATOM 2788 C C . VAL A 1 360 ? 15.325 -10.975 -23.499 1.00 96.69 360 VAL A C 1
ATOM 2790 O O . VAL A 1 360 ? 15.658 -10.725 -24.655 1.00 96.69 360 VAL A O 1
ATOM 2793 N N . ASP A 1 361 ? 15.927 -11.916 -22.770 1.00 96.06 361 ASP A N 1
ATOM 2794 C CA . ASP A 1 361 ? 17.067 -12.693 -23.270 1.00 96.06 361 ASP A CA 1
ATOM 2795 C C . ASP A 1 361 ? 16.712 -13.546 -24.492 1.00 96.06 361 ASP A C 1
ATOM 2797 O O . ASP A 1 361 ? 17.504 -13.627 -25.427 1.00 96.06 361 ASP A O 1
ATOM 2801 N N . TYR A 1 362 ? 15.521 -14.149 -24.515 1.00 97.00 362 TYR A N 1
ATOM 2802 C CA . TYR A 1 362 ? 15.059 -14.967 -25.638 1.00 97.00 362 TYR A CA 1
ATOM 2803 C C . TYR A 1 362 ? 14.968 -14.171 -26.948 1.00 97.00 362 TYR A C 1
ATOM 2805 O O . TYR A 1 362 ? 15.315 -14.684 -28.008 1.00 97.00 362 TYR A O 1
ATOM 2813 N N . PHE A 1 363 ? 14.545 -12.908 -26.871 1.00 96.62 363 PHE A N 1
ATOM 2814 C CA . PHE A 1 363 ? 14.457 -11.991 -28.014 1.00 96.62 363 PHE A CA 1
ATOM 2815 C C . PHE A 1 363 ? 15.692 -11.086 -28.154 1.00 96.62 363 PHE A C 1
ATOM 2817 O O . PHE A 1 363 ? 15.631 -10.027 -28.780 1.00 96.62 363 PHE A O 1
ATOM 2824 N N . THR A 1 364 ? 16.824 -11.490 -27.571 1.00 94.88 364 THR A N 1
ATOM 2825 C CA . THR A 1 364 ? 18.111 -10.813 -27.742 1.00 94.88 364 THR A CA 1
ATOM 2826 C C . THR A 1 364 ? 19.019 -11.639 -28.652 1.00 94.88 364 THR A C 1
ATOM 2828 O O . THR A 1 364 ? 19.432 -12.738 -28.288 1.00 94.88 364 THR A O 1
ATOM 2831 N N . ALA A 1 365 ? 19.385 -11.092 -29.812 1.00 90.69 365 ALA A N 1
ATOM 2832 C CA . ALA A 1 365 ? 20.322 -11.697 -30.761 1.00 90.69 365 ALA A CA 1
ATOM 2833 C C . ALA A 1 365 ? 21.559 -10.802 -30.915 1.00 90.69 365 ALA A C 1
ATOM 2835 O O . ALA A 1 365 ? 21.429 -9.594 -31.095 1.00 90.69 365 ALA A O 1
ATOM 2836 N N . ASP A 1 366 ? 22.762 -11.372 -30.788 1.00 86.44 366 ASP A N 1
ATOM 2837 C CA . ASP A 1 366 ? 24.042 -10.646 -30.899 1.00 86.44 366 ASP A CA 1
ATOM 2838 C C . ASP A 1 366 ? 24.133 -9.383 -30.016 1.00 86.44 366 ASP A C 1
ATOM 2840 O O . ASP A 1 366 ? 24.737 -8.370 -30.364 1.00 86.44 366 ASP A O 1
ATOM 2844 N N . GLY A 1 367 ? 23.497 -9.433 -28.839 1.00 82.62 367 GLY A N 1
ATOM 2845 C CA . GLY A 1 367 ? 23.426 -8.315 -27.892 1.00 82.62 367 GLY A CA 1
ATOM 2846 C C . GLY A 1 367 ? 22.391 -7.238 -28.242 1.00 82.62 367 GLY A C 1
ATOM 2847 O O . GLY A 1 367 ? 22.192 -6.317 -27.441 1.00 82.62 367 GLY A O 1
ATOM 2848 N N . VAL A 1 368 ? 21.705 -7.359 -29.382 1.00 88.88 368 VAL A N 1
ATOM 2849 C CA . VAL A 1 368 ? 20.614 -6.488 -29.832 1.00 88.88 368 VAL A CA 1
ATOM 2850 C C . VAL A 1 368 ? 19.274 -7.072 -29.398 1.00 88.88 368 VAL A C 1
ATOM 2852 O O . VAL A 1 368 ? 18.976 -8.235 -29.655 1.00 88.88 368 VAL A O 1
ATOM 2855 N N . LYS A 1 369 ? 18.466 -6.261 -28.717 1.00 93.88 369 LYS A N 1
ATOM 2856 C CA . LYS A 1 369 ? 17.163 -6.659 -28.177 1.00 93.88 369 LYS A CA 1
ATOM 2857 C C . LYS A 1 369 ? 16.069 -6.265 -29.163 1.00 93.88 369 LYS A C 1
ATOM 2859 O O . LYS A 1 369 ? 15.996 -5.097 -29.545 1.00 93.88 369 LYS A O 1
ATOM 2864 N N . ASP A 1 370 ? 15.199 -7.199 -29.529 1.00 96.25 370 ASP A N 1
ATOM 2865 C CA . ASP A 1 370 ? 13.996 -6.901 -30.310 1.00 96.25 370 ASP A CA 1
ATOM 2866 C C . ASP A 1 370 ? 12.896 -6.337 -29.396 1.00 96.25 370 ASP A C 1
ATOM 2868 O O . ASP A 1 370 ? 11.958 -7.025 -28.984 1.00 96.25 370 ASP A O 1
ATOM 2872 N N . TRP A 1 371 ? 13.053 -5.066 -29.017 1.00 95.56 371 TRP A N 1
ATOM 2873 C CA . TRP A 1 371 ? 12.131 -4.381 -28.112 1.00 95.56 371 TRP A CA 1
ATOM 2874 C C . TRP A 1 371 ? 10.674 -4.368 -28.584 1.00 95.56 371 TRP A C 1
ATOM 2876 O O . TRP A 1 371 ? 9.815 -4.643 -27.742 1.00 95.56 371 TRP A O 1
ATOM 2886 N N . PRO A 1 372 ? 10.355 -4.099 -29.867 1.00 96.69 372 PRO A N 1
ATOM 2887 C CA . PRO A 1 372 ? 8.983 -4.192 -30.352 1.00 96.69 372 PRO A CA 1
ATOM 2888 C C . PRO A 1 372 ? 8.347 -5.549 -30.042 1.00 96.69 372 PRO A C 1
ATOM 2890 O O . PRO A 1 372 ? 7.278 -5.602 -29.431 1.00 96.69 372 PRO A O 1
ATOM 2893 N N . THR A 1 373 ? 9.025 -6.653 -30.369 1.00 97.75 373 THR A N 1
ATOM 2894 C CA . THR A 1 373 ? 8.500 -7.999 -30.104 1.00 97.75 373 THR A CA 1
ATOM 2895 C C . THR A 1 373 ? 8.409 -8.293 -28.607 1.00 97.75 373 THR A C 1
ATOM 2897 O O . THR A 1 373 ? 7.386 -8.801 -28.150 1.00 97.75 373 THR A O 1
ATOM 2900 N N . ILE A 1 374 ? 9.421 -7.922 -27.816 1.00 97.94 374 ILE A N 1
ATOM 2901 C CA . ILE A 1 374 ? 9.419 -8.087 -26.352 1.00 97.94 374 ILE A CA 1
ATOM 2902 C C . ILE A 1 374 ? 8.202 -7.393 -25.725 1.00 97.94 374 ILE A C 1
ATOM 2904 O O . ILE A 1 374 ? 7.457 -8.001 -24.951 1.00 97.94 374 ILE A O 1
ATOM 2908 N N . TRP A 1 375 ? 7.964 -6.128 -26.080 1.00 98.19 375 TRP A N 1
ATOM 2909 C CA . TRP A 1 375 ? 6.830 -5.367 -25.564 1.00 98.19 375 TRP A CA 1
ATOM 2910 C C . TRP A 1 375 ? 5.491 -5.934 -26.038 1.00 98.19 375 TRP A C 1
ATOM 2912 O O . TRP A 1 375 ? 4.551 -5.990 -25.245 1.00 98.19 375 TRP A O 1
ATOM 2922 N N . LEU A 1 376 ? 5.398 -6.432 -27.275 1.00 98.25 376 LEU A N 1
ATOM 2923 C CA . LEU A 1 376 ? 4.200 -7.120 -27.767 1.00 98.25 376 LEU A CA 1
ATOM 2924 C C . LEU A 1 376 ? 3.934 -8.442 -27.039 1.00 98.25 376 LEU A C 1
ATOM 2926 O O . LEU A 1 376 ? 2.775 -8.760 -26.781 1.00 98.25 376 LEU A O 1
ATOM 2930 N N . VAL A 1 377 ? 4.968 -9.187 -26.645 1.00 98.12 377 VAL A N 1
ATOM 2931 C CA . VAL A 1 377 ? 4.814 -10.387 -25.806 1.00 98.12 377 VAL A CA 1
ATOM 2932 C C . VAL A 1 377 ? 4.255 -10.013 -24.433 1.00 98.12 377 VAL A C 1
ATOM 2934 O O . VAL A 1 377 ? 3.313 -10.652 -23.959 1.00 98.12 377 VAL A O 1
ATOM 2937 N N . PHE A 1 378 ? 4.757 -8.942 -23.812 1.00 97.81 378 PHE A N 1
ATOM 2938 C CA . PHE A 1 378 ? 4.210 -8.446 -22.545 1.00 97.81 378 PHE A CA 1
ATOM 2939 C C . PHE A 1 378 ? 2.783 -7.894 -22.690 1.00 97.81 378 PHE A C 1
ATOM 2941 O O . PHE A 1 378 ? 1.943 -8.130 -21.817 1.00 97.81 378 PHE A O 1
ATOM 2948 N N . ALA A 1 379 ? 2.468 -7.227 -23.804 1.00 98.12 379 ALA A N 1
ATOM 2949 C CA . ALA A 1 379 ? 1.109 -6.798 -24.134 1.00 98.12 379 ALA A CA 1
ATOM 2950 C C . ALA A 1 379 ? 0.170 -8.001 -24.314 1.00 98.12 379 ALA A C 1
ATOM 2952 O O . ALA A 1 379 ? -0.933 -8.008 -23.770 1.00 98.12 379 ALA A O 1
ATOM 2953 N N . GLY A 1 380 ? 0.621 -9.044 -25.016 1.00 98.12 380 GLY A N 1
ATOM 2954 C CA . GLY A 1 380 ? -0.107 -10.297 -25.200 1.00 98.12 380 GLY A CA 1
ATOM 2955 C C . GLY A 1 380 ? -0.373 -11.007 -23.874 1.00 98.12 380 GLY A C 1
ATOM 2956 O O . GLY A 1 380 ? -1.494 -11.445 -23.626 1.00 98.12 380 GLY A O 1
ATOM 2957 N N . TYR A 1 381 ? 0.613 -11.040 -22.977 1.00 96.94 381 TYR A N 1
ATOM 2958 C CA . TYR A 1 381 ? 0.436 -11.531 -21.612 1.00 96.94 381 TYR A CA 1
ATOM 2959 C C . TYR A 1 381 ? -0.663 -10.761 -20.863 1.00 96.94 381 TYR A C 1
ATOM 2961 O O . TYR A 1 381 ? -1.608 -11.378 -20.367 1.00 96.94 381 TYR A O 1
ATOM 2969 N N . ALA A 1 382 ? -0.602 -9.426 -20.837 1.00 97.00 382 ALA A N 1
ATOM 2970 C CA . ALA A 1 382 ? -1.629 -8.599 -20.200 1.00 97.00 382 ALA A CA 1
ATOM 2971 C C . ALA A 1 382 ? -3.019 -8.780 -20.846 1.00 97.00 382 ALA A C 1
ATOM 2973 O O . ALA A 1 382 ? -4.033 -8.772 -20.147 1.00 97.00 382 ALA A O 1
ATOM 2974 N N . LEU A 1 383 ? -3.078 -9.006 -22.162 1.00 98.19 383 LEU A N 1
ATOM 2975 C CA . LEU A 1 383 ? -4.322 -9.234 -22.897 1.00 98.19 383 LEU A CA 1
ATOM 2976 C C . LEU A 1 383 ? -4.950 -10.577 -22.526 1.00 98.19 383 LEU A C 1
ATOM 2978 O O . LEU A 1 383 ? -6.147 -10.640 -22.251 1.00 98.19 383 LEU A O 1
ATOM 2982 N N . VAL A 1 384 ? -4.143 -11.639 -22.465 1.00 97.88 384 VAL A N 1
ATOM 2983 C CA . VAL A 1 384 ? -4.593 -12.952 -21.991 1.00 97.88 384 VAL A CA 1
ATOM 2984 C C . VAL A 1 384 ? -5.115 -12.835 -20.562 1.00 97.88 384 VAL A C 1
ATOM 2986 O O . VAL A 1 384 ? -6.199 -13.341 -20.279 1.00 97.88 384 VAL A O 1
ATOM 2989 N N . LEU A 1 385 ? -4.418 -12.108 -19.680 1.00 96.12 385 LEU A N 1
ATOM 2990 C CA . LEU A 1 385 ? -4.921 -11.848 -18.330 1.00 96.12 385 LEU A CA 1
ATOM 2991 C C . LEU A 1 385 ? -6.278 -11.139 -18.350 1.00 96.12 385 LEU A C 1
ATOM 2993 O O . LEU A 1 385 ? -7.193 -11.597 -17.673 1.00 96.12 385 LEU A O 1
ATOM 2997 N N . ALA A 1 386 ? -6.442 -10.076 -19.141 1.00 97.00 386 ALA A N 1
ATOM 2998 C CA . ALA A 1 386 ? -7.702 -9.338 -19.238 1.00 97.00 386 ALA A CA 1
ATOM 2999 C C . ALA A 1 386 ? -8.865 -10.234 -19.700 1.00 97.00 386 ALA A C 1
ATOM 3001 O O . ALA A 1 386 ? -9.941 -10.225 -19.097 1.00 97.00 386 ALA A O 1
ATOM 3002 N N . ILE A 1 387 ? -8.639 -11.045 -20.738 1.00 97.56 387 ILE A N 1
ATOM 3003 C CA . ILE A 1 387 ? -9.639 -11.965 -21.293 1.00 97.56 387 ILE A CA 1
ATOM 3004 C C . ILE A 1 387 ? -10.008 -13.030 -20.258 1.00 97.56 387 ILE A C 1
ATOM 3006 O O . ILE A 1 387 ? -11.185 -13.208 -19.941 1.00 97.56 387 ILE A O 1
ATOM 3010 N N . VAL A 1 388 ? -9.015 -13.716 -19.684 1.00 96.81 388 VAL A N 1
ATOM 3011 C CA . VAL A 1 388 ? -9.270 -14.782 -18.707 1.00 96.81 388 VAL A CA 1
ATOM 3012 C C . VAL A 1 388 ? -9.921 -14.205 -17.449 1.00 96.81 388 VAL A C 1
ATOM 3014 O O . VAL A 1 388 ? -10.848 -14.818 -16.922 1.00 96.81 388 VAL A O 1
ATOM 3017 N N . PHE A 1 389 ? -9.523 -13.014 -16.991 1.00 95.25 389 PHE A N 1
ATOM 3018 C CA . PHE A 1 389 ? -10.143 -12.340 -15.848 1.00 95.25 389 PHE A CA 1
ATOM 3019 C C . PHE A 1 389 ? -11.609 -12.001 -16.114 1.00 95.25 389 PHE A C 1
ATOM 3021 O O . PHE A 1 389 ? -12.459 -12.259 -15.262 1.00 95.25 389 PHE A O 1
ATOM 3028 N N . HIS A 1 390 ? -11.925 -11.472 -17.300 1.00 94.62 390 HIS A N 1
ATOM 3029 C CA . HIS A 1 390 ? -13.292 -11.121 -17.679 1.00 94.62 390 HIS A CA 1
ATOM 3030 C C . HIS A 1 390 ? -14.256 -12.304 -17.504 1.00 94.62 390 HIS A C 1
ATOM 3032 O O . HIS A 1 390 ? -15.326 -12.132 -16.902 1.00 94.62 390 HIS A O 1
ATOM 3038 N N . PHE A 1 391 ? -13.846 -13.490 -17.970 1.00 94.12 391 PHE A N 1
ATOM 3039 C CA . PHE A 1 391 ? -14.640 -14.718 -17.904 1.00 94.12 391 PHE A CA 1
ATOM 3040 C C . PHE A 1 391 ? -14.530 -15.466 -16.574 1.00 94.12 391 PHE A C 1
ATOM 3042 O O . PHE A 1 391 ? -15.491 -16.104 -16.172 1.00 94.12 391 PHE A O 1
ATOM 3049 N N . SER A 1 392 ? -13.399 -15.408 -15.873 1.00 92.56 392 SER A N 1
ATOM 3050 C CA . SER A 1 392 ? -13.197 -16.200 -14.647 1.00 92.56 392 SER A CA 1
ATOM 3051 C C . SER A 1 392 ? -13.696 -15.472 -13.402 1.00 92.56 392 SER A C 1
ATOM 3053 O O . SER A 1 392 ? -14.278 -16.080 -12.500 1.00 92.56 392 SER A O 1
ATOM 3055 N N . PHE A 1 393 ? -13.499 -14.153 -13.339 1.00 92.00 393 PHE A N 1
ATOM 3056 C CA . PHE A 1 393 ? -13.834 -13.355 -12.168 1.00 92.00 393 PHE A CA 1
ATOM 3057 C C . PHE A 1 393 ? -15.298 -12.908 -12.205 1.00 92.00 393 PHE A C 1
ATOM 3059 O O . PHE A 1 393 ? -15.665 -11.871 -12.766 1.00 92.00 393 PHE A O 1
ATOM 3066 N N . HIS A 1 394 ? -16.168 -13.711 -11.600 1.00 84.06 394 HIS A N 1
ATOM 3067 C CA . HIS A 1 394 ? -17.590 -13.409 -11.472 1.00 84.06 394 HIS A CA 1
ATOM 3068 C C . HIS A 1 394 ? -17.854 -12.604 -10.201 1.00 84.06 394 HIS A C 1
ATOM 3070 O O . HIS A 1 394 ? -17.984 -13.159 -9.110 1.00 84.06 394 HIS A O 1
ATOM 3076 N N . TYR A 1 395 ? -17.959 -11.287 -10.366 1.00 79.19 395 TYR A N 1
ATOM 3077 C CA . TYR A 1 395 ? -18.287 -10.350 -9.299 1.00 79.19 395 TYR A CA 1
ATOM 3078 C C . TYR A 1 395 ? -19.528 -9.543 -9.677 1.00 79.19 395 TYR A C 1
ATOM 3080 O O . TYR A 1 395 ? -19.536 -8.850 -10.699 1.00 79.19 395 TYR A O 1
ATOM 3088 N N . ARG A 1 396 ? -20.586 -9.650 -8.867 1.00 60.03 396 ARG A N 1
ATOM 3089 C CA . ARG A 1 396 ? -21.774 -8.800 -8.982 1.00 60.03 396 ARG A CA 1
ATOM 3090 C C . ARG A 1 396 ? -21.574 -7.600 -8.074 1.00 60.03 396 ARG A C 1
ATOM 3092 O O . ARG A 1 396 ? -21.540 -7.741 -6.858 1.00 60.03 396 ARG A O 1
ATOM 3099 N N . HIS A 1 397 ? -21.440 -6.430 -8.684 1.00 54.06 397 HIS A N 1
ATOM 3100 C CA . HIS A 1 397 ? -21.393 -5.176 -7.954 1.00 54.06 397 HIS A CA 1
ATOM 3101 C C . HIS A 1 397 ? -22.716 -5.015 -7.193 1.00 54.06 397 HIS A C 1
ATOM 3103 O O . HIS A 1 397 ? -23.771 -4.893 -7.818 1.00 54.06 397 HIS A O 1
ATOM 3109 N N . ARG A 1 398 ? -22.678 -5.033 -5.855 1.00 46.50 398 ARG A N 1
ATOM 3110 C CA . ARG A 1 398 ? -23.762 -4.467 -5.046 1.00 46.50 398 ARG A CA 1
ATOM 3111 C C . ARG A 1 398 ? -23.699 -2.962 -5.292 1.00 46.50 398 ARG A C 1
ATOM 3113 O O . ARG A 1 398 ? -22.945 -2.251 -4.634 1.00 46.50 398 ARG A O 1
ATOM 3120 N N . GLN A 1 399 ? -24.389 -2.492 -6.329 1.00 40.78 399 GLN A N 1
ATOM 3121 C CA . GLN A 1 399 ? -24.637 -1.068 -6.475 1.00 40.78 399 GLN A CA 1
ATOM 3122 C C . GLN A 1 399 ? -25.385 -0.639 -5.215 1.00 40.78 399 GLN A C 1
ATOM 3124 O O . GLN A 1 399 ? -26.523 -1.037 -4.989 1.00 40.78 399 GLN A O 1
ATOM 3129 N N . ILE A 1 400 ? -24.723 0.159 -4.385 1.00 43.94 400 ILE A N 1
ATOM 3130 C CA . ILE A 1 400 ? -25.385 1.048 -3.433 1.00 43.94 400 ILE A CA 1
ATOM 3131 C C . ILE A 1 400 ? -26.023 2.122 -4.323 1.00 43.94 400 ILE A C 1
ATOM 3133 O O . ILE A 1 400 ? -25.443 3.174 -4.588 1.00 43.94 400 ILE A O 1
ATOM 3137 N N . THR A 1 401 ? -27.141 1.760 -4.955 1.00 39.88 401 THR A N 1
ATOM 3138 C CA . THR A 1 401 ? -27.817 2.569 -5.981 1.00 39.88 401 THR A CA 1
ATOM 3139 C C . THR A 1 401 ? -28.633 3.694 -5.372 1.00 39.88 401 THR A C 1
ATOM 3141 O O . THR A 1 401 ? -29.135 4.537 -6.109 1.00 39.88 401 THR A O 1
ATOM 3144 N N . SER A 1 402 ? -28.766 3.747 -4.048 1.00 47.62 402 SER A N 1
ATOM 3145 C CA . SER A 1 402 ? -29.593 4.751 -3.406 1.00 47.62 402 SER A CA 1
ATOM 3146 C C . SER A 1 402 ? -28.818 5.572 -2.377 1.00 47.62 402 SER A C 1
ATOM 3148 O O . SER A 1 402 ? -27.998 5.072 -1.608 1.00 47.62 402 SER A O 1
ATOM 3150 N N . VAL A 1 403 ? -29.114 6.874 -2.350 1.00 45.22 403 VAL A N 1
ATOM 3151 C CA . VAL A 1 403 ? -28.746 7.784 -1.255 1.00 45.22 403 VAL A CA 1
ATOM 3152 C C . VAL A 1 403 ? -29.132 7.180 0.102 1.00 45.22 403 VAL A C 1
ATOM 3154 O O . VAL A 1 403 ? -28.391 7.335 1.072 1.00 45.22 403 VAL A O 1
ATOM 3157 N N . SER A 1 404 ? -30.236 6.428 0.153 1.00 41.12 404 SER A N 1
ATOM 3158 C CA . SER A 1 404 ? -30.676 5.679 1.328 1.00 41.12 404 SER A CA 1
ATOM 3159 C C . SER A 1 404 ? -29.689 4.606 1.775 1.00 41.12 404 SER A C 1
ATOM 3161 O O . SER A 1 404 ? -29.452 4.524 2.969 1.00 41.12 404 SER A O 1
ATOM 3163 N N . ASP A 1 405 ? -29.049 3.856 0.877 1.00 45.44 405 ASP A N 1
ATOM 3164 C CA . ASP A 1 405 ? -28.084 2.813 1.256 1.00 45.44 405 ASP A CA 1
ATOM 3165 C C . ASP A 1 405 ? -26.822 3.427 1.892 1.00 45.44 405 ASP A C 1
ATOM 3167 O O . ASP A 1 405 ? -26.343 2.972 2.928 1.00 45.44 405 ASP A O 1
ATOM 3171 N N . ALA A 1 406 ? -26.310 4.525 1.322 1.00 47.31 406 ALA A N 1
ATOM 3172 C CA . ALA A 1 406 ? -25.139 5.220 1.865 1.00 47.31 406 ALA A CA 1
ATOM 3173 C C . ALA A 1 406 ? -25.437 5.928 3.198 1.00 47.31 406 ALA A C 1
ATOM 3175 O O . ALA A 1 406 ? -24.590 5.963 4.088 1.00 47.31 406 ALA A O 1
ATOM 3176 N N . VAL A 1 407 ? -26.638 6.494 3.356 1.00 49.16 407 VAL A N 1
ATOM 3177 C CA . VAL A 1 407 ? -27.087 7.096 4.623 1.00 49.16 407 VAL A CA 1
ATOM 3178 C C . VAL A 1 407 ? -27.394 6.024 5.671 1.00 49.16 407 VAL A C 1
ATOM 3180 O O . VAL A 1 407 ? -27.138 6.253 6.854 1.00 49.16 407 VAL A O 1
ATOM 3183 N N . ALA A 1 408 ? -27.901 4.864 5.255 1.00 44.84 408 ALA A N 1
ATOM 3184 C CA . ALA A 1 408 ? -28.195 3.741 6.133 1.00 44.84 408 ALA A CA 1
ATOM 3185 C C . ALA A 1 408 ? -26.929 3.064 6.659 1.00 44.84 408 ALA A C 1
ATOM 3187 O O . ALA A 1 408 ? -26.864 2.749 7.843 1.00 44.84 408 ALA A O 1
ATOM 3188 N N . GLU A 1 409 ? -25.902 2.903 5.825 1.00 47.81 409 GLU A N 1
ATOM 3189 C CA . GLU A 1 409 ? -24.631 2.320 6.261 1.00 47.81 409 GLU A CA 1
ATOM 3190 C C . GLU A 1 409 ? -23.794 3.287 7.113 1.00 47.81 409 GLU A C 1
ATOM 3192 O O . GLU A 1 409 ? -23.198 2.880 8.107 1.00 47.81 409 GLU A O 1
ATOM 3197 N N . GLU A 1 410 ? -23.745 4.576 6.760 1.00 56.91 410 GLU A N 1
ATOM 3198 C CA . GLU A 1 410 ? -22.910 5.552 7.478 1.00 56.91 410 GLU A CA 1
ATOM 3199 C C . GLU A 1 410 ? -23.574 6.125 8.738 1.00 56.91 410 GLU A C 1
ATOM 3201 O O . GLU A 1 410 ? -22.897 6.743 9.573 1.00 56.91 410 GLU A O 1
ATOM 3206 N N . LEU A 1 411 ? -24.903 5.994 8.848 1.00 50.31 411 LEU A N 1
ATOM 3207 C CA . LEU A 1 411 ? -25.772 6.568 9.888 1.00 50.31 411 LEU A CA 1
ATOM 3208 C C . LEU A 1 411 ? -25.569 8.080 10.127 1.00 50.31 411 LEU A C 1
ATOM 3210 O O . LEU A 1 411 ? -26.036 8.633 11.121 1.00 50.31 411 LEU A O 1
ATOM 3214 N N . HIS A 1 412 ? -24.879 8.771 9.215 1.00 47.84 412 HIS A N 1
ATOM 3215 C CA . HIS A 1 412 ? -24.446 10.154 9.373 1.00 47.84 412 HIS A CA 1
ATOM 3216 C C . HIS A 1 412 ? -24.364 10.854 8.014 1.00 47.84 412 HIS A C 1
ATOM 3218 O O . HIS A 1 412 ? -23.557 10.483 7.164 1.00 47.84 412 HIS A O 1
ATOM 3224 N N . PHE A 1 413 ? -25.151 11.916 7.822 1.00 48.50 413 PHE A N 1
ATOM 3225 C CA . PHE A 1 413 ? -25.296 12.601 6.531 1.00 48.50 413 PHE A CA 1
ATOM 3226 C C . PHE A 1 413 ? -23.999 13.209 6.007 1.00 48.50 413 PHE A C 1
ATOM 3228 O O . PHE A 1 413 ? -23.748 13.136 4.814 1.00 48.50 413 PHE A O 1
ATOM 3235 N N . GLY A 1 414 ? -23.141 13.748 6.875 1.00 50.31 414 GLY A N 1
ATOM 3236 C CA . GLY A 1 414 ? -21.835 14.260 6.452 1.00 50.31 414 GLY A CA 1
ATOM 3237 C C . GLY A 1 414 ? -20.891 13.154 5.965 1.00 50.31 414 GLY A C 1
ATOM 3238 O O . GLY A 1 414 ? -20.123 13.376 5.037 1.00 50.31 414 GLY A O 1
ATOM 3239 N N . ARG A 1 415 ? -20.990 11.942 6.534 1.00 51.12 415 ARG A N 1
ATOM 3240 C CA . ARG A 1 415 ? -20.158 10.793 6.136 1.00 51.12 415 ARG A CA 1
ATOM 3241 C C . ARG A 1 415 ? -20.730 10.097 4.913 1.00 51.12 415 ARG A C 1
ATOM 3243 O O . ARG A 1 415 ? -19.974 9.761 4.018 1.00 51.12 415 ARG A O 1
ATOM 3250 N N . ALA A 1 416 ? -22.053 9.985 4.825 1.00 51.31 416 ALA A N 1
ATOM 3251 C CA . ALA A 1 416 ? -22.748 9.546 3.624 1.00 51.31 416 ALA A CA 1
ATOM 3252 C C . ALA A 1 416 ? -22.482 10.501 2.452 1.00 51.31 416 ALA A C 1
ATOM 3254 O O . ALA A 1 416 ? -22.147 10.049 1.367 1.00 51.31 416 ALA A O 1
ATOM 3255 N N . ALA A 1 417 ? -22.538 11.818 2.674 1.00 48.41 417 ALA A N 1
ATOM 3256 C CA . ALA A 1 417 ? -22.207 12.831 1.673 1.00 48.41 417 ALA A CA 1
ATOM 3257 C C . ALA A 1 417 ? -20.729 12.756 1.262 1.00 48.41 417 ALA A C 1
ATOM 3259 O O . ALA A 1 417 ? -20.440 12.720 0.068 1.00 48.41 417 ALA A O 1
ATOM 3260 N N . ALA A 1 418 ? -19.807 12.630 2.225 1.00 51.59 418 ALA A N 1
ATOM 3261 C CA . ALA A 1 418 ? -18.381 12.439 1.953 1.00 51.59 418 ALA A CA 1
ATOM 3262 C C . ALA A 1 418 ? -18.105 11.133 1.185 1.00 51.59 418 ALA A C 1
ATOM 3264 O O . ALA A 1 418 ? -17.384 11.141 0.193 1.00 51.59 418 ALA A O 1
ATOM 3265 N N . ARG A 1 419 ? -18.749 10.023 1.566 1.00 53.19 419 ARG A N 1
ATOM 3266 C CA . ARG A 1 419 ? -18.675 8.721 0.882 1.00 53.19 419 ARG A CA 1
ATOM 3267 C C . ARG A 1 419 ? -19.288 8.764 -0.517 1.00 53.19 419 ARG A C 1
ATOM 3269 O O . ARG A 1 419 ? -18.838 8.063 -1.419 1.00 53.19 419 ARG A O 1
ATOM 3276 N N . LEU A 1 420 ? -20.285 9.621 -0.715 1.00 51.75 420 LEU A N 1
ATOM 3277 C CA . LEU A 1 420 ? -20.893 9.911 -2.007 1.00 51.75 420 LEU A CA 1
ATOM 3278 C C . LEU A 1 420 ? -20.169 11.038 -2.777 1.00 51.75 420 LEU A C 1
ATOM 3280 O O . LEU A 1 420 ? -20.638 11.397 -3.862 1.00 51.75 420 LEU A O 1
ATOM 3284 N N . ASN A 1 421 ? -19.045 11.559 -2.268 1.00 43.84 421 ASN A N 1
ATOM 3285 C CA . ASN A 1 421 ? -18.279 12.682 -2.819 1.00 43.84 421 ASN A CA 1
ATOM 3286 C C . ASN A 1 421 ? -19.143 13.894 -3.207 1.00 43.84 421 ASN A C 1
ATOM 3288 O O . ASN A 1 421 ? -18.98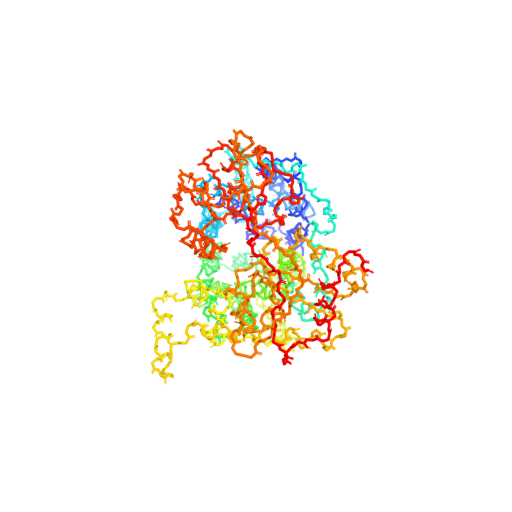4 14.477 -4.278 1.00 43.84 421 ASN A O 1
ATOM 3292 N N . MET A 1 422 ? -20.077 14.267 -2.338 1.00 46.72 422 MET A N 1
ATOM 3293 C CA . MET A 1 422 ? -20.862 15.491 -2.456 1.00 46.72 422 MET A CA 1
ATOM 3294 C C . MET A 1 422 ? -20.765 16.308 -1.170 1.00 46.72 422 MET A C 1
ATOM 3296 O O . MET A 1 422 ? -20.511 15.771 -0.092 1.00 46.72 422 MET A O 1
ATOM 3300 N N . SER A 1 423 ? -20.966 17.621 -1.270 1.00 46.19 423 SER A N 1
ATOM 3301 C CA . SER A 1 423 ? -21.155 18.441 -0.077 1.00 46.19 423 SER A CA 1
ATOM 3302 C C . SER A 1 423 ? -22.484 18.054 0.595 1.00 46.19 423 SER A C 1
ATOM 3304 O O . SER A 1 423 ? -23.416 17.585 -0.055 1.00 46.19 423 SER A O 1
ATOM 3306 N N . GLN A 1 424 ? -22.586 18.199 1.916 1.00 43.44 424 GLN A N 1
ATOM 3307 C CA . GLN A 1 424 ? -23.811 17.865 2.656 1.00 43.44 424 GLN A CA 1
ATOM 3308 C C . GLN A 1 424 ? -25.090 18.571 2.126 1.00 43.44 424 GLN A C 1
ATOM 3310 O O . GLN A 1 424 ? -26.135 17.920 2.100 1.00 43.44 424 GLN A O 1
ATOM 3315 N N . PRO A 1 425 ? -25.055 19.842 1.658 1.00 43.16 425 PRO A N 1
ATOM 3316 C CA . PRO A 1 425 ? -26.253 20.543 1.186 1.00 43.16 425 PRO A CA 1
ATOM 3317 C C . PRO A 1 425 ? -27.021 19.860 0.030 1.00 43.16 425 PRO A C 1
ATOM 3319 O O . PRO A 1 425 ? -28.235 19.712 0.168 1.00 43.16 425 PRO A O 1
ATOM 3322 N N . PRO A 1 426 ? -26.394 19.391 -1.072 1.00 40.53 426 PRO A N 1
ATOM 3323 C CA . PRO A 1 426 ? -27.107 18.686 -2.142 1.00 40.53 426 PRO A CA 1
ATOM 3324 C C . PRO A 1 426 ? -27.692 17.330 -1.722 1.00 40.53 426 PRO A C 1
ATOM 3326 O O . PRO A 1 426 ? -28.761 16.976 -2.213 1.00 40.53 426 PRO A O 1
ATOM 3329 N N . LEU A 1 427 ? -27.076 16.605 -0.777 1.00 46.09 427 LEU A N 1
ATOM 3330 C CA . LEU A 1 427 ? -27.650 15.367 -0.224 1.00 46.09 427 LEU A CA 1
ATOM 3331 C C . LEU A 1 427 ? -28.952 15.653 0.540 1.00 46.09 427 LEU A C 1
ATOM 3333 O O . LEU A 1 427 ? -29.952 14.959 0.367 1.00 46.09 427 LEU A O 1
ATOM 3337 N N . SER A 1 428 ? -28.953 16.710 1.356 1.00 47.41 428 SER A N 1
ATOM 3338 C CA . SER A 1 428 ? -30.147 17.170 2.068 1.00 47.41 428 SER A CA 1
ATOM 3339 C C . SER A 1 428 ? -31.224 17.722 1.126 1.00 47.41 428 SER A C 1
ATOM 3341 O O . SER A 1 428 ? -32.406 17.594 1.429 1.00 47.41 428 SER A O 1
ATOM 3343 N N . PHE A 1 429 ? -30.843 18.303 -0.017 1.00 49.06 429 PHE A N 1
ATOM 3344 C CA . PHE A 1 429 ? -31.782 18.797 -1.030 1.00 49.06 429 PHE A CA 1
ATOM 3345 C C . PHE A 1 429 ? -32.462 17.649 -1.791 1.00 49.06 429 PHE A C 1
ATOM 3347 O O . PHE A 1 429 ? -33.677 17.660 -1.938 1.00 49.06 429 PHE A O 1
ATOM 3354 N N . HIS A 1 430 ? -31.704 16.617 -2.184 1.00 45.53 430 HIS A N 1
ATOM 3355 C CA . HIS A 1 430 ? -32.245 15.424 -2.848 1.00 45.53 430 HIS A CA 1
ATOM 3356 C C . HIS A 1 430 ? -33.214 14.641 -1.952 1.00 45.53 430 HIS A C 1
ATOM 3358 O O . HIS A 1 430 ? -34.227 14.141 -2.429 1.00 45.53 430 HIS A O 1
ATOM 3364 N N . ILE A 1 431 ? -32.932 14.560 -0.646 1.00 50.75 431 ILE A N 1
ATOM 3365 C CA . ILE A 1 431 ? -33.849 13.938 0.320 1.00 50.75 431 ILE A CA 1
ATOM 3366 C C . ILE A 1 431 ? -35.118 14.781 0.489 1.00 50.75 431 ILE A C 1
ATOM 3368 O O . ILE A 1 431 ? -36.204 14.217 0.446 1.00 50.75 431 ILE A O 1
ATOM 3372 N N . LYS A 1 432 ? -35.012 16.115 0.573 1.00 49.91 432 LYS A N 1
ATOM 3373 C CA . LYS A 1 432 ? -36.183 17.012 0.622 1.00 49.91 432 LYS A CA 1
ATOM 3374 C C . LYS A 1 432 ? -37.052 16.950 -0.632 1.00 49.91 432 LYS A C 1
ATOM 3376 O O . LYS A 1 432 ? -38.267 17.080 -0.543 1.00 49.91 432 LYS A O 1
ATOM 3381 N N . GLU A 1 433 ? -36.442 16.778 -1.797 1.00 48.06 433 GLU A N 1
ATOM 3382 C CA . GLU A 1 433 ? -37.156 16.634 -3.066 1.00 48.06 433 GLU A CA 1
ATOM 3383 C C . GLU A 1 433 ? -37.897 15.289 -3.133 1.00 48.06 433 GLU A C 1
ATOM 3385 O O . GLU A 1 433 ? -39.046 15.243 -3.569 1.00 48.06 433 GLU A O 1
ATOM 3390 N N . LEU A 1 434 ? -37.297 14.222 -2.589 1.00 44.09 434 LEU A N 1
ATOM 3391 C CA . LEU A 1 434 ? -37.960 12.929 -2.401 1.00 44.09 434 LEU A CA 1
ATOM 3392 C C . LEU A 1 434 ? -39.122 13.013 -1.391 1.00 44.09 434 LEU A C 1
ATOM 3394 O O . LEU A 1 434 ? -40.201 12.492 -1.658 1.00 44.09 434 LEU A O 1
ATOM 3398 N N . GLU A 1 435 ? -38.927 13.698 -0.258 1.00 52.50 435 GLU A N 1
ATOM 3399 C CA . GLU A 1 435 ? -39.960 13.960 0.762 1.00 52.50 435 GLU A CA 1
ATOM 3400 C C . GLU A 1 435 ? -41.132 14.770 0.188 1.00 52.50 435 GLU A C 1
ATOM 3402 O O . GLU A 1 435 ? -42.293 14.474 0.468 1.00 52.50 435 GLU A O 1
ATOM 3407 N N . ALA A 1 436 ? -40.845 15.753 -0.670 1.00 49.81 436 ALA A N 1
ATOM 3408 C CA . ALA A 1 436 ? -41.856 16.563 -1.344 1.00 49.81 436 ALA A CA 1
ATOM 3409 C C . ALA A 1 436 ? -42.648 15.775 -2.401 1.00 49.81 436 ALA A C 1
ATOM 3411 O O . ALA A 1 436 ? -43.844 16.008 -2.562 1.00 49.81 436 ALA A O 1
ATOM 3412 N N . GLN A 1 437 ? -42.007 14.834 -3.103 1.00 42.03 437 GLN A N 1
ATOM 3413 C CA . GLN A 1 437 ? -42.672 13.966 -4.082 1.00 42.03 437 GLN A CA 1
ATOM 3414 C C . GLN A 1 437 ? -43.512 12.863 -3.427 1.00 42.03 437 GLN A C 1
ATOM 3416 O O . GLN A 1 437 ? -44.527 12.456 -3.989 1.00 42.03 437 GLN A O 1
ATOM 3421 N N . LEU A 1 438 ? -43.103 12.384 -2.250 1.00 44.62 438 LEU A N 1
ATOM 3422 C CA . LEU A 1 438 ? -43.773 11.301 -1.524 1.00 44.62 438 LEU A CA 1
ATOM 3423 C C . LEU A 1 438 ? -44.773 11.804 -0.469 1.00 44.62 438 LEU A C 1
ATOM 3425 O O . LEU A 1 438 ? -45.573 11.016 0.025 1.00 44.62 438 LEU A O 1
ATOM 3429 N N . GLY A 1 439 ? -44.775 13.102 -0.149 1.00 35.38 439 GLY A N 1
ATOM 3430 C CA . GLY A 1 439 ? -45.745 13.732 0.755 1.00 35.38 439 GLY A CA 1
ATOM 3431 C C . GLY A 1 439 ? -45.560 13.394 2.240 1.00 35.38 439 GLY A C 1
ATOM 3432 O O . GLY A 1 439 ? -46.442 13.695 3.042 1.00 35.38 439 GLY A O 1
ATOM 3433 N N . VAL A 1 440 ? -44.431 12.786 2.616 1.00 46.78 440 VAL A N 1
ATOM 3434 C CA . VAL A 1 440 ? -44.101 12.365 3.987 1.00 46.78 440 VAL A CA 1
ATOM 3435 C C . VAL A 1 440 ? -42.634 12.651 4.312 1.00 46.78 440 VAL A C 1
ATOM 3437 O O . VAL A 1 440 ? -41.755 12.531 3.459 1.00 46.78 440 VAL A O 1
ATOM 3440 N N . VAL A 1 441 ? -42.372 13.022 5.569 1.00 46.94 441 VAL A N 1
ATOM 3441 C CA . VAL A 1 441 ? -41.020 13.238 6.108 1.00 46.94 441 VAL A CA 1
ATOM 3442 C C . VAL A 1 441 ? -40.376 11.870 6.357 1.00 46.94 441 VAL A C 1
ATOM 3444 O O . VAL A 1 441 ? -40.669 11.200 7.340 1.00 46.94 441 VAL A O 1
ATOM 3447 N N . LEU A 1 442 ? -39.506 11.438 5.443 1.00 49.22 442 LEU A N 1
ATOM 3448 C CA . LEU A 1 442 ? -38.960 10.073 5.351 1.00 49.22 442 LEU A CA 1
ATOM 3449 C C . LEU A 1 442 ? -37.871 9.742 6.389 1.00 49.22 442 LEU A C 1
ATOM 3451 O O . LEU A 1 442 ? -37.375 8.614 6.439 1.00 49.22 442 LEU A O 1
ATOM 3455 N N . LEU A 1 443 ? -37.428 10.709 7.189 1.00 46.12 443 LEU A N 1
ATOM 3456 C CA . LEU A 1 443 ? -36.087 10.672 7.781 1.00 46.12 443 LEU A CA 1
ATOM 3457 C C . LEU A 1 443 ? -35.921 9.740 9.000 1.00 46.12 443 LEU A C 1
ATOM 3459 O O . LEU A 1 443 ? -34.820 9.227 9.226 1.00 46.12 443 LEU A O 1
ATOM 3463 N N . GLU A 1 444 ? -36.991 9.477 9.753 1.00 46.19 444 GLU A N 1
ATOM 3464 C CA . GLU A 1 444 ? -36.961 8.619 10.951 1.00 46.19 444 GLU A CA 1
ATOM 3465 C C . GLU A 1 444 ? -37.471 7.196 10.657 1.00 46.19 444 GLU A C 1
ATOM 3467 O O . GLU A 1 444 ? -36.854 6.207 11.061 1.00 46.19 444 GLU A O 1
ATOM 3472 N N . GLU A 1 445 ? -38.571 7.089 9.908 1.00 43.66 445 GLU A N 1
ATOM 3473 C CA . GLU A 1 445 ? -39.266 5.824 9.637 1.00 43.66 445 GLU A CA 1
ATOM 3474 C C . GLU A 1 445 ? -38.490 4.936 8.659 1.00 43.66 445 GLU A C 1
ATOM 3476 O O . GLU A 1 445 ? -38.394 3.728 8.869 1.00 43.66 445 GLU A O 1
ATOM 3481 N N . THR A 1 446 ? -37.831 5.512 7.645 1.00 43.16 446 THR A N 1
ATOM 3482 C CA . THR A 1 446 ? -37.062 4.723 6.662 1.00 43.16 446 THR A CA 1
ATOM 3483 C C . THR A 1 446 ? -35.822 4.081 7.293 1.00 43.16 446 THR A C 1
ATOM 3485 O O . THR A 1 446 ? -35.472 2.950 6.962 1.00 43.16 446 THR A O 1
ATOM 3488 N N . LYS A 1 447 ? -35.176 4.762 8.254 1.00 43.12 447 LYS A N 1
ATOM 3489 C CA . LYS A 1 447 ? -34.053 4.199 9.028 1.00 43.12 447 LYS A CA 1
ATOM 3490 C C . LYS A 1 447 ? -34.501 3.042 9.921 1.00 43.12 447 LYS A C 1
ATOM 3492 O O . LYS A 1 447 ? -33.775 2.059 10.052 1.00 43.12 447 LYS A O 1
ATOM 3497 N N . GLN A 1 448 ? -35.690 3.145 10.512 1.00 48.12 448 GLN A N 1
ATOM 3498 C CA . GLN A 1 448 ? -36.275 2.073 11.322 1.00 48.12 448 GLN A CA 1
ATOM 3499 C C . GLN A 1 448 ? -36.669 0.875 10.460 1.00 48.12 448 GLN A C 1
ATOM 3501 O O . GLN A 1 448 ? -36.291 -0.247 10.774 1.00 48.12 448 GLN A O 1
ATOM 3506 N N . LEU A 1 449 ? -37.330 1.109 9.326 1.00 45.81 449 LEU A N 1
ATOM 3507 C CA . LEU A 1 449 ? -37.707 0.060 8.378 1.00 45.81 449 LEU A CA 1
ATOM 3508 C C . LEU A 1 449 ? -36.494 -0.711 7.837 1.00 45.81 449 LEU A C 1
ATOM 3510 O O . LEU A 1 449 ? -36.549 -1.937 7.748 1.00 45.81 449 LEU A O 1
ATOM 3514 N N . LEU A 1 450 ? -35.381 -0.033 7.535 1.00 45.03 450 LEU A N 1
ATOM 3515 C CA . LEU A 1 450 ? -34.174 -0.700 7.031 1.00 45.03 450 LEU A CA 1
ATOM 3516 C C . LEU A 1 450 ? -33.448 -1.526 8.109 1.00 45.03 450 LEU A C 1
ATOM 3518 O O . LEU A 1 450 ? -32.957 -2.623 7.821 1.00 45.03 450 LEU A O 1
ATOM 3522 N N . ASN A 1 451 ? -33.414 -1.034 9.353 1.00 44.62 451 ASN A N 1
ATOM 3523 C CA . ASN A 1 451 ? -32.897 -1.798 10.492 1.00 44.62 451 ASN A CA 1
ATOM 3524 C C . ASN A 1 451 ? -33.762 -3.034 10.767 1.00 44.62 451 ASN A C 1
ATOM 3526 O O . ASN A 1 451 ? -33.225 -4.132 10.925 1.00 44.62 451 ASN A O 1
ATOM 3530 N N . ASN A 1 452 ? -35.086 -2.878 10.735 1.00 46.94 452 ASN A N 1
ATOM 3531 C CA . ASN A 1 452 ? -36.035 -3.967 10.952 1.00 46.94 452 ASN A CA 1
ATOM 3532 C C . ASN A 1 452 ? -35.932 -5.031 9.849 1.00 46.94 452 ASN A C 1
ATOM 3534 O O . ASN A 1 452 ? -35.916 -6.223 10.149 1.00 46.94 452 ASN A O 1
ATOM 3538 N N . ALA A 1 453 ? -35.770 -4.630 8.583 1.00 43.81 453 ALA A N 1
ATOM 3539 C CA . ALA A 1 453 ? -35.590 -5.559 7.465 1.00 43.81 453 ALA A CA 1
ATOM 3540 C C . ALA A 1 453 ? -34.273 -6.352 7.559 1.00 43.81 453 ALA A C 1
ATOM 3542 O O . ALA A 1 453 ? -34.248 -7.554 7.294 1.00 43.81 453 ALA A O 1
ATOM 3543 N N . SER A 1 454 ? -33.186 -5.701 7.981 1.00 42.00 454 SER A N 1
ATOM 3544 C CA . SER A 1 454 ? -31.871 -6.338 8.144 1.00 42.00 454 SER A CA 1
ATOM 3545 C C . SER A 1 454 ? -31.858 -7.335 9.309 1.00 42.00 454 SER A C 1
ATOM 3547 O O . SER A 1 454 ? -31.312 -8.433 9.189 1.00 42.00 454 SER A O 1
ATOM 3549 N N . LEU A 1 455 ? -32.512 -6.982 10.420 1.00 46.94 455 LEU A N 1
ATOM 3550 C CA . LEU A 1 455 ? -32.714 -7.870 11.566 1.00 46.94 455 LEU A CA 1
ATOM 3551 C C . LEU A 1 455 ? -33.631 -9.050 11.218 1.00 46.94 455 LEU A C 1
ATOM 3553 O O . LEU A 1 455 ? -33.336 -10.180 11.607 1.00 46.94 455 LEU A O 1
ATOM 3557 N N . ALA A 1 456 ? -34.692 -8.822 10.440 1.00 47.56 456 ALA A N 1
ATOM 3558 C CA . ALA A 1 456 ? -35.589 -9.877 9.973 1.00 47.56 456 ALA A CA 1
ATOM 3559 C C . ALA A 1 456 ? -34.871 -10.880 9.054 1.00 47.56 456 ALA A C 1
ATOM 3561 O O . ALA A 1 456 ? -35.031 -12.086 9.224 1.00 47.56 456 ALA A O 1
ATOM 3562 N N . LEU A 1 457 ? -34.024 -10.410 8.133 1.00 44.34 457 LEU A N 1
ATOM 3563 C CA . LEU A 1 457 ? -33.217 -11.273 7.261 1.00 44.34 457 LEU A CA 1
ATOM 3564 C C . LEU A 1 457 ? -32.202 -12.109 8.047 1.00 44.34 457 LEU A C 1
ATOM 3566 O O . LEU A 1 457 ? -32.102 -13.313 7.819 1.00 44.34 457 LEU A O 1
ATOM 3570 N N . ALA A 1 458 ? -31.513 -11.507 9.021 1.00 43.22 458 ALA A N 1
ATOM 3571 C CA . ALA A 1 458 ? -30.615 -12.239 9.912 1.00 43.22 458 ALA A CA 1
ATOM 3572 C C . ALA A 1 458 ? -31.366 -13.313 10.722 1.00 43.22 458 ALA A C 1
ATOM 3574 O O . ALA A 1 458 ? -30.875 -14.430 10.882 1.00 43.22 458 ALA A O 1
ATOM 3575 N N . ARG A 1 459 ? -32.587 -13.000 11.177 1.00 45.28 459 ARG A N 1
ATOM 3576 C CA . ARG A 1 459 ? -33.460 -13.926 11.913 1.00 45.28 459 ARG A CA 1
ATOM 3577 C C . ARG A 1 459 ? -33.923 -15.090 11.023 1.00 45.28 459 ARG A C 1
ATOM 3579 O O . ARG A 1 459 ? -33.888 -16.235 11.461 1.00 45.28 459 ARG A O 1
ATOM 3586 N N . VAL A 1 460 ? -34.267 -14.833 9.758 1.00 47.41 460 VAL A N 1
ATOM 3587 C CA . VAL A 1 460 ? -34.634 -15.869 8.770 1.00 47.41 460 VAL A CA 1
ATOM 3588 C C . VAL A 1 460 ? -33.445 -16.768 8.411 1.00 47.41 460 VAL A C 1
ATOM 3590 O O . VAL A 1 460 ? -33.599 -17.987 8.338 1.00 47.41 460 VAL A O 1
ATOM 3593 N N . GLU A 1 461 ? -32.247 -16.204 8.240 1.00 44.47 461 GLU A N 1
ATOM 3594 C CA . GLU A 1 461 ? -31.034 -16.981 7.949 1.00 44.47 461 GLU A CA 1
ATOM 3595 C C . GLU A 1 461 ? -30.599 -17.873 9.121 1.00 44.47 461 GLU A C 1
ATOM 3597 O O . GLU A 1 461 ? -30.105 -18.977 8.893 1.00 44.47 461 GLU A O 1
ATOM 3602 N N . GLN A 1 462 ? -30.803 -17.429 10.364 1.00 44.28 462 GLN A N 1
ATOM 3603 C CA . GLN A 1 462 ? -30.517 -18.221 11.565 1.00 44.28 462 GLN A CA 1
ATOM 3604 C C . GLN A 1 462 ? -31.520 -19.366 11.751 1.00 44.28 462 GLN A C 1
ATOM 3606 O O . GLN A 1 462 ? -31.115 -20.504 11.986 1.00 44.28 462 GLN A O 1
ATOM 3611 N N . ILE A 1 463 ? -32.816 -19.103 11.538 1.00 50.25 463 ILE A N 1
ATOM 3612 C CA . ILE A 1 463 ? -33.865 -20.137 11.552 1.00 50.25 463 ILE A CA 1
ATOM 3613 C C . ILE A 1 463 ? -33.587 -21.206 10.483 1.00 50.25 463 ILE A C 1
ATOM 3615 O O . ILE A 1 463 ? -33.724 -22.398 10.751 1.00 50.25 463 ILE A O 1
ATOM 3619 N N . GLY A 1 464 ? -33.131 -20.799 9.293 1.00 40.84 464 GLY A N 1
ATOM 3620 C CA . GLY A 1 464 ? -32.794 -21.711 8.196 1.00 40.84 464 GLY A CA 1
ATOM 3621 C C . GLY A 1 464 ? -31.590 -22.630 8.450 1.00 40.84 464 GLY A C 1
ATOM 3622 O O . GLY A 1 464 ? -31.418 -23.602 7.717 1.00 40.84 464 GLY A O 1
ATOM 3623 N N . ARG A 1 465 ? -30.761 -22.355 9.470 1.00 40.94 465 ARG A N 1
ATOM 3624 C CA . ARG A 1 465 ? -29.554 -23.141 9.797 1.00 40.94 465 ARG A CA 1
ATOM 3625 C C . ARG A 1 465 ? -29.725 -24.099 10.975 1.00 40.94 465 ARG A C 1
ATOM 3627 O O . ARG A 1 465 ? -28.833 -24.903 11.214 1.00 40.94 465 ARG A O 1
ATOM 3634 N N . GLY A 1 466 ? -30.847 -24.043 11.696 1.00 44.91 466 GLY A N 1
ATOM 3635 C CA . GLY A 1 466 ? -31.085 -24.901 12.865 1.00 44.91 466 GLY A CA 1
ATOM 3636 C C . GLY A 1 466 ? -30.122 -24.656 14.038 1.00 44.91 466 GLY A C 1
ATOM 3637 O O . GLY A 1 466 ? -30.044 -25.475 14.951 1.00 44.91 466 GLY A O 1
ATOM 3638 N N . GLU A 1 467 ? -29.386 -23.544 14.020 1.00 44.59 467 GLU A N 1
ATOM 3639 C CA . GLU A 1 467 ? -28.431 -23.145 15.052 1.00 44.59 467 GLU A CA 1
ATOM 3640 C C . GLU A 1 467 ? -29.144 -22.231 16.065 1.00 44.59 467 GLU A C 1
ATOM 3642 O O . GLU A 1 467 ? -29.643 -21.179 15.684 1.00 44.59 467 GLU A O 1
ATOM 3647 N N . GLY A 1 468 ? -29.221 -22.668 17.329 1.00 54.00 468 GLY A N 1
ATOM 3648 C CA . GLY A 1 468 ? -29.441 -21.879 18.557 1.00 54.00 468 GLY A CA 1
ATOM 3649 C C . GLY A 1 468 ? -30.277 -20.590 18.495 1.00 54.00 468 GLY A C 1
ATOM 3650 O O . GLY A 1 468 ? -29.840 -19.569 17.972 1.00 54.00 468 GLY A O 1
ATOM 3651 N N . GLY A 1 469 ? -31.459 -20.596 19.123 1.00 67.88 469 GLY A N 1
ATOM 3652 C CA . GLY A 1 469 ? -32.320 -19.411 19.219 1.00 67.88 469 GLY A CA 1
ATOM 3653 C C . GLY A 1 469 ? -31.666 -18.255 19.987 1.00 67.88 469 GLY A C 1
ATOM 3654 O O . GLY A 1 469 ? -31.030 -18.467 21.012 1.00 67.88 469 GLY A O 1
ATOM 3655 N N . ARG A 1 470 ? -31.838 -17.017 19.518 1.00 78.31 470 ARG A N 1
ATOM 3656 C CA . ARG A 1 470 ? -31.396 -15.806 20.227 1.00 78.31 470 ARG A CA 1
ATOM 3657 C C . ARG A 1 470 ? -32.594 -15.116 20.875 1.00 78.31 470 ARG A C 1
ATOM 3659 O O . ARG A 1 470 ? -33.602 -14.921 20.202 1.00 78.31 470 ARG A O 1
ATOM 3666 N N . ILE A 1 471 ? -32.462 -14.713 22.138 1.00 86.50 471 ILE A N 1
ATOM 3667 C CA . ILE A 1 471 ? -33.429 -13.855 22.837 1.00 86.50 471 ILE A CA 1
ATOM 3668 C C . ILE A 1 471 ? -32.776 -12.497 23.091 1.00 86.50 471 ILE A C 1
ATOM 3670 O O . ILE A 1 471 ? -31.661 -12.413 23.608 1.00 86.50 471 ILE A O 1
ATOM 3674 N N . GLN A 1 472 ? -33.468 -11.417 22.754 1.00 89.94 472 GLN A N 1
ATOM 3675 C CA . GLN A 1 472 ? -33.036 -10.058 23.032 1.00 89.94 472 GLN A CA 1
ATOM 3676 C C . GLN A 1 472 ? -33.971 -9.394 24.043 1.00 89.94 472 GLN A C 1
ATOM 3678 O O . GLN A 1 472 ? -35.112 -9.066 23.730 1.00 89.94 472 GLN A O 1
ATOM 3683 N N . LEU A 1 473 ? -33.477 -9.172 25.261 1.00 90.75 473 LEU A N 1
ATOM 3684 C CA . LEU A 1 473 ? -34.236 -8.553 26.344 1.00 90.75 473 LEU A CA 1
ATOM 3685 C C . LEU A 1 473 ? -33.909 -7.066 26.489 1.00 90.75 473 LEU A C 1
ATOM 3687 O O . LEU A 1 473 ? -32.746 -6.682 26.625 1.00 90.75 473 LEU A O 1
ATOM 3691 N N . GLY A 1 474 ? -34.940 -6.225 26.520 1.00 90.69 474 GLY A N 1
ATOM 3692 C CA . GLY A 1 474 ? -34.835 -4.873 27.059 1.00 90.69 474 GLY A CA 1
ATOM 3693 C C . GLY A 1 474 ? -34.799 -4.934 28.582 1.00 90.69 474 GLY A C 1
ATOM 3694 O O . GLY A 1 474 ? -35.591 -5.651 29.187 1.00 90.69 474 GLY A O 1
ATOM 3695 N N . ILE A 1 475 ? -33.881 -4.211 29.219 1.00 88.19 475 ILE A N 1
ATOM 3696 C CA . ILE A 1 475 ? -33.781 -4.223 30.680 1.00 88.19 475 ILE A CA 1
ATOM 3697 C C . ILE A 1 475 ? -33.448 -2.848 31.245 1.00 88.19 475 ILE A C 1
ATOM 3699 O O . ILE A 1 475 ? -32.708 -2.068 30.652 1.00 88.19 475 ILE A O 1
ATOM 3703 N N . VAL A 1 476 ? -33.983 -2.562 32.427 1.00 79.50 476 VAL A N 1
ATOM 3704 C CA . VAL A 1 476 ? -33.488 -1.486 33.287 1.00 79.50 476 VAL A CA 1
ATOM 3705 C C . VAL A 1 476 ? -32.331 -2.033 34.131 1.00 79.50 476 VAL A C 1
ATOM 3707 O O . VAL A 1 476 ? -32.501 -3.049 34.803 1.00 79.50 476 VAL A O 1
ATOM 3710 N N . GLY A 1 477 ? -31.155 -1.394 34.109 1.00 72.88 477 GLY A N 1
ATOM 3711 C CA . GLY A 1 477 ? -29.878 -1.998 34.537 1.00 72.88 477 GLY A CA 1
ATOM 3712 C C . GLY A 1 477 ? -29.884 -2.757 35.867 1.00 72.88 477 GLY A C 1
ATOM 3713 O O . GLY A 1 477 ? -29.292 -3.829 35.982 1.00 72.88 477 GLY A O 1
ATOM 3714 N N . THR A 1 478 ? -30.612 -2.278 36.880 1.00 75.31 478 THR A N 1
ATOM 3715 C CA . THR A 1 478 ? -30.660 -2.962 38.186 1.00 75.31 478 THR A CA 1
ATOM 3716 C C . THR A 1 478 ? -31.681 -4.058 38.361 1.00 75.31 478 THR A C 1
ATOM 3718 O O . THR A 1 478 ? -31.658 -4.729 39.386 1.00 75.31 478 THR A O 1
ATOM 3721 N N . ALA A 1 479 ? -32.540 -4.310 37.379 1.00 78.06 479 ALA A N 1
ATOM 3722 C CA . ALA A 1 479 ? -33.416 -5.473 37.438 1.00 78.06 479 ALA A CA 1
ATOM 3723 C C . ALA A 1 479 ? -32.612 -6.790 37.509 1.00 78.06 479 ALA A C 1
ATOM 3725 O O . ALA A 1 479 ? -33.041 -7.721 38.184 1.00 78.06 479 ALA A O 1
ATOM 3726 N N . ILE A 1 480 ? -31.404 -6.841 36.923 1.00 80.38 480 ILE A N 1
ATOM 3727 C CA . ILE A 1 480 ? -30.521 -8.024 36.966 1.00 80.38 480 ILE A CA 1
ATOM 3728 C C . ILE A 1 480 ? -30.047 -8.341 38.384 1.00 80.38 480 ILE A C 1
ATOM 3730 O O . ILE A 1 480 ? -29.867 -9.503 38.720 1.00 80.38 480 ILE A O 1
ATOM 3734 N N . TRP A 1 481 ? -29.826 -7.328 39.220 1.00 74.25 481 TRP A N 1
ATOM 3735 C CA . TRP A 1 481 ? -29.160 -7.490 40.514 1.00 74.25 481 TRP A CA 1
ATOM 3736 C C . TRP A 1 481 ? -30.087 -7.946 41.647 1.00 74.25 481 TRP A C 1
ATOM 3738 O O . TRP A 1 481 ? -29.621 -8.077 42.771 1.00 74.25 481 TRP A O 1
ATOM 3748 N N . GLY A 1 482 ? -31.368 -8.200 41.353 1.00 72.62 482 GLY A N 1
ATOM 3749 C CA . GLY A 1 482 ? -32.363 -8.720 42.295 1.00 72.62 482 GLY A CA 1
ATOM 3750 C C . GLY A 1 482 ? -32.825 -10.145 41.970 1.00 72.62 482 GLY A C 1
ATOM 3751 O O . GLY A 1 482 ? -32.040 -10.983 41.525 1.00 72.62 482 GLY A O 1
ATOM 3752 N N . GLY A 1 483 ? -34.121 -10.418 42.171 1.00 70.19 483 GLY A N 1
ATOM 3753 C CA . GLY A 1 483 ? -34.722 -11.752 41.995 1.00 70.19 483 GLY A CA 1
ATOM 3754 C C . GLY A 1 483 ? -34.474 -12.397 40.624 1.00 70.19 483 GLY A C 1
ATOM 3755 O O . GLY A 1 483 ? -34.276 -13.609 40.544 1.00 70.19 483 GLY A O 1
ATOM 3756 N N . LEU A 1 484 ? -34.344 -11.586 39.565 1.00 79.94 484 LEU A N 1
ATOM 3757 C CA . LEU A 1 484 ? -34.155 -12.068 38.192 1.00 79.94 484 LEU A CA 1
ATOM 3758 C C . LEU A 1 484 ? -32.822 -12.784 37.959 1.00 79.94 484 LEU A C 1
ATOM 3760 O O . LEU A 1 484 ? -32.725 -13.600 37.041 1.00 79.94 484 LEU A O 1
ATOM 3764 N N . ARG A 1 485 ? -31.787 -12.503 38.766 1.00 85.25 485 ARG A N 1
ATOM 3765 C CA . ARG A 1 485 ? -30.447 -13.083 38.588 1.00 85.25 485 ARG A CA 1
ATOM 3766 C C . ARG A 1 485 ? -30.481 -14.607 38.568 1.00 85.25 485 ARG A C 1
ATOM 3768 O O . ARG A 1 485 ? -29.838 -15.227 37.726 1.00 85.25 485 ARG A O 1
ATOM 3775 N N . LEU A 1 486 ? -31.201 -15.200 39.520 1.00 82.00 486 LEU A N 1
ATOM 3776 C CA . LEU A 1 486 ? -31.245 -16.650 39.698 1.00 82.00 486 LEU A CA 1
ATOM 3777 C C . LEU A 1 486 ? -32.054 -17.320 38.586 1.00 82.00 486 LEU A C 1
ATOM 3779 O O . LEU A 1 486 ? -31.614 -18.342 38.064 1.00 82.00 486 LEU A O 1
ATOM 3783 N N . GLY A 1 487 ? -33.177 -16.721 38.178 1.00 86.12 487 GLY A N 1
ATOM 3784 C CA . GLY A 1 487 ? -33.968 -17.193 37.037 1.00 86.12 487 GLY A CA 1
ATOM 3785 C C . GLY A 1 487 ? -33.165 -17.175 35.733 1.00 86.12 487 GLY A C 1
ATOM 3786 O O . GLY A 1 487 ? -33.116 -18.182 35.027 1.00 86.12 487 GLY A O 1
ATOM 3787 N N . LEU A 1 488 ? -32.441 -16.078 35.464 1.00 87.94 488 LEU A N 1
ATOM 3788 C CA . LEU A 1 488 ? -31.529 -15.971 34.318 1.00 87.94 488 LEU A CA 1
ATOM 3789 C C . LEU A 1 488 ? -30.413 -17.018 34.375 1.00 87.94 488 LEU A C 1
ATOM 3791 O O . LEU A 1 488 ? -30.128 -17.671 33.375 1.00 87.94 488 LEU A O 1
ATOM 3795 N N . GLN A 1 489 ? -29.791 -17.195 35.542 1.00 85.94 489 GLN A N 1
ATOM 3796 C CA . GLN A 1 489 ? -28.711 -18.162 35.723 1.00 85.94 489 GLN A CA 1
ATOM 3797 C C . GLN A 1 489 ? -29.180 -19.602 35.472 1.00 85.94 489 GLN A C 1
ATOM 3799 O O . GLN A 1 489 ? -28.477 -20.351 34.796 1.00 85.94 489 GLN A O 1
ATOM 3804 N N . ARG A 1 490 ? -30.361 -19.981 35.985 1.00 86.75 490 ARG A N 1
ATOM 3805 C CA . ARG A 1 490 ? -30.980 -21.296 35.744 1.00 86.75 490 ARG A CA 1
ATOM 3806 C C . ARG A 1 490 ? -31.280 -21.489 34.255 1.00 86.75 490 ARG A C 1
ATOM 3808 O O . ARG A 1 490 ? -30.854 -22.479 33.675 1.00 86.75 490 ARG A O 1
ATOM 3815 N N . PHE A 1 491 ? -31.910 -20.503 33.614 1.00 89.06 491 PHE A N 1
ATOM 3816 C CA . PHE A 1 491 ? -32.250 -20.583 32.193 1.00 89.06 491 PHE A CA 1
ATOM 3817 C C . PHE A 1 491 ? -31.016 -20.752 31.294 1.00 89.06 491 PHE A C 1
ATOM 3819 O O . PHE A 1 491 ? -31.009 -21.607 30.416 1.00 89.06 491 PHE A O 1
ATOM 3826 N N . ILE A 1 492 ? -29.950 -19.980 31.526 1.00 87.56 492 ILE A N 1
ATOM 3827 C CA . ILE A 1 492 ? -28.709 -20.087 30.739 1.00 87.56 492 ILE A CA 1
ATOM 3828 C C . ILE A 1 492 ? -28.054 -21.468 30.917 1.00 87.56 492 ILE A C 1
ATOM 3830 O O . ILE A 1 492 ? -27.479 -22.000 29.969 1.00 87.56 492 ILE A O 1
ATOM 3834 N N . ALA A 1 493 ? -28.147 -22.061 32.112 1.00 86.25 493 ALA A N 1
ATOM 3835 C CA . ALA A 1 493 ? -27.626 -23.401 32.374 1.00 86.25 493 ALA A CA 1
ATOM 3836 C C . ALA A 1 493 ? -28.452 -24.501 31.683 1.00 86.25 493 ALA A C 1
ATOM 3838 O O . ALA A 1 493 ? -27.872 -25.422 31.108 1.00 86.25 493 ALA A O 1
ATOM 3839 N N . ASP A 1 494 ? -29.782 -24.387 31.705 1.00 85.69 494 ASP A N 1
ATOM 3840 C CA . ASP A 1 494 ? -30.701 -25.365 31.110 1.00 85.69 494 ASP A CA 1
ATOM 3841 C C . ASP A 1 494 ? -30.735 -25.281 29.570 1.00 85.69 494 ASP A C 1
ATOM 3843 O O . ASP A 1 494 ? -31.010 -26.273 28.892 1.00 85.69 494 ASP A O 1
ATOM 3847 N N . TYR A 1 495 ? -30.411 -24.110 29.007 1.00 84.44 495 TYR A N 1
ATOM 3848 C CA . TYR A 1 495 ? -30.482 -23.820 27.573 1.00 84.44 495 TYR A CA 1
ATOM 3849 C C . TYR A 1 495 ? -29.176 -23.211 27.013 1.00 84.44 495 TYR A C 1
ATOM 3851 O O . TYR A 1 495 ? -29.182 -22.090 26.501 1.00 84.44 495 TYR A O 1
ATOM 3859 N N . PRO A 1 496 ? -28.045 -23.945 27.011 1.00 80.69 496 PRO A N 1
ATOM 3860 C CA . PRO A 1 496 ? -26.733 -23.402 26.629 1.00 80.69 496 PRO A CA 1
ATOM 3861 C C . PRO A 1 496 ? -26.601 -23.046 25.139 1.00 80.69 496 PRO A C 1
ATOM 3863 O O . PRO A 1 496 ? -25.672 -22.346 24.747 1.00 80.69 496 PRO A O 1
ATOM 3866 N N . ALA A 1 497 ? -27.508 -23.545 24.295 1.00 76.38 497 ALA A N 1
ATOM 3867 C CA . ALA A 1 497 ? -27.557 -23.224 22.870 1.00 76.38 497 ALA A CA 1
ATOM 3868 C C . ALA A 1 497 ? -28.330 -21.926 22.567 1.00 76.38 497 ALA A C 1
ATOM 3870 O O . ALA A 1 497 ? -28.380 -21.524 21.407 1.00 76.38 497 ALA A O 1
ATOM 3871 N N . ILE A 1 498 ? -28.961 -21.302 23.570 1.00 83.00 498 ILE A N 1
ATOM 3872 C CA . ILE A 1 498 ? -29.741 -20.074 23.405 1.00 83.00 498 ILE A CA 1
ATOM 3873 C C . ILE A 1 498 ? -28.905 -18.869 23.839 1.00 83.00 498 ILE A C 1
ATOM 3875 O O . ILE A 1 498 ? -28.470 -18.781 24.986 1.00 83.00 498 ILE A O 1
ATOM 3879 N N . ASP A 1 499 ? -28.699 -17.924 22.923 1.00 82.56 499 ASP A N 1
ATOM 3880 C CA . ASP A 1 499 ? -27.966 -16.688 23.209 1.00 82.56 499 ASP A CA 1
ATOM 3881 C C . ASP A 1 499 ? -28.924 -15.619 23.755 1.00 82.56 499 ASP A C 1
ATOM 3883 O O . ASP A 1 499 ? -29.782 -15.108 23.029 1.00 82.56 499 ASP A O 1
ATOM 3887 N N . VAL A 1 500 ? -28.805 -15.286 25.043 1.00 87.56 500 VAL A N 1
ATOM 3888 C CA . VAL A 1 500 ? -29.606 -14.237 25.691 1.00 87.56 500 VAL A CA 1
ATOM 3889 C C . VAL A 1 500 ? -28.797 -12.945 25.737 1.00 87.56 500 VAL A C 1
ATOM 3891 O O . VAL A 1 500 ? -27.833 -12.813 26.488 1.00 87.56 500 VAL A O 1
ATOM 3894 N N . THR A 1 501 ? -29.216 -11.962 24.945 1.00 88.31 501 THR A N 1
ATOM 3895 C CA . THR A 1 501 ? -28.574 -10.644 24.851 1.00 88.31 501 THR A CA 1
ATOM 3896 C C . THR A 1 501 ? -29.435 -9.564 25.496 1.00 88.31 501 THR A C 1
ATOM 3898 O O . THR A 1 501 ? -30.661 -9.616 25.429 1.00 88.31 501 THR A O 1
ATOM 3901 N N . PHE A 1 502 ? -28.802 -8.560 26.105 1.00 87.88 502 PHE A N 1
ATOM 3902 C CA . PHE A 1 502 ? -29.492 -7.490 26.830 1.00 87.88 502 PHE A CA 1
ATOM 3903 C C . PHE A 1 502 ? -29.289 -6.136 26.147 1.00 87.88 502 PHE A C 1
ATOM 3905 O O . PHE A 1 502 ? -28.188 -5.814 25.696 1.00 87.88 502 PHE A O 1
ATOM 3912 N N . ARG A 1 503 ? -30.340 -5.314 26.110 1.00 87.56 503 ARG A N 1
ATOM 3913 C CA . ARG A 1 503 ? -30.270 -3.887 25.776 1.00 87.56 503 ARG A CA 1
ATOM 3914 C C . ARG A 1 503 ? -30.742 -3.064 26.965 1.00 87.56 503 ARG A C 1
ATOM 3916 O O . ARG A 1 503 ? -31.932 -3.032 27.272 1.00 87.56 503 ARG A O 1
ATOM 3923 N N . GLU A 1 504 ? -29.805 -2.378 27.609 1.00 86.62 504 GLU A N 1
ATOM 3924 C CA . GLU A 1 504 ? -30.125 -1.488 28.719 1.00 86.62 504 GLU A CA 1
ATOM 3925 C C . GLU A 1 504 ? -30.760 -0.192 28.204 1.00 86.62 504 GLU A C 1
ATOM 3927 O O . GLU A 1 504 ? -30.125 0.581 27.479 1.00 86.62 504 GLU A O 1
ATOM 3932 N N . LYS A 1 505 ? -32.041 0.010 28.524 1.00 84.50 505 LYS A N 1
ATOM 3933 C CA . LYS A 1 505 ? -32.866 1.114 28.017 1.00 84.50 505 LYS A CA 1
ATOM 3934 C C . LYS A 1 505 ? -33.946 1.511 29.021 1.00 84.50 505 LYS A C 1
ATOM 3936 O O . LYS A 1 505 ? -34.376 0.690 29.832 1.00 84.50 505 LYS A O 1
ATOM 3941 N N . SER A 1 506 ? -34.402 2.763 28.951 1.00 78.81 506 SER A N 1
ATOM 3942 C CA . SER A 1 506 ? -35.558 3.230 29.727 1.00 78.81 506 SER A CA 1
ATOM 3943 C C . SER A 1 506 ? -36.838 2.492 29.288 1.00 78.81 506 SER A C 1
ATOM 3945 O O . SER A 1 506 ? -36.892 2.031 28.147 1.00 78.81 506 SER A O 1
ATOM 3947 N N . PRO A 1 507 ? -37.886 2.378 30.126 1.00 78.75 507 PRO A N 1
ATOM 3948 C CA . PRO A 1 507 ? -39.146 1.749 29.716 1.00 78.75 507 PRO A CA 1
ATOM 3949 C C . PRO A 1 507 ? -39.763 2.367 28.449 1.00 78.75 507 PRO A C 1
ATOM 3951 O O . PRO A 1 507 ? -40.237 1.636 27.585 1.00 78.75 507 PRO A O 1
ATOM 3954 N N . GLY A 1 508 ? -39.684 3.695 28.287 1.00 77.06 508 GLY A N 1
ATOM 3955 C CA . GLY A 1 508 ? -40.161 4.382 27.079 1.00 77.06 508 GLY A CA 1
ATOM 3956 C C . GLY A 1 508 ? -39.379 3.995 25.819 1.00 77.06 508 GLY A C 1
ATOM 3957 O O . GLY A 1 508 ? -39.976 3.717 24.782 1.00 77.06 508 GLY A O 1
ATOM 3958 N N . ASP A 1 509 ? -38.051 3.890 25.916 1.00 80.75 509 ASP A N 1
ATOM 3959 C CA . ASP A 1 509 ? -37.222 3.413 24.802 1.00 80.75 509 ASP A CA 1
ATOM 3960 C C . ASP A 1 509 ? -37.448 1.920 24.523 1.00 80.75 509 ASP A C 1
ATOM 3962 O O . ASP A 1 509 ? -37.441 1.495 23.370 1.00 80.75 509 ASP A O 1
ATOM 3966 N N . GLN A 1 510 ? -37.644 1.106 25.565 1.00 86.19 510 GLN A N 1
ATOM 3967 C CA . GLN A 1 510 ? -37.954 -0.316 25.416 1.00 86.19 510 GLN A CA 1
ATOM 3968 C C . GLN A 1 510 ? -39.293 -0.526 24.707 1.00 86.19 510 GLN A C 1
ATOM 3970 O O . GLN A 1 510 ? -39.383 -1.414 23.867 1.00 86.19 510 GLN A O 1
ATOM 3975 N N . LEU A 1 511 ? -40.305 0.298 24.994 1.00 83.69 511 LEU A N 1
ATOM 3976 C CA . LEU A 1 511 ? -41.585 0.260 24.290 1.00 83.69 511 LEU A CA 1
ATOM 3977 C C . LEU A 1 511 ? -41.398 0.483 22.781 1.00 83.69 511 LEU A C 1
ATOM 3979 O O . LEU A 1 511 ? -41.836 -0.345 21.987 1.00 83.69 511 LEU A O 1
ATOM 3983 N N . ALA A 1 512 ? -40.660 1.524 22.388 1.00 81.50 512 ALA A N 1
ATOM 3984 C CA . ALA A 1 512 ? -40.364 1.781 20.977 1.00 81.50 512 ALA A CA 1
ATOM 3985 C C . ALA A 1 512 ? -39.576 0.631 20.315 1.00 81.50 512 ALA A C 1
ATOM 3987 O O . ALA A 1 512 ? -39.736 0.366 19.125 1.00 81.50 512 ALA A O 1
ATOM 3988 N N . LEU A 1 513 ? -38.719 -0.066 21.071 1.00 84.06 513 LEU A N 1
ATOM 3989 C CA . LEU A 1 513 ? -37.994 -1.244 20.582 1.00 84.06 513 LEU A CA 1
ATOM 3990 C C . LEU A 1 513 ? -38.885 -2.493 20.471 1.00 84.06 513 LEU A C 1
ATOM 3992 O O . LEU A 1 513 ? -38.659 -3.294 19.566 1.00 84.06 513 LEU A O 1
ATOM 3996 N N . LEU A 1 514 ? -39.875 -2.665 21.354 1.00 84.75 514 LEU A N 1
ATOM 3997 C CA . LEU A 1 514 ? -40.874 -3.740 21.273 1.00 84.75 514 LEU A CA 1
ATOM 3998 C C . LEU A 1 514 ? -41.772 -3.559 20.047 1.00 84.75 514 LEU A C 1
ATOM 4000 O O . LEU A 1 514 ? -41.951 -4.505 19.286 1.00 84.75 514 LEU A O 1
ATOM 4004 N N . GLU A 1 515 ? -42.262 -2.339 19.812 1.00 81.50 515 GLU A N 1
ATOM 4005 C CA . GLU A 1 515 ? -43.096 -1.994 18.648 1.00 81.50 515 GLU A CA 1
ATOM 4006 C C . GLU A 1 515 ? -42.364 -2.207 17.313 1.00 81.50 515 GLU A C 1
ATOM 4008 O O . GLU A 1 515 ? -42.978 -2.535 16.302 1.00 81.50 515 GLU A O 1
ATOM 4013 N N . ARG A 1 516 ? -41.034 -2.054 17.304 1.00 80.44 516 ARG A N 1
ATOM 4014 C CA . ARG A 1 516 ? -40.174 -2.318 16.136 1.00 80.44 516 ARG A CA 1
ATOM 4015 C C . ARG A 1 516 ? -39.677 -3.762 16.052 1.00 80.44 516 ARG A C 1
ATOM 4017 O O . ARG A 1 516 ? -38.941 -4.084 15.123 1.00 80.44 516 ARG A O 1
ATOM 4024 N N . HIS A 1 517 ? -40.042 -4.613 17.011 1.00 77.19 517 HIS A N 1
ATOM 4025 C CA . HIS A 1 517 ? -39.560 -5.992 17.149 1.00 77.19 517 HIS A CA 1
ATOM 4026 C C . HIS A 1 517 ? -38.027 -6.116 17.229 1.00 77.19 517 HIS A C 1
ATOM 4028 O O . HIS A 1 517 ? -37.437 -7.119 16.825 1.00 77.19 517 HIS A O 1
ATOM 4034 N N . GLU A 1 518 ? -37.362 -5.091 17.765 1.00 80.06 518 GLU A N 1
ATOM 4035 C CA . GLU A 1 518 ? -35.922 -5.106 18.022 1.00 80.06 518 GLU A CA 1
ATOM 4036 C C . GLU A 1 518 ? -35.572 -5.778 19.356 1.00 80.06 518 GLU A C 1
ATOM 4038 O O . GLU A 1 518 ? -34.422 -6.165 19.552 1.00 80.06 518 GLU A O 1
ATOM 4043 N N . ILE A 1 519 ? -36.526 -5.901 20.282 1.00 87.94 519 ILE A N 1
ATOM 4044 C CA . ILE A 1 519 ? -36.420 -6.724 21.495 1.00 87.94 519 ILE A CA 1
ATOM 4045 C C . ILE A 1 519 ? -37.623 -7.667 21.576 1.00 87.94 519 ILE A C 1
ATOM 4047 O O . ILE A 1 519 ? -38.706 -7.327 21.108 1.00 87.94 519 ILE A O 1
ATOM 4051 N N . ASP A 1 520 ? -37.431 -8.845 22.165 1.00 87.69 520 ASP A N 1
ATOM 4052 C CA . ASP A 1 520 ? -38.471 -9.877 22.266 1.00 87.69 520 ASP A CA 1
ATOM 4053 C C . ASP A 1 520 ? -39.334 -9.709 23.530 1.00 87.69 520 ASP A C 1
ATOM 4055 O O . ASP A 1 520 ? -40.504 -10.083 23.536 1.00 87.69 520 ASP A O 1
ATOM 4059 N N . ALA A 1 521 ? -38.765 -9.146 24.601 1.00 91.19 521 ALA A N 1
ATOM 4060 C CA . ALA A 1 521 ? -39.478 -8.738 25.812 1.00 91.19 521 ALA A CA 1
ATOM 4061 C C . ALA A 1 521 ? -38.713 -7.610 26.528 1.00 91.19 521 ALA A C 1
ATOM 4063 O O . ALA A 1 521 ? -37.481 -7.556 26.486 1.00 91.19 521 ALA A O 1
ATOM 4064 N N . GLY A 1 522 ? -39.438 -6.708 27.185 1.00 91.00 522 GLY A N 1
ATOM 4065 C CA . GLY A 1 522 ? -38.899 -5.664 28.055 1.00 91.00 522 GLY A CA 1
ATOM 4066 C C . GLY A 1 522 ? -39.100 -6.003 29.529 1.00 91.00 522 GLY A C 1
ATOM 4067 O O . GLY A 1 522 ? -40.107 -6.597 29.897 1.00 91.00 522 GLY A O 1
ATOM 4068 N N . ILE A 1 523 ? -38.151 -5.626 30.382 1.00 89.94 523 ILE A N 1
ATOM 4069 C CA . ILE A 1 523 ? -38.247 -5.763 31.839 1.00 89.94 523 ILE A CA 1
ATOM 4070 C C . ILE A 1 523 ? -38.364 -4.364 32.430 1.00 89.94 523 ILE A C 1
ATOM 4072 O O . ILE A 1 523 ? -37.412 -3.575 32.380 1.00 89.94 523 ILE A O 1
ATOM 4076 N N . TRP A 1 524 ? -39.546 -4.049 32.952 1.00 85.19 524 TRP A N 1
ATOM 4077 C CA . TRP A 1 524 ? -39.921 -2.727 33.448 1.00 85.19 524 TRP A CA 1
ATOM 4078 C C . TRP A 1 524 ? -40.105 -2.746 34.960 1.00 85.19 524 TRP A C 1
ATOM 4080 O O . TRP A 1 524 ? -40.366 -3.791 35.554 1.00 85.19 524 TRP A O 1
ATOM 4090 N N . ARG A 1 525 ? -39.979 -1.569 35.577 1.00 80.00 525 ARG A N 1
ATOM 4091 C CA . ARG A 1 525 ? -40.404 -1.345 36.958 1.00 80.00 525 ARG A CA 1
ATOM 4092 C C . ARG A 1 525 ? -41.779 -0.694 36.968 1.00 80.00 525 ARG A C 1
ATOM 4094 O O . ARG A 1 525 ? -42.014 0.249 36.219 1.00 80.00 525 ARG A O 1
ATOM 4101 N N . MET A 1 526 ? -42.612 -1.163 37.891 1.00 67.25 526 MET A N 1
ATOM 4102 C CA . MET A 1 526 ? -43.980 -0.748 38.206 1.00 67.25 526 MET A CA 1
ATOM 4103 C C . MET A 1 526 ? -45.087 -1.344 37.342 1.00 67.25 526 MET A C 1
ATOM 4105 O O . MET A 1 526 ? -44.894 -1.706 36.181 1.00 67.25 526 MET A O 1
ATOM 4109 N N . GLU A 1 527 ? -46.275 -1.392 37.950 1.00 56.53 527 GLU A N 1
ATOM 4110 C CA . GLU A 1 527 ? -47.527 -1.758 37.302 1.00 56.53 527 GLU A CA 1
ATOM 4111 C C . GLU A 1 527 ? -47.854 -0.701 36.249 1.00 56.53 527 GLU A C 1
ATOM 4113 O O . GLU A 1 527 ? -48.357 0.391 36.513 1.00 56.53 527 GLU A O 1
ATOM 4118 N N . THR A 1 528 ? -47.466 -1.014 35.029 1.00 58.78 528 THR A N 1
ATOM 4119 C CA . THR A 1 528 ? -47.738 -0.207 33.856 1.00 58.78 528 THR A CA 1
ATOM 4120 C C . THR A 1 528 ? -48.733 -1.000 33.036 1.00 58.78 528 THR A C 1
ATOM 4122 O O . THR A 1 528 ? -48.485 -2.153 32.692 1.00 58.78 528 THR A O 1
ATOM 4125 N N . CYS A 1 529 ? -49.891 -0.401 32.763 1.00 61.62 529 CYS A N 1
ATOM 4126 C CA . CYS A 1 529 ? -50.767 -0.897 31.713 1.00 61.62 529 CYS A CA 1
ATOM 4127 C C . CYS A 1 529 ? -50.059 -0.562 30.394 1.00 61.62 529 CYS A C 1
ATOM 4129 O O . CYS A 1 529 ? -49.947 0.629 30.075 1.00 61.62 529 CYS A O 1
ATOM 4131 N N . PRO A 1 530 ? -49.472 -1.544 29.687 1.00 67.50 530 PRO A N 1
ATOM 4132 C CA . PRO A 1 530 ? -48.756 -1.235 28.468 1.00 67.50 530 PRO A CA 1
ATOM 4133 C C . PRO A 1 530 ? -49.770 -0.770 27.402 1.00 67.50 530 PRO A C 1
ATOM 4135 O O . PRO A 1 530 ? -50.933 -1.184 27.431 1.00 67.50 530 PRO A O 1
ATOM 4138 N N . PRO A 1 531 ? -49.383 0.130 26.484 1.00 68.12 531 PRO A N 1
ATOM 4139 C CA . PRO A 1 531 ? -50.279 0.597 25.430 1.00 68.12 531 PRO A CA 1
ATOM 4140 C C . PRO A 1 531 ? -50.747 -0.549 24.510 1.00 68.12 531 PRO A C 1
ATOM 4142 O O . PRO A 1 531 ? -50.160 -1.631 24.475 1.00 68.12 531 PRO A O 1
ATOM 4145 N N . GLY A 1 532 ? -51.866 -0.312 23.814 1.00 60.50 532 GLY A N 1
ATOM 4146 C CA . GLY A 1 532 ? -52.700 -1.344 23.188 1.00 60.50 532 GLY A CA 1
ATOM 4147 C C . GLY A 1 532 ? -51.947 -2.357 22.319 1.00 60.50 532 GLY A C 1
ATOM 4148 O O . GLY A 1 532 ? -51.254 -1.983 21.381 1.00 60.50 532 GLY A O 1
ATOM 4149 N N . GLY A 1 533 ? -52.148 -3.645 22.620 1.00 73.25 533 GLY A N 1
ATOM 4150 C CA . GLY A 1 533 ? -51.571 -4.787 21.899 1.00 73.25 533 GLY A CA 1
ATOM 4151 C C . GLY A 1 533 ? -50.522 -5.560 22.698 1.00 73.25 533 GLY A C 1
ATOM 4152 O O . GLY A 1 533 ? -50.362 -6.753 22.471 1.00 73.25 533 GLY A O 1
ATOM 4153 N N . LEU A 1 534 ? -49.870 -4.927 23.676 1.00 84.12 534 LEU A N 1
ATOM 4154 C CA . LEU A 1 534 ? -48.867 -5.563 24.532 1.00 84.12 534 LEU A CA 1
ATOM 4155 C C . LEU A 1 534 ? -49.492 -6.179 25.794 1.00 84.12 534 LEU A C 1
ATOM 4157 O O . LEU A 1 534 ? -50.519 -5.718 26.292 1.00 84.12 534 LEU A O 1
ATOM 4161 N N . GLN A 1 535 ? -48.849 -7.214 26.330 1.00 86.88 535 GLN A N 1
ATOM 4162 C CA . GLN A 1 535 ? -49.188 -7.835 27.610 1.00 86.88 535 GLN A CA 1
ATOM 4163 C C . GLN A 1 535 ? -48.079 -7.586 28.627 1.00 86.88 535 GLN A C 1
ATOM 4165 O O . GLN A 1 535 ? -46.906 -7.479 28.264 1.00 86.88 535 GLN A O 1
ATOM 4170 N N . SER A 1 536 ? -48.456 -7.493 29.901 1.00 88.75 536 SER A N 1
ATOM 4171 C CA . SER A 1 536 ? -47.518 -7.417 31.014 1.00 88.75 536 SER A CA 1
ATOM 4172 C C . SER A 1 536 ? -47.762 -8.545 32.014 1.00 88.75 536 SER A C 1
ATOM 4174 O O . SER A 1 536 ? -48.900 -8.871 32.349 1.00 88.75 536 SER A O 1
ATOM 4176 N N . GLU A 1 537 ? -46.678 -9.145 32.499 1.00 88.75 537 GLU A N 1
ATOM 4177 C CA . GLU A 1 537 ? -46.699 -10.174 33.536 1.00 88.75 537 GLU A CA 1
ATOM 4178 C C . GLU A 1 537 ? -45.751 -9.801 34.674 1.00 88.75 537 GLU A C 1
ATOM 4180 O O . GLU A 1 537 ? -44.596 -9.442 34.444 1.00 88.75 537 GLU A O 1
ATOM 4185 N N . LYS A 1 538 ? -46.228 -9.901 35.918 1.00 88.25 538 LYS A N 1
ATOM 4186 C CA . LYS A 1 538 ? -45.412 -9.639 37.108 1.00 88.25 538 LYS A CA 1
ATOM 4187 C C . LYS A 1 538 ? -44.349 -10.732 37.261 1.00 88.25 538 LYS A C 1
ATOM 4189 O O . LYS A 1 538 ? -44.687 -11.913 37.311 1.00 88.25 538 LYS A O 1
ATOM 4194 N N . LEU A 1 539 ? -43.081 -10.330 37.347 1.00 88.31 539 LEU A N 1
ATOM 4195 C CA . LEU A 1 539 ? -41.933 -11.218 37.557 1.00 88.31 539 LEU A CA 1
ATOM 4196 C C . LEU A 1 539 ? -41.578 -11.323 39.040 1.00 88.31 539 LEU A C 1
ATOM 4198 O O . LEU A 1 539 ? -41.523 -12.417 39.589 1.00 88.31 539 LEU A O 1
ATOM 4202 N N . HIS A 1 540 ? -41.354 -10.181 39.696 1.00 84.75 540 HIS A N 1
ATOM 4203 C CA . HIS A 1 540 ? -40.954 -10.131 41.101 1.00 84.75 540 HIS A CA 1
ATOM 4204 C C . HIS A 1 540 ? -41.517 -8.912 41.817 1.00 84.75 540 HIS A C 1
ATOM 4206 O O . HIS A 1 540 ? -41.697 -7.846 41.226 1.00 84.75 540 HIS A O 1
ATOM 4212 N N . GLU A 1 541 ? -41.720 -9.075 43.119 1.00 86.12 541 GLU A N 1
ATOM 4213 C CA . GLU A 1 541 ? -42.002 -7.978 44.036 1.00 86.12 541 GLU A CA 1
ATOM 4214 C C . GLU A 1 541 ? -40.717 -7.251 44.405 1.00 86.12 541 GLU A C 1
ATOM 4216 O O . GLU A 1 541 ? -39.694 -7.882 44.676 1.00 86.12 541 GLU A O 1
ATOM 4221 N N . ALA A 1 542 ? -40.772 -5.925 44.388 1.00 86.25 542 ALA A N 1
ATOM 4222 C CA . ALA A 1 542 ? -39.652 -5.076 44.764 1.00 86.25 542 ALA A CA 1
ATOM 4223 C C . ALA A 1 542 ? -40.167 -3.776 45.380 1.00 86.25 542 ALA A C 1
ATOM 4225 O O . ALA A 1 542 ? -41.288 -3.339 45.116 1.00 86.25 542 ALA A O 1
ATOM 4226 N N . THR A 1 543 ? -39.341 -3.129 46.197 1.00 89.44 543 THR A N 1
ATOM 4227 C CA . THR A 1 543 ? -39.676 -1.849 46.839 1.00 89.44 543 THR A CA 1
ATOM 4228 C C . THR A 1 543 ? -38.588 -0.810 46.614 1.00 89.44 543 THR A C 1
ATOM 4230 O O . THR A 1 543 ? -37.404 -1.125 46.494 1.00 89.44 543 THR A O 1
ATOM 4233 N N . PHE A 1 544 ? -38.966 0.465 46.602 1.00 91.62 544 PHE A N 1
ATOM 4234 C CA . PHE A 1 544 ? -37.999 1.542 46.772 1.00 91.62 544 PHE A CA 1
ATOM 4235 C C . PHE A 1 544 ? -37.545 1.637 48.234 1.00 91.62 544 PHE A C 1
ATOM 4237 O O . PHE A 1 544 ? -38.306 1.380 49.168 1.00 91.62 544 PHE A O 1
ATOM 4244 N N . MET A 1 545 ? -36.290 2.038 48.405 1.00 94.00 545 MET A N 1
ATOM 4245 C CA . MET A 1 545 ? -35.568 2.213 49.660 1.00 94.00 545 MET A CA 1
ATOM 4246 C C . MET A 1 545 ? -35.001 3.632 49.721 1.00 94.00 545 MET A C 1
ATOM 4248 O O . MET A 1 545 ? -34.642 4.213 48.697 1.00 94.00 545 MET A O 1
ATOM 4252 N N . VAL A 1 546 ? -34.867 4.182 50.925 1.00 96.50 546 VAL A N 1
ATOM 4253 C CA . VAL A 1 546 ? -34.175 5.453 51.162 1.00 96.50 546 VAL A CA 1
ATOM 4254 C C . VAL A 1 546 ? -32.689 5.166 51.371 1.00 96.50 546 VAL A C 1
ATOM 4256 O O . VAL A 1 546 ? -32.322 4.473 52.319 1.00 96.50 546 VAL A O 1
ATOM 4259 N N . ALA A 1 547 ? -31.835 5.688 50.495 1.00 97.00 547 ALA A N 1
ATOM 4260 C CA . ALA A 1 547 ? -30.381 5.635 50.619 1.00 97.00 547 ALA A CA 1
ATOM 4261 C C . ALA A 1 547 ? -29.866 6.921 51.276 1.00 97.00 547 ALA A C 1
ATOM 4263 O O . ALA A 1 547 ? -30.102 8.029 50.789 1.00 97.00 547 ALA A O 1
ATOM 4264 N N . LEU A 1 548 ? -29.164 6.751 52.394 1.00 97.06 548 LEU A N 1
ATOM 4265 C CA . LEU A 1 548 ? -28.704 7.811 53.288 1.00 97.06 548 LEU A CA 1
ATOM 4266 C C . LEU A 1 548 ? -27.192 7.676 53.522 1.00 97.06 548 LEU A C 1
ATOM 4268 O O . LEU A 1 548 ? -26.694 6.549 53.526 1.00 97.06 548 LEU A O 1
ATOM 4272 N N . PRO A 1 549 ? -26.459 8.769 53.798 1.00 97.19 549 PRO A N 1
ATOM 4273 C CA . PRO A 1 549 ? -25.119 8.646 54.358 1.00 97.19 549 PRO A CA 1
ATOM 4274 C C . PRO A 1 549 ? -25.179 7.943 55.720 1.00 97.19 549 PRO A C 1
ATOM 4276 O O . PRO A 1 549 ? -26.109 8.158 56.497 1.00 97.19 549 PRO A O 1
ATOM 4279 N N . GLU A 1 550 ? -24.170 7.138 56.046 1.00 95.19 550 GLU A N 1
ATOM 4280 C CA . GLU A 1 550 ? -24.100 6.414 57.327 1.00 95.19 550 GLU A CA 1
ATOM 4281 C C . GLU A 1 550 ? -24.155 7.349 58.551 1.00 95.19 550 GLU A C 1
ATOM 4283 O O . GLU A 1 550 ? -24.709 7.005 59.595 1.00 95.19 550 GLU A O 1
ATOM 4288 N N . SER A 1 551 ? -23.643 8.573 58.404 1.00 94.19 551 SER A N 1
ATOM 4289 C CA . SER A 1 551 ? -23.677 9.616 59.433 1.00 94.19 551 SER A CA 1
ATOM 4290 C C . SER A 1 551 ? -25.049 10.286 59.612 1.00 94.19 551 SER A C 1
ATOM 4292 O O . SER A 1 551 ? -25.229 11.045 60.567 1.00 94.19 551 SER A O 1
ATOM 4294 N N . HIS A 1 552 ? -26.025 10.023 58.736 1.00 96.56 552 HIS A N 1
ATOM 4295 C CA . HIS A 1 552 ? -27.328 10.686 58.761 1.00 96.56 552 HIS A CA 1
ATOM 4296 C C . HIS A 1 552 ? -28.169 10.262 59.982 1.00 96.56 552 HIS A C 1
ATOM 4298 O O . HIS A 1 552 ? -28.281 9.064 60.252 1.00 96.56 552 HIS A O 1
ATOM 4304 N N . PRO A 1 553 ? -28.865 11.179 60.687 1.00 94.00 553 PRO A N 1
ATOM 4305 C CA . PRO A 1 553 ? -29.703 10.822 61.840 1.00 94.00 553 PRO A CA 1
ATOM 4306 C C . PRO A 1 553 ? -30.758 9.744 61.536 1.00 94.00 553 PRO A C 1
ATOM 4308 O O . PRO A 1 553 ? -30.965 8.832 62.337 1.00 94.00 553 PRO A O 1
ATOM 4311 N N . LEU A 1 554 ? -31.382 9.808 60.352 1.00 95.19 554 LEU A N 1
ATOM 4312 C CA . LEU A 1 554 ? -32.373 8.820 59.894 1.00 95.19 554 LEU A CA 1
ATOM 4313 C C . LEU A 1 554 ? -31.774 7.429 59.607 1.00 95.19 554 LEU A C 1
ATOM 4315 O O . LEU A 1 554 ? -32.505 6.444 59.646 1.00 95.19 554 LEU A O 1
ATOM 4319 N N . ALA A 1 555 ? -30.457 7.303 59.390 1.00 94.06 555 ALA A N 1
ATOM 4320 C CA . ALA A 1 555 ? -29.815 6.006 59.140 1.00 94.06 555 ALA A CA 1
ATOM 4321 C C . ALA A 1 555 ? -29.879 5.068 60.364 1.00 94.06 555 ALA A C 1
ATOM 4323 O O . ALA A 1 555 ? -29.781 3.845 60.231 1.00 94.06 555 ALA A O 1
ATOM 4324 N N . ARG A 1 556 ? -30.086 5.629 61.566 1.00 93.12 556 ARG A N 1
ATOM 4325 C CA . ARG A 1 556 ? -30.255 4.876 62.821 1.00 93.12 556 ARG A CA 1
ATOM 4326 C C . ARG A 1 556 ? -31.667 4.318 63.016 1.00 93.12 556 ARG A C 1
ATOM 4328 O O . ARG A 1 556 ? -31.861 3.489 63.900 1.00 93.12 556 ARG A O 1
ATOM 4335 N N . GLN A 1 557 ? -32.646 4.768 62.232 1.00 94.56 557 GLN A N 1
ATOM 4336 C CA . GLN A 1 557 ? -34.017 4.260 62.305 1.00 94.56 557 GLN A CA 1
ATOM 4337 C C . GLN A 1 557 ? -34.134 2.933 61.544 1.00 94.56 557 GLN A C 1
ATOM 4339 O O . GLN A 1 557 ? -33.332 2.660 60.652 1.00 94.56 557 GLN A O 1
ATOM 4344 N N . GLN A 1 558 ? -35.116 2.097 61.899 1.00 92.75 558 GLN A N 1
ATOM 4345 C CA . GLN A 1 558 ? -35.400 0.852 61.168 1.00 92.75 558 GLN A CA 1
ATOM 4346 C C . GLN A 1 558 ? -36.184 1.112 59.879 1.00 92.75 558 GLN A C 1
ATOM 4348 O O . GLN A 1 558 ? -35.906 0.491 58.858 1.00 92.75 558 GLN A O 1
ATOM 4353 N N . THR A 1 559 ? -37.122 2.057 59.919 1.00 95.56 559 THR A N 1
ATOM 4354 C CA . THR A 1 559 ? -37.888 2.546 58.770 1.00 95.56 559 THR A CA 1
ATOM 4355 C C . THR A 1 559 ? -37.814 4.068 58.731 1.00 95.56 559 THR A C 1
ATOM 4357 O O . THR A 1 559 ? -37.571 4.701 59.757 1.00 95.56 559 THR A O 1
ATOM 4360 N N . VAL A 1 560 ? -38.014 4.661 57.555 1.00 95.81 560 VAL A N 1
ATOM 4361 C CA . VAL A 1 560 ? -38.007 6.120 57.372 1.00 95.81 560 VAL A CA 1
ATOM 4362 C C . VAL A 1 560 ? -39.373 6.581 56.887 1.00 95.81 560 VAL A C 1
ATOM 4364 O O . VAL A 1 560 ? -39.882 6.094 55.880 1.00 95.81 560 VAL A O 1
ATOM 4367 N N . ASP A 1 561 ? -39.992 7.529 57.581 1.00 94.06 561 ASP A N 1
ATOM 4368 C CA . ASP A 1 561 ? -41.212 8.151 57.071 1.00 94.06 561 ASP A CA 1
ATOM 4369 C C . ASP A 1 561 ? -40.834 9.151 55.969 1.00 94.06 561 ASP A C 1
ATOM 4371 O O . ASP A 1 561 ? -40.005 10.036 56.176 1.00 94.06 561 ASP A O 1
ATOM 4375 N N . ILE A 1 562 ? -41.446 9.029 54.789 1.00 93.25 562 ILE A N 1
ATOM 4376 C CA . ILE A 1 562 ? -41.168 9.902 53.639 1.00 93.25 562 ILE A CA 1
ATOM 4377 C C . ILE A 1 562 ? -41.381 11.383 53.987 1.00 93.25 562 ILE A C 1
ATOM 4379 O O . ILE A 1 562 ? -40.665 12.239 53.474 1.00 93.25 562 ILE A O 1
ATOM 4383 N N . THR A 1 563 ? -42.285 11.704 54.918 1.00 93.56 563 THR A N 1
ATOM 4384 C CA . THR A 1 563 ? -42.504 13.082 55.388 1.00 93.56 563 THR A CA 1
ATOM 4385 C C . THR A 1 563 ? -41.296 13.682 56.120 1.00 93.56 563 THR A C 1
ATOM 4387 O O . THR A 1 563 ? -41.124 14.903 56.090 1.00 93.56 563 THR A O 1
ATOM 4390 N N . GLN A 1 564 ? -40.423 12.855 56.712 1.00 93.94 564 GLN A N 1
ATOM 4391 C CA . GLN A 1 564 ? -39.172 13.294 57.349 1.00 93.94 564 GLN A CA 1
ATOM 4392 C C . GLN A 1 564 ? -38.151 13.803 56.323 1.00 93.94 564 GLN A C 1
ATOM 4394 O O . GLN A 1 564 ? -37.267 14.576 56.675 1.00 93.94 564 GLN A O 1
ATOM 4399 N N . LEU A 1 565 ? -38.296 13.428 55.047 1.00 94.56 565 LEU A N 1
ATOM 4400 C CA . LEU A 1 565 ? -37.396 13.835 53.964 1.00 94.56 565 LEU A CA 1
ATOM 4401 C C . LEU A 1 565 ? -37.690 15.251 53.437 1.00 94.56 565 LEU A C 1
ATOM 4403 O O . LEU A 1 565 ? -36.969 15.749 52.575 1.00 94.56 565 LEU A O 1
ATOM 4407 N N . ARG A 1 566 ? -38.736 15.921 53.947 1.00 94.12 566 ARG A N 1
ATOM 4408 C CA . ARG A 1 566 ? -39.237 17.222 53.466 1.00 94.12 566 ARG A CA 1
ATOM 4409 C C . ARG A 1 566 ? -38.166 18.306 53.347 1.00 94.12 566 ARG A C 1
ATOM 4411 O O . ARG A 1 566 ? -38.235 19.127 52.434 1.00 94.12 566 ARG A O 1
ATOM 4418 N N . HIS A 1 567 ? -37.227 18.344 54.288 1.00 92.12 567 HIS A N 1
ATOM 4419 C CA . HIS A 1 567 ? -36.197 19.383 54.370 1.00 92.12 567 HIS A CA 1
ATOM 4420 C C . HIS A 1 567 ? -34.808 18.897 53.949 1.00 92.12 567 HIS A C 1
ATOM 4422 O O . HIS A 1 567 ? -33.861 19.684 53.958 1.00 92.12 567 HIS A O 1
ATOM 4428 N N . GLU A 1 568 ? -34.692 17.632 53.551 1.00 95.12 568 GLU A N 1
ATOM 4429 C CA . GLU A 1 568 ? -33.412 17.028 53.216 1.00 95.12 568 GLU A CA 1
ATOM 4430 C C . GLU A 1 568 ? -33.002 17.326 51.763 1.00 95.12 568 GLU A C 1
ATOM 4432 O O . GLU A 1 568 ? -33.854 17.425 50.871 1.00 95.12 568 GLU A O 1
ATOM 4437 N N . PRO A 1 569 ? -31.696 17.487 51.487 1.00 95.44 569 PRO A N 1
ATOM 4438 C CA . PRO A 1 569 ? -31.193 17.609 50.127 1.00 95.44 569 PRO A CA 1
ATOM 4439 C C . PRO A 1 569 ? -31.247 16.259 49.402 1.00 95.44 569 PRO A C 1
ATOM 4441 O O . PRO A 1 569 ? -30.746 15.255 49.901 1.00 95.44 569 PRO A O 1
ATOM 4444 N N . PHE A 1 570 ? -31.802 16.247 48.192 1.00 96.38 570 PHE A N 1
ATOM 4445 C CA . PHE A 1 570 ? -31.859 15.065 47.335 1.00 96.38 570 PHE A CA 1
ATOM 4446 C C . PHE A 1 570 ? -30.740 15.076 46.291 1.00 96.38 570 PHE A C 1
ATOM 4448 O O . PHE A 1 570 ? -30.529 16.078 45.603 1.00 96.38 570 PHE A O 1
ATOM 4455 N N . VAL A 1 571 ? -30.066 13.941 46.131 1.00 95.31 571 VAL A N 1
ATOM 4456 C CA . VAL A 1 571 ? -29.221 13.644 44.971 1.00 95.31 571 VAL A CA 1
ATOM 4457 C C . VAL A 1 571 ? -29.935 12.596 44.137 1.00 95.31 571 VAL A C 1
ATOM 4459 O O . VAL A 1 571 ? -30.286 11.531 44.642 1.00 95.31 571 VAL A O 1
ATOM 4462 N N . THR A 1 572 ? -30.193 12.886 42.868 1.00 91.88 572 THR A N 1
ATOM 4463 C CA . THR A 1 572 ? -31.059 12.037 42.041 1.00 91.88 572 THR A CA 1
ATOM 4464 C C . THR A 1 572 ? -30.405 11.700 40.721 1.00 91.88 572 THR A C 1
ATOM 4466 O O . THR A 1 572 ? -29.441 12.331 40.288 1.00 91.88 572 THR A O 1
ATOM 4469 N N . MET A 1 573 ? -30.934 10.677 40.064 1.00 84.88 573 MET A N 1
ATOM 4470 C CA . MET A 1 573 ? -30.677 10.498 38.646 1.00 84.88 573 MET A CA 1
ATOM 4471 C C . MET A 1 573 ? -31.560 11.464 37.855 1.00 84.88 573 MET A C 1
ATOM 4473 O O . MET A 1 573 ? -32.625 11.868 38.329 1.00 84.88 573 MET A O 1
ATOM 4477 N N . THR A 1 574 ? -31.140 11.822 36.645 1.00 78.75 574 THR A N 1
ATOM 4478 C CA . THR A 1 574 ? -32.018 12.571 35.732 1.00 78.75 574 THR A CA 1
ATOM 4479 C C . THR A 1 574 ? -33.310 11.784 35.456 1.00 78.75 574 THR A C 1
ATOM 4481 O O . THR A 1 574 ? -33.311 10.547 35.414 1.00 78.75 574 THR A O 1
ATOM 4484 N N . ALA A 1 575 ? -34.424 12.492 35.252 1.00 69.88 575 ALA A N 1
ATOM 4485 C CA . ALA A 1 575 ? -35.741 11.875 35.055 1.00 69.88 575 ALA A CA 1
ATOM 4486 C C 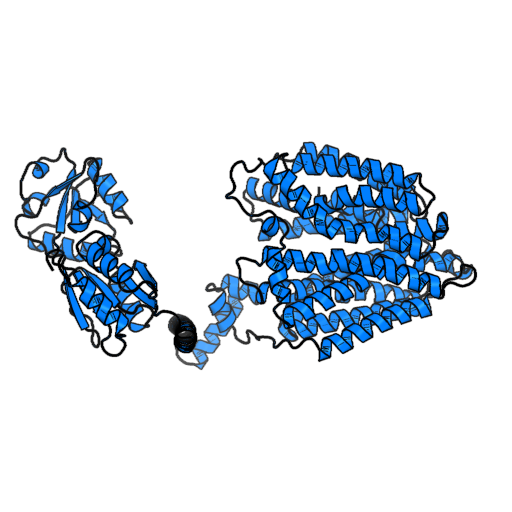. ALA A 1 575 ? -35.835 10.988 33.795 1.00 69.88 575 ALA A C 1
ATOM 4488 O O . ALA A 1 575 ? -36.653 10.080 33.749 1.00 69.88 575 ALA A O 1
ATOM 4489 N N . ILE A 1 576 ? -34.980 11.214 32.793 1.00 63.62 576 ILE A N 1
ATOM 4490 C CA . ILE A 1 576 ? -34.924 10.408 31.558 1.00 63.62 576 ILE A CA 1
ATOM 4491 C C . ILE A 1 576 ? -34.366 8.999 31.833 1.00 63.62 576 ILE A C 1
ATOM 4493 O O . ILE A 1 576 ? -34.684 8.044 31.128 1.00 63.62 576 ILE A O 1
ATOM 4497 N N . HIS A 1 577 ? -33.544 8.852 32.875 1.00 63.28 577 HIS A N 1
ATOM 4498 C CA . HIS A 1 577 ? -32.814 7.620 33.182 1.00 63.28 577 HIS A CA 1
ATOM 4499 C C . HIS A 1 577 ? -33.294 6.927 34.466 1.00 63.28 577 HIS A C 1
ATOM 4501 O O . HIS A 1 577 ? -32.638 6.000 34.939 1.00 63.28 577 HIS A O 1
ATOM 4507 N N . SER A 1 578 ? -34.408 7.364 35.063 1.00 72.44 578 SER A N 1
ATOM 4508 C CA . SER A 1 578 ? -34.880 6.834 36.346 1.00 72.44 578 SER A CA 1
ATOM 4509 C C . SER A 1 578 ? -36.380 7.004 36.564 1.00 72.44 578 SER A C 1
ATOM 4511 O O . SER A 1 578 ? -37.040 7.801 35.906 1.00 72.44 578 SER A O 1
ATOM 4513 N N . ASP A 1 579 ? -36.900 6.324 37.584 1.00 76.75 579 ASP A N 1
ATOM 4514 C CA . ASP A 1 579 ? -38.291 6.427 38.038 1.00 76.75 579 ASP A CA 1
ATOM 4515 C C . ASP A 1 579 ? -38.582 7.731 38.821 1.00 76.75 579 ASP A C 1
ATOM 4517 O O . ASP A 1 579 ? -39.542 7.826 39.591 1.00 76.75 579 ASP A O 1
ATOM 4521 N N . TRP A 1 580 ? -37.746 8.764 38.659 1.00 83.50 580 TRP A N 1
ATOM 4522 C CA . TRP A 1 580 ? -37.783 9.972 39.484 1.00 83.50 580 TRP A CA 1
ATOM 4523 C C . TRP A 1 580 ? -39.102 10.743 39.366 1.00 83.50 580 TRP A C 1
ATOM 4525 O O . TRP A 1 580 ? -39.582 11.274 40.362 1.00 83.50 580 TRP A O 1
ATOM 4535 N N . THR A 1 581 ? -39.757 10.756 38.203 1.00 80.62 581 THR A N 1
ATOM 4536 C CA . THR A 1 581 ? -41.073 11.403 38.045 1.00 80.62 581 THR A CA 1
ATOM 4537 C C . THR A 1 581 ? -42.154 10.753 38.916 1.00 80.62 581 THR A C 1
ATOM 4539 O O . THR A 1 581 ? -43.012 11.450 39.465 1.00 80.62 581 THR A O 1
ATOM 4542 N N . PHE A 1 582 ? -42.112 9.429 39.081 1.00 83.62 582 PHE A N 1
ATOM 4543 C CA . PHE A 1 582 ? -42.994 8.728 40.012 1.00 83.62 582 PHE A CA 1
ATOM 4544 C C . PHE A 1 582 ? -42.629 9.066 41.460 1.00 83.62 582 PHE A C 1
ATOM 4546 O O . PHE A 1 582 ? -43.500 9.452 42.235 1.00 83.62 582 PHE A O 1
ATOM 4553 N N . LEU A 1 583 ? -41.344 9.023 41.812 1.00 88.06 583 LEU A N 1
ATOM 4554 C CA . LEU A 1 583 ? -40.886 9.336 43.169 1.00 88.06 583 LEU A CA 1
ATOM 4555 C C . LEU A 1 583 ? -41.198 10.786 43.579 1.00 88.06 583 LEU A C 1
ATOM 4557 O O . LEU A 1 583 ? -41.588 11.038 44.716 1.00 88.06 583 LEU A O 1
ATOM 4561 N N . GLN A 1 584 ? -41.136 11.739 42.648 1.00 88.44 584 GLN A N 1
ATOM 4562 C CA . GLN A 1 584 ? -41.605 13.110 42.863 1.00 88.44 584 GLN A CA 1
ATOM 4563 C C . GLN A 1 584 ? -43.102 13.165 43.184 1.00 88.44 584 GLN A C 1
ATOM 4565 O O . GLN A 1 584 ? -43.515 13.945 44.044 1.00 88.44 584 GLN A O 1
ATOM 4570 N N . ARG A 1 585 ? -43.921 12.349 42.506 1.00 87.94 585 ARG A N 1
ATOM 4571 C CA . ARG A 1 585 ? -45.356 12.240 42.793 1.00 87.94 585 ARG A CA 1
ATOM 4572 C C . ARG A 1 585 ? -45.585 11.677 44.193 1.00 87.94 585 ARG A C 1
ATOM 4574 O O . ARG A 1 585 ? -46.363 12.272 44.928 1.00 87.94 585 ARG A O 1
ATOM 4581 N N . VAL A 1 586 ? -44.849 10.633 44.579 1.00 89.62 586 VAL A N 1
ATOM 4582 C CA . VAL A 1 586 ? -44.893 10.055 45.933 1.00 89.62 586 VAL A CA 1
ATOM 4583 C C . VAL A 1 586 ? -44.544 11.105 46.996 1.00 89.62 586 VAL A C 1
ATOM 4585 O O . VAL A 1 586 ? -45.275 11.263 47.971 1.00 89.62 586 VAL A O 1
ATOM 4588 N N . CYS A 1 587 ? -43.483 11.896 46.796 1.00 91.31 587 CYS A N 1
ATOM 4589 C CA . CYS A 1 587 ? -43.133 12.992 47.709 1.00 91.31 587 CYS A CA 1
ATOM 4590 C C . CYS A 1 587 ? -44.235 14.066 47.778 1.00 91.31 587 CYS A C 1
ATOM 4592 O O . CYS A 1 587 ? -44.581 14.543 48.862 1.00 91.31 587 CYS A O 1
ATOM 4594 N N . ARG A 1 588 ? -44.833 14.415 46.631 1.00 91.44 588 ARG A N 1
ATOM 4595 C CA . ARG A 1 588 ? -45.914 15.408 46.552 1.00 91.44 588 ARG A CA 1
ATOM 4596 C C . ARG A 1 588 ? -47.188 14.932 47.245 1.00 91.44 588 ARG A C 1
ATOM 4598 O O . ARG A 1 588 ? -47.829 15.728 47.922 1.00 91.44 588 ARG A O 1
ATOM 4605 N N . GLU A 1 589 ? -47.529 13.653 47.118 1.00 90.56 589 GLU A N 1
ATOM 4606 C CA . GLU A 1 589 ? -48.633 13.009 47.844 1.00 90.56 589 GLU A CA 1
ATOM 4607 C C . GLU A 1 589 ? -48.362 12.953 49.355 1.00 90.56 589 GLU A C 1
ATOM 4609 O O . GLU A 1 589 ? -49.279 13.138 50.152 1.00 90.56 589 GLU A O 1
ATOM 4614 N N . ALA A 1 590 ? -47.094 12.827 49.763 1.00 90.56 590 ALA A N 1
ATOM 4615 C CA . ALA A 1 590 ? -46.649 13.022 51.147 1.00 90.56 590 ALA A CA 1
ATOM 4616 C C . ALA A 1 590 ? -46.588 14.511 51.577 1.00 90.56 590 ALA A C 1
ATOM 4618 O O . ALA A 1 590 ? -46.194 14.837 52.701 1.00 90.56 590 ALA A O 1
ATOM 4619 N N . GLY A 1 591 ? -46.992 15.434 50.699 1.00 90.94 591 GLY A N 1
ATOM 4620 C CA . GLY A 1 591 ? -47.187 16.849 50.994 1.00 90.94 591 GLY A CA 1
ATOM 4621 C C . GLY A 1 591 ? -45.938 17.724 50.882 1.00 90.94 591 GLY A C 1
ATOM 4622 O O . GLY A 1 591 ? -45.919 18.789 51.505 1.00 90.94 591 GLY A O 1
ATOM 4623 N N . PHE A 1 592 ? -44.890 17.315 50.156 1.00 94.44 592 PHE A N 1
ATOM 4624 C CA . PHE A 1 592 ? -43.711 18.156 49.897 1.00 94.44 592 PHE A CA 1
ATOM 4625 C C . PHE A 1 592 ? -43.116 17.967 48.495 1.00 94.44 592 PHE A C 1
ATOM 4627 O O . PHE A 1 592 ? -43.314 16.949 47.843 1.00 94.44 592 PHE A O 1
ATOM 4634 N N . THR A 1 593 ? -42.334 18.947 48.043 1.00 92.06 593 THR A N 1
ATOM 4635 C CA . THR A 1 593 ? -41.541 18.840 46.809 1.00 92.06 593 THR A CA 1
ATOM 4636 C C . THR A 1 593 ? -40.075 18.618 47.190 1.00 92.06 593 THR A C 1
ATOM 4638 O O . THR A 1 593 ? -39.542 19.424 47.956 1.00 92.06 593 THR A O 1
ATOM 4641 N N . PRO A 1 594 ? -39.408 17.554 46.706 1.00 92.56 594 PRO A N 1
ATOM 4642 C CA . PRO A 1 594 ? -38.034 17.245 47.100 1.00 92.56 594 PRO A CA 1
ATOM 4643 C C . PRO A 1 594 ? -37.051 18.315 46.601 1.00 92.56 594 PRO A C 1
ATOM 4645 O O . PRO A 1 594 ? -37.115 18.737 45.444 1.00 92.56 594 PRO A O 1
ATOM 4648 N N . ARG A 1 595 ? -36.108 18.739 47.455 1.00 93.69 595 ARG A N 1
ATOM 4649 C CA . ARG A 1 595 ? -35.064 19.709 47.086 1.00 93.69 595 ARG A CA 1
ATOM 4650 C C . ARG A 1 595 ? -33.879 19.000 46.436 1.00 93.69 595 ARG A C 1
ATOM 4652 O O . ARG A 1 595 ? -32.935 18.616 47.124 1.00 93.69 595 ARG A O 1
ATOM 4659 N N . VAL A 1 596 ? -33.910 18.855 45.116 1.00 93.50 596 VAL A N 1
ATOM 4660 C CA . VAL A 1 596 ? -32.804 18.254 44.354 1.00 93.50 596 VAL A CA 1
ATOM 4661 C C . VAL A 1 596 ? -31.612 19.213 44.318 1.00 93.50 596 VAL A C 1
ATOM 4663 O O . VAL A 1 596 ? -31.709 20.310 43.774 1.00 93.50 596 VAL A O 1
ATOM 4666 N N . VAL A 1 597 ? -30.490 18.822 44.925 1.00 93.38 597 VAL A N 1
ATOM 4667 C CA . VAL A 1 597 ? -29.254 19.627 44.970 1.00 93.38 597 VAL A CA 1
ATOM 4668 C C . VAL A 1 597 ? -28.239 19.212 43.910 1.00 93.38 597 VAL A C 1
ATOM 4670 O O . VAL A 1 597 ? -27.390 20.018 43.528 1.00 93.38 597 VAL A O 1
ATOM 4673 N N . ARG A 1 598 ? -28.308 17.962 43.442 1.00 90.88 598 ARG A N 1
ATOM 4674 C CA . ARG A 1 598 ? -27.449 17.411 42.392 1.00 90.88 598 ARG A CA 1
ATOM 4675 C C . ARG A 1 598 ? -28.201 16.355 41.600 1.00 90.88 598 ARG A C 1
ATOM 4677 O O . ARG A 1 598 ? -28.932 15.550 42.172 1.00 90.88 598 ARG A O 1
ATOM 4684 N N . GLU A 1 599 ? -27.930 16.333 40.305 1.00 91.44 599 GLU A N 1
ATOM 4685 C CA . GLU A 1 599 ? -28.360 15.273 39.405 1.00 91.44 599 GLU A CA 1
ATOM 4686 C C . GLU A 1 599 ? -27.134 14.596 38.797 1.00 91.44 599 GLU A C 1
ATOM 4688 O O . GLU A 1 599 ? -26.138 15.257 38.491 1.00 91.44 599 GLU A O 1
ATOM 4693 N N . ALA A 1 600 ? -27.207 13.281 38.628 1.00 88.12 600 ALA A N 1
ATOM 4694 C CA . ALA A 1 600 ? -26.210 12.503 37.908 1.00 88.12 600 ALA A CA 1
ATOM 4695 C C . ALA A 1 600 ? -26.876 11.593 36.867 1.00 88.12 600 ALA A C 1
ATOM 4697 O O . ALA A 1 600 ? -28.089 11.375 36.876 1.00 88.12 600 ALA A O 1
ATOM 4698 N N . VAL A 1 601 ? -26.074 11.079 35.939 1.00 80.94 601 VAL A N 1
ATOM 4699 C CA . VAL A 1 601 ? -26.554 10.173 34.885 1.00 80.94 601 VAL A CA 1
ATOM 4700 C C . VAL A 1 601 ? -26.595 8.732 35.386 1.00 80.94 601 VAL A C 1
ATOM 4702 O O . VAL A 1 601 ? -27.543 8.014 35.091 1.00 80.94 601 VAL A O 1
ATOM 4705 N N . GLU A 1 602 ? -25.604 8.325 36.180 1.00 83.62 602 GLU A N 1
ATOM 4706 C CA . GLU A 1 602 ? -25.426 6.942 36.618 1.00 83.62 602 GLU A CA 1
ATOM 4707 C C . GLU A 1 602 ? -25.748 6.764 38.111 1.00 83.62 602 GLU A C 1
ATOM 4709 O O . GLU A 1 602 ? -25.398 7.618 38.936 1.00 83.62 602 GLU A O 1
ATOM 4714 N N . PRO A 1 603 ? -26.351 5.628 38.505 1.00 86.44 603 PRO A N 1
ATOM 4715 C CA . PRO A 1 603 ? -26.705 5.376 39.901 1.00 86.44 603 PRO A CA 1
ATOM 4716 C C . PRO A 1 603 ? -25.475 5.236 40.806 1.00 86.44 603 PRO A C 1
ATOM 4718 O O . PRO A 1 603 ? -25.526 5.587 41.981 1.00 86.44 603 PRO A O 1
ATOM 4721 N N . GLN A 1 604 ? -24.353 4.770 40.252 1.00 90.06 604 GLN A N 1
ATOM 4722 C CA . GLN A 1 604 ? -23.073 4.649 40.952 1.00 90.06 604 GLN A CA 1
ATOM 4723 C C . GLN A 1 604 ? -22.585 6.023 41.426 1.00 90.06 604 GLN A C 1
ATOM 4725 O O . GLN A 1 604 ? -22.164 6.178 42.569 1.00 90.06 604 GLN A O 1
ATOM 4730 N N . THR A 1 605 ? -22.710 7.042 40.570 1.00 92.25 605 THR A N 1
ATOM 4731 C CA . THR A 1 605 ? -22.388 8.427 40.917 1.00 92.25 605 THR A CA 1
ATOM 4732 C C . THR A 1 605 ? -23.342 8.969 41.976 1.00 92.25 605 THR A C 1
ATOM 4734 O O . THR A 1 605 ? -22.889 9.614 42.916 1.00 92.25 605 THR A O 1
ATOM 4737 N N . VAL A 1 606 ? -24.647 8.686 41.872 1.00 93.25 606 VAL A N 1
ATOM 4738 C CA . VAL A 1 606 ? -25.625 9.098 42.894 1.00 93.25 606 VAL A CA 1
ATOM 4739 C C . VAL A 1 606 ? -25.265 8.513 44.257 1.00 93.25 606 VAL A C 1
ATOM 4741 O O . VAL A 1 606 ? -25.174 9.257 45.228 1.00 93.25 606 VAL A O 1
ATOM 4744 N N . LEU A 1 607 ? -24.999 7.208 44.339 1.00 94.81 607 LEU A N 1
ATOM 4745 C CA . LEU A 1 607 ? -24.657 6.549 45.602 1.00 94.81 607 LEU A CA 1
ATOM 4746 C C . LEU A 1 607 ? -23.294 7.004 46.146 1.00 94.81 607 LEU A C 1
ATOM 4748 O O . LEU A 1 607 ? -23.148 7.159 47.356 1.00 94.81 607 LEU A O 1
ATOM 4752 N N . ALA A 1 608 ? -22.332 7.320 45.275 1.00 94.56 608 ALA A N 1
ATOM 4753 C CA . ALA A 1 608 ? -21.076 7.949 45.681 1.00 94.56 608 ALA A CA 1
ATOM 4754 C C . ALA 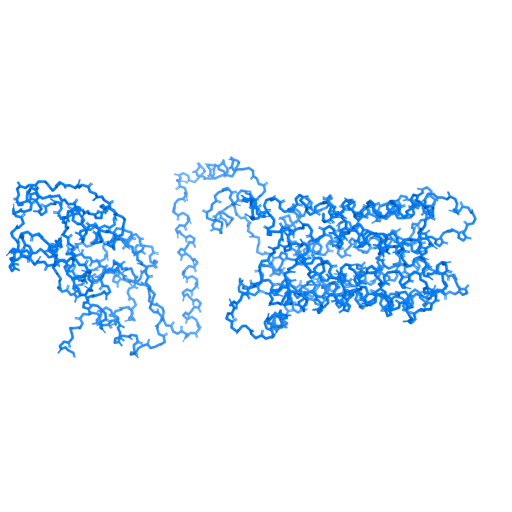A 1 608 ? -21.282 9.364 46.249 1.00 94.56 608 ALA A C 1
ATOM 4756 O O . ALA A 1 608 ? -20.623 9.734 47.211 1.00 94.56 608 ALA A O 1
ATOM 4757 N N . LEU A 1 609 ? -22.204 10.157 45.695 1.00 95.19 609 LEU A N 1
ATOM 4758 C CA . LEU A 1 609 ? -22.552 11.484 46.221 1.00 95.19 609 LEU A CA 1
ATOM 4759 C C . LEU A 1 609 ? -23.313 11.398 47.555 1.00 95.19 609 LEU A C 1
ATOM 4761 O O . LEU A 1 609 ? -23.123 12.244 48.431 1.00 95.19 609 LEU A O 1
ATOM 4765 N N . VAL A 1 610 ? -24.146 10.367 47.725 1.00 97.25 610 VAL A N 1
ATOM 4766 C CA . VAL A 1 610 ? -24.808 10.068 49.002 1.00 97.25 610 VAL A CA 1
ATOM 4767 C C . VAL A 1 610 ? -23.771 9.715 50.069 1.00 97.25 610 VAL A C 1
ATOM 4769 O O . VAL A 1 610 ? -23.838 10.267 51.164 1.00 97.25 610 VAL A O 1
ATOM 4772 N N . SER A 1 611 ? -22.777 8.873 49.761 1.00 96.31 611 SER A N 1
ATOM 4773 C CA . SER A 1 611 ? -21.774 8.438 50.750 1.00 96.31 611 SER A CA 1
ATOM 4774 C C . SER A 1 611 ? -20.900 9.574 51.286 1.00 96.31 611 SER A C 1
ATOM 4776 O O . SER A 1 611 ? -20.519 9.560 52.454 1.00 96.31 611 SER A O 1
ATOM 4778 N N . ILE A 1 612 ? -20.624 10.589 50.463 1.00 94.25 612 ILE A N 1
ATOM 4779 C CA . ILE A 1 612 ? -19.876 11.792 50.867 1.00 94.25 612 ILE A CA 1
ATOM 4780 C C . ILE A 1 612 ? -20.767 12.885 51.488 1.00 94.25 612 ILE A C 1
ATOM 4782 O O . ILE A 1 612 ? -20.270 13.958 51.828 1.00 94.25 612 ILE A O 1
ATOM 4786 N N . GLY A 1 613 ? -22.074 12.640 51.637 1.00 93.25 613 GLY A N 1
ATOM 4787 C CA . GLY A 1 613 ? -22.993 13.519 52.363 1.00 93.25 613 GLY A CA 1
ATOM 4788 C C . GLY A 1 613 ? -23.567 14.700 51.574 1.00 93.25 613 GLY A C 1
ATOM 4789 O O . GLY A 1 613 ? -24.054 15.645 52.189 1.00 93.25 613 GLY A O 1
ATOM 4790 N N . PHE A 1 614 ? -23.552 14.680 50.233 1.00 92.88 614 PHE A N 1
ATOM 4791 C CA . PHE A 1 614 ? -24.194 15.744 49.435 1.00 92.88 614 PHE A CA 1
ATOM 4792 C C . PHE A 1 614 ? -25.725 15.736 49.553 1.00 92.88 614 PHE A C 1
ATOM 4794 O O . PHE A 1 614 ? -26.367 16.761 49.319 1.00 92.88 614 PHE A O 1
ATOM 4801 N N . GLY A 1 615 ? -26.307 14.592 49.906 1.00 94.56 615 GLY A N 1
ATOM 4802 C CA . GLY A 1 615 ? -27.729 14.434 50.166 1.00 94.56 615 GLY A CA 1
ATOM 4803 C C . GLY A 1 615 ? -28.140 12.971 50.226 1.00 94.56 615 GLY A C 1
ATOM 4804 O O . GLY A 1 615 ? -27.293 12.088 50.337 1.00 94.56 615 GLY A O 1
ATOM 4805 N N . LEU A 1 616 ? -29.443 12.728 50.155 1.00 96.50 616 LEU A N 1
ATOM 4806 C CA . LEU A 1 616 ? -30.050 11.399 50.161 1.00 96.50 616 LEU A CA 1
ATOM 4807 C C . LEU A 1 616 ? -30.743 11.086 48.836 1.00 96.50 616 LEU A C 1
ATOM 4809 O O . LEU A 1 616 ? -30.931 11.966 47.996 1.00 96.50 616 LEU A O 1
ATOM 4813 N N . THR A 1 617 ? -31.141 9.833 48.640 1.00 95.75 617 THR A N 1
ATOM 4814 C CA . THR A 1 617 ? -31.908 9.433 47.456 1.00 95.75 617 THR A CA 1
ATOM 4815 C C . THR A 1 617 ? -32.941 8.358 47.780 1.00 95.75 617 THR A C 1
ATOM 4817 O O . THR A 1 617 ? -32.859 7.703 48.818 1.00 95.75 617 THR A O 1
ATOM 4820 N N . ILE A 1 618 ? -33.918 8.172 46.893 1.00 93.62 618 ILE A N 1
ATOM 4821 C CA . ILE A 1 618 ? -34.860 7.047 46.941 1.00 93.62 618 ILE A CA 1
ATOM 4822 C C . ILE A 1 618 ? -34.592 6.188 45.707 1.00 93.62 618 ILE A C 1
ATOM 4824 O O . ILE A 1 618 ? -34.614 6.693 44.587 1.00 93.62 618 ILE A O 1
ATOM 4828 N N . ILE A 1 619 ? -34.298 4.906 45.908 1.00 91.25 619 ILE A N 1
ATOM 4829 C CA . ILE A 1 619 ? -33.821 4.009 44.851 1.00 91.25 619 ILE A CA 1
ATOM 4830 C C . ILE A 1 619 ? -34.290 2.569 45.097 1.00 91.25 619 ILE A C 1
ATOM 4832 O O . ILE A 1 619 ? -34.626 2.220 46.222 1.00 91.25 619 ILE A O 1
ATOM 4836 N N . ALA A 1 620 ? -34.361 1.732 44.061 1.00 89.56 620 ALA A N 1
ATOM 4837 C CA . ALA A 1 620 ? -34.852 0.356 44.187 1.00 89.56 620 ALA A CA 1
ATOM 4838 C C . ALA A 1 620 ? -33.996 -0.499 45.151 1.00 89.56 620 ALA A C 1
ATOM 4840 O O . ALA A 1 620 ? -32.770 -0.390 45.174 1.00 89.56 620 ALA A O 1
ATOM 4841 N N . ASP A 1 621 ? -34.635 -1.399 45.892 1.00 88.62 621 ASP A N 1
ATOM 4842 C CA . ASP A 1 621 ? -34.021 -2.373 46.808 1.00 88.62 621 ASP A CA 1
ATOM 4843 C C . ASP A 1 621 ? -32.893 -3.221 46.196 1.00 88.62 621 ASP A C 1
ATOM 4845 O O . ASP A 1 621 ? -31.926 -3.546 46.879 1.00 88.62 621 ASP A O 1
ATOM 4849 N N . SER A 1 622 ? -32.961 -3.517 44.898 1.00 87.69 622 SER A N 1
ATOM 4850 C CA . SER A 1 622 ? -31.907 -4.177 44.115 1.00 87.69 622 SER A CA 1
ATOM 4851 C C . SER A 1 622 ? -30.519 -3.546 44.301 1.00 87.69 622 SER A C 1
ATOM 4853 O O . SER A 1 622 ? -29.518 -4.259 44.328 1.00 87.69 622 SER A O 1
ATOM 4855 N N . TYR A 1 623 ? -30.437 -2.228 44.504 1.00 88.44 623 TYR A N 1
ATOM 4856 C CA . TYR A 1 623 ? -29.172 -1.549 44.792 1.00 88.44 623 TYR A CA 1
ATOM 4857 C C . TYR A 1 623 ? -28.631 -1.863 46.190 1.00 88.44 623 TYR A C 1
ATOM 4859 O O . TYR A 1 623 ? -27.415 -1.894 46.368 1.00 88.44 623 TYR A O 1
ATOM 4867 N N . ALA A 1 624 ? -29.501 -2.143 47.163 1.00 87.94 624 ALA A N 1
ATOM 4868 C CA . ALA A 1 624 ? -29.116 -2.522 48.521 1.00 87.94 624 ALA A CA 1
ATOM 4869 C C . ALA A 1 624 ? -28.530 -3.945 48.604 1.00 87.94 624 ALA A C 1
ATOM 4871 O O . ALA A 1 624 ? -27.969 -4.310 49.633 1.00 87.94 624 ALA A O 1
ATOM 4872 N N . GLN A 1 625 ? -28.621 -4.743 47.531 1.00 84.94 625 GLN A N 1
ATOM 4873 C CA . GLN A 1 625 ? -27.957 -6.051 47.447 1.00 84.94 625 GLN A CA 1
ATOM 4874 C C . GLN A 1 625 ? -26.446 -5.944 47.183 1.00 84.94 625 GLN A C 1
ATOM 4876 O O . GLN A 1 625 ? -25.726 -6.938 47.276 1.00 84.94 625 GLN A O 1
ATOM 4881 N N . MET A 1 626 ? -25.953 -4.749 46.845 1.00 85.31 626 MET A N 1
ATOM 4882 C CA . MET A 1 626 ? -24.532 -4.474 46.646 1.00 85.31 626 MET A CA 1
ATOM 4883 C C . MET A 1 626 ? -23.933 -3.760 47.857 1.00 85.31 626 MET A C 1
ATOM 4885 O O . MET A 1 626 ? -24.628 -3.084 48.616 1.00 85.31 626 MET A O 1
ATOM 4889 N N . ASN A 1 627 ? -22.612 -3.858 48.001 1.00 87.38 627 ASN A N 1
ATOM 4890 C CA . ASN A 1 627 ? -21.891 -3.114 49.023 1.00 87.38 627 ASN A CA 1
ATOM 4891 C C . ASN A 1 627 ? -21.575 -1.687 48.544 1.00 87.38 627 ASN A C 1
ATOM 4893 O O . ASN A 1 627 ? -20.816 -1.513 47.590 1.00 87.38 627 ASN A O 1
ATOM 4897 N N . TRP A 1 628 ? -22.105 -0.684 49.245 1.00 93.06 628 TRP A N 1
ATOM 4898 C CA . TRP A 1 628 ? -21.869 0.738 48.980 1.00 93.06 628 TRP A CA 1
ATOM 4899 C C . TRP A 1 628 ? -21.223 1.397 50.205 1.00 93.06 628 TRP A C 1
ATOM 4901 O O . TRP A 1 628 ? -21.924 1.702 51.172 1.00 93.06 628 TRP A O 1
ATOM 4911 N N . PRO A 1 629 ? -19.895 1.619 50.204 1.00 92.31 629 PRO A N 1
ATOM 4912 C CA . PRO A 1 629 ? -19.204 2.204 51.350 1.00 92.31 629 PRO A CA 1
ATOM 4913 C C . PRO A 1 629 ? -19.799 3.561 51.751 1.00 92.31 629 PRO A C 1
ATOM 4915 O O . PRO A 1 629 ? -19.930 4.450 50.911 1.00 92.31 629 PRO A O 1
ATOM 4918 N N . GLY A 1 630 ? -20.145 3.718 53.032 1.00 94.38 630 GLY A N 1
ATOM 4919 C CA . GLY A 1 630 ? -20.696 4.959 53.591 1.00 94.38 630 GLY A CA 1
ATOM 4920 C C . GLY A 1 630 ? -22.174 5.227 53.281 1.00 94.38 630 GLY A C 1
ATOM 4921 O O . GLY A 1 630 ? -22.666 6.300 53.629 1.00 94.38 630 GLY A O 1
ATOM 4922 N N . VAL A 1 631 ? -22.892 4.283 52.655 1.00 97.50 631 VAL A N 1
ATOM 4923 C CA . VAL A 1 631 ? -24.333 4.395 52.367 1.00 97.50 631 VAL A CA 1
ATOM 4924 C C . VAL A 1 631 ? -25.122 3.357 53.157 1.00 97.50 631 VAL A C 1
ATOM 4926 O O . VAL A 1 631 ? -24.792 2.175 53.177 1.00 97.50 631 VAL A O 1
ATOM 4929 N N . VAL A 1 632 ? -26.217 3.798 53.767 1.00 96.44 632 VAL A N 1
ATOM 4930 C CA . VAL A 1 632 ? -27.165 2.961 54.496 1.00 96.44 632 VAL A CA 1
ATOM 4931 C C . VAL A 1 632 ? -28.524 3.028 53.808 1.00 96.44 632 VAL A C 1
ATOM 4933 O O . VAL A 1 632 ? -29.063 4.110 53.580 1.00 96.44 632 VAL A O 1
ATOM 4936 N N . PHE A 1 633 ? -29.099 1.863 53.514 1.00 96.69 633 PHE A N 1
ATOM 4937 C CA . PHE A 1 633 ? -30.441 1.744 52.947 1.00 96.69 633 PHE A CA 1
ATOM 4938 C C . PHE A 1 633 ? -31.463 1.490 54.058 1.00 96.69 633 PHE A C 1
ATOM 4940 O O . PHE A 1 633 ? -31.260 0.623 54.919 1.00 96.69 633 PHE A O 1
ATOM 4947 N N . ARG A 1 634 ? -32.572 2.235 54.044 1.00 96.38 634 ARG A N 1
ATOM 4948 C CA . ARG A 1 634 ? -33.704 2.046 54.957 1.00 96.38 634 ARG A CA 1
ATOM 4949 C C . ARG A 1 634 ? -35.029 1.974 54.206 1.00 96.38 634 ARG A C 1
ATOM 4951 O O . ARG A 1 634 ? -35.270 2.810 53.336 1.00 96.38 634 ARG A O 1
ATOM 4958 N N . PRO A 1 635 ? -35.891 0.996 54.524 1.00 95.56 635 PRO A N 1
ATOM 4959 C CA . PRO A 1 635 ? -37.209 0.915 53.918 1.00 95.56 635 PRO A CA 1
ATOM 4960 C C . PRO A 1 635 ? -38.080 2.094 54.374 1.00 95.56 635 PRO A C 1
ATOM 4962 O O . PRO A 1 635 ? -37.978 2.533 55.527 1.00 95.56 635 PRO A O 1
ATOM 4965 N N . PRO A 1 636 ? -38.946 2.622 53.500 1.00 93.50 636 PRO A N 1
ATOM 4966 C CA . PRO A 1 636 ? -39.922 3.615 53.906 1.00 93.50 636 PRO A CA 1
ATOM 4967 C C . PRO A 1 636 ? -40.983 2.992 54.831 1.00 93.50 636 PRO A C 1
ATOM 4969 O O . PRO A 1 636 ? -41.366 1.837 54.654 1.00 93.50 636 PRO A O 1
ATOM 4972 N N . SER A 1 637 ? -41.495 3.751 55.806 1.00 92.06 637 SER A N 1
ATOM 4973 C CA . SER A 1 637 ? -42.526 3.274 56.751 1.00 92.06 637 SER A CA 1
ATOM 4974 C C . SER A 1 637 ? -43.819 2.830 56.052 1.00 92.06 637 SER A C 1
ATOM 4976 O O . SER A 1 637 ? -44.537 1.970 56.557 1.00 92.06 637 SER A O 1
ATOM 4978 N N . ARG A 1 638 ? -44.114 3.403 54.879 1.00 90.06 638 ARG A N 1
ATOM 4979 C CA . ARG A 1 638 ? -45.103 2.888 53.927 1.00 90.06 638 ARG A CA 1
ATOM 4980 C C . ARG A 1 638 ? -44.346 2.368 52.701 1.00 90.06 638 ARG A C 1
ATOM 4982 O O . ARG A 1 638 ? -43.642 3.178 52.096 1.00 90.06 638 ARG A O 1
ATOM 4989 N N . PRO A 1 639 ? -44.470 1.078 52.336 1.00 88.69 639 PRO A N 1
ATOM 4990 C CA . PRO A 1 639 ? -43.801 0.524 51.165 1.00 88.69 639 PRO A CA 1
ATOM 4991 C C . PRO A 1 639 ? -44.129 1.315 49.901 1.00 88.69 639 PRO A C 1
ATOM 4993 O O . PRO A 1 639 ? -45.284 1.675 49.668 1.00 88.69 639 PRO A O 1
ATOM 4996 N N . ILE A 1 640 ? -43.107 1.576 49.091 1.00 89.88 640 ILE A N 1
ATOM 4997 C CA . ILE A 1 640 ? -43.262 2.224 47.792 1.00 89.88 640 ILE A CA 1
ATOM 4998 C C . ILE A 1 640 ? -42.972 1.145 46.744 1.00 89.88 640 ILE A C 1
ATOM 5000 O O . ILE A 1 640 ? -41.817 0.724 46.643 1.00 89.88 640 ILE A O 1
ATOM 5004 N N . PRO A 1 641 ? -43.976 0.677 45.985 1.00 87.38 641 PRO A N 1
ATOM 5005 C CA . PRO A 1 641 ? -43.803 -0.449 45.077 1.00 87.38 641 PRO A CA 1
ATOM 5006 C C . PRO A 1 641 ? -42.805 -0.120 43.961 1.00 87.38 641 PRO A C 1
ATOM 5008 O O . PRO A 1 641 ? -42.818 0.972 43.394 1.00 87.38 641 PRO A O 1
ATOM 5011 N N . ALA A 1 642 ? -41.950 -1.089 43.651 1.00 86.25 642 ALA A N 1
ATOM 5012 C CA . ALA A 1 642 ? -40.957 -1.068 42.579 1.00 86.25 642 ALA A CA 1
ATOM 5013 C C . ALA A 1 642 ? -40.964 -2.382 41.775 1.00 86.25 642 ALA A C 1
ATOM 5015 O O . ALA A 1 642 ? -39.954 -2.730 41.163 1.00 86.25 642 ALA A O 1
ATOM 5016 N N . ASP A 1 643 ? -42.085 -3.109 41.815 1.00 87.25 643 ASP A N 1
ATOM 5017 C CA . ASP A 1 643 ? -42.293 -4.430 41.215 1.00 87.25 643 ASP A CA 1
ATOM 5018 C C . ASP A 1 643 ? -41.771 -4.527 39.777 1.00 87.25 643 ASP A C 1
ATOM 5020 O O . ASP A 1 643 ? -41.885 -3.587 38.992 1.00 87.25 643 ASP A O 1
ATOM 5024 N N . LEU A 1 644 ? -41.214 -5.683 39.422 1.00 87.75 644 LEU A N 1
ATOM 5025 C CA . LEU A 1 644 ? -40.681 -5.953 38.091 1.00 87.75 644 LEU A CA 1
ATOM 5026 C C . LEU A 1 644 ? -41.712 -6.680 37.235 1.00 87.75 644 LEU A C 1
ATOM 5028 O O . LEU A 1 644 ? -42.265 -7.693 37.662 1.00 87.75 644 LEU A O 1
ATOM 5032 N N . TYR A 1 645 ? -41.906 -6.203 36.009 1.00 88.19 645 TYR A N 1
ATOM 5033 C CA . TYR A 1 645 ? -42.821 -6.781 35.026 1.00 88.19 645 TYR A CA 1
ATOM 5034 C C . TYR A 1 645 ? -42.079 -7.120 33.733 1.00 88.19 645 TYR A C 1
ATOM 5036 O O . TYR A 1 645 ? -41.236 -6.347 33.279 1.00 88.19 645 TYR A O 1
ATOM 5044 N N . ALA A 1 646 ? -42.413 -8.258 33.129 1.00 90.69 646 ALA A N 1
ATOM 5045 C CA . ALA A 1 646 ? -42.110 -8.543 31.734 1.00 90.69 646 ALA A CA 1
ATOM 5046 C C . ALA A 1 646 ? -43.209 -7.929 30.871 1.00 90.69 646 ALA A C 1
ATOM 5048 O O . ALA A 1 646 ? -44.383 -8.171 31.127 1.00 90.69 646 ALA A O 1
ATOM 5049 N N . VAL A 1 647 ? -42.834 -7.175 29.844 1.00 90.31 647 VAL A N 1
ATOM 5050 C CA . VAL A 1 647 ? -43.750 -6.596 28.860 1.00 90.31 647 VAL A CA 1
ATOM 5051 C C . VAL A 1 647 ? -43.378 -7.105 27.479 1.00 90.31 647 VAL A C 1
ATOM 5053 O O . VAL A 1 647 ? -42.212 -7.047 27.089 1.00 90.31 647 VAL A O 1
ATOM 5056 N N . PHE A 1 648 ? -44.348 -7.634 26.745 1.00 89.75 648 PHE A N 1
ATOM 5057 C CA . PHE A 1 648 ? -44.104 -8.292 25.464 1.00 89.75 648 PHE A CA 1
ATOM 5058 C C . PHE A 1 648 ? -45.324 -8.221 24.544 1.00 89.75 648 PHE A C 1
ATOM 5060 O O . PHE A 1 648 ? -46.449 -7.987 24.984 1.00 89.75 648 PHE A O 1
ATOM 5067 N N . ASP A 1 649 ? -45.092 -8.446 23.252 1.00 87.94 649 ASP A N 1
ATOM 5068 C CA . ASP A 1 649 ? -46.152 -8.607 22.258 1.00 87.94 649 ASP A CA 1
ATOM 5069 C C . ASP A 1 649 ? -46.601 -10.083 22.216 1.00 87.94 649 ASP A C 1
ATOM 5071 O O . ASP A 1 649 ? -45.798 -10.948 21.851 1.00 87.94 649 ASP A O 1
ATOM 5075 N N . PRO A 1 650 ? -47.859 -10.410 22.574 1.00 80.88 650 PRO A N 1
ATOM 5076 C CA . PRO A 1 650 ? -48.348 -11.786 22.604 1.00 80.88 650 PRO A CA 1
ATOM 5077 C C . PRO A 1 650 ? -48.394 -12.456 21.223 1.00 80.88 650 PRO A C 1
ATOM 5079 O O . PRO A 1 650 ? -48.370 -13.684 21.159 1.00 80.88 650 PRO A O 1
ATOM 5082 N N . VAL A 1 651 ? -48.454 -11.693 20.125 1.00 75.94 651 VAL A N 1
ATOM 5083 C CA . VAL A 1 651 ? -48.493 -12.235 18.755 1.00 75.94 651 VAL A CA 1
ATOM 5084 C C . VAL A 1 651 ? -47.108 -12.704 18.307 1.00 75.94 651 VAL A C 1
ATOM 5086 O O . VAL A 1 651 ? -46.988 -13.712 17.612 1.00 75.94 651 VAL A O 1
ATOM 5089 N N . HIS A 1 652 ? -46.058 -12.000 18.734 1.00 68.38 652 HIS A N 1
ATOM 5090 C CA . HIS A 1 652 ? -44.674 -12.241 18.315 1.00 68.38 652 HIS A CA 1
ATOM 5091 C C . HIS A 1 652 ? -43.824 -12.956 19.378 1.00 68.38 652 HIS A C 1
ATOM 5093 O O . HIS A 1 652 ? -42.632 -13.196 19.165 1.00 68.38 652 HIS A O 1
ATOM 5099 N N . LEU A 1 653 ? -44.422 -13.333 20.512 1.00 77.69 653 LEU A N 1
ATOM 5100 C CA . LEU A 1 653 ? -43.735 -14.036 21.588 1.00 77.69 653 LEU A CA 1
ATOM 5101 C C . LEU A 1 653 ? -43.345 -15.457 21.157 1.00 77.69 653 LEU A C 1
ATOM 5103 O O . LEU A 1 653 ? -44.187 -16.339 20.977 1.00 77.69 653 LEU A O 1
ATOM 5107 N N . THR A 1 654 ? -42.042 -15.709 21.045 1.00 79.81 654 THR A N 1
ATOM 5108 C CA . THR A 1 654 ? -41.541 -17.055 20.749 1.00 79.81 654 THR A CA 1
ATOM 5109 C C . THR A 1 654 ? -41.718 -17.993 21.947 1.00 79.81 654 THR A C 1
ATOM 5111 O O . THR A 1 654 ? -41.720 -17.561 23.104 1.00 79.81 654 THR A O 1
ATOM 5114 N N . LEU A 1 655 ? -41.799 -19.304 21.690 1.00 77.81 655 LEU A N 1
ATOM 5115 C CA . LEU A 1 655 ? -41.856 -20.320 22.750 1.00 77.81 655 LEU A CA 1
ATOM 5116 C C . LEU A 1 655 ? -40.661 -20.203 23.712 1.00 77.81 655 LEU A C 1
ATOM 5118 O O . LEU A 1 655 ? -40.816 -20.332 24.922 1.00 77.81 655 LEU A O 1
ATOM 5122 N N . THR A 1 656 ? -39.485 -19.907 23.167 1.00 80.69 656 THR A N 1
ATOM 5123 C CA . THR A 1 656 ? -38.222 -19.753 23.890 1.00 80.69 656 THR A CA 1
ATOM 5124 C C . THR A 1 656 ? -38.217 -18.503 24.776 1.00 80.69 656 THR A C 1
ATOM 5126 O O . THR A 1 656 ? -37.839 -18.580 25.943 1.00 80.69 656 THR A O 1
ATOM 5129 N N . THR A 1 657 ? -38.728 -17.370 24.282 1.00 85.31 657 THR A N 1
ATOM 5130 C CA . THR A 1 657 ? -38.919 -16.156 25.097 1.00 85.31 657 THR A CA 1
ATOM 5131 C C . THR A 1 657 ? -39.945 -16.391 26.205 1.00 85.31 657 THR A C 1
ATOM 5133 O O . THR A 1 657 ? -39.736 -15.968 27.338 1.00 85.31 657 THR A O 1
ATOM 5136 N N . LYS A 1 658 ? -41.024 -17.129 25.920 1.00 86.56 658 LYS A N 1
ATOM 5137 C CA . LYS A 1 658 ? -42.022 -17.503 26.930 1.00 86.56 658 LYS A CA 1
ATOM 5138 C C . LYS A 1 658 ? -41.429 -18.393 28.028 1.00 86.56 658 LYS A C 1
ATOM 5140 O O . LYS A 1 658 ? -41.682 -18.157 29.204 1.00 86.56 658 LYS A O 1
ATOM 5145 N N . GLN A 1 659 ? -40.610 -19.382 27.663 1.00 86.25 659 GLN A N 1
ATOM 5146 C CA . GLN A 1 659 ? -39.883 -20.224 28.623 1.00 86.25 659 GLN A CA 1
ATOM 5147 C C . GLN A 1 659 ? -38.939 -19.403 29.502 1.00 86.25 659 GLN A C 1
ATOM 5149 O O . GLN A 1 659 ? -38.843 -19.670 30.699 1.00 86.25 659 GLN A O 1
ATOM 5154 N N . LEU A 1 660 ? -38.277 -18.394 28.928 1.00 88.94 660 LEU A N 1
ATOM 5155 C CA . LEU A 1 660 ? -37.452 -17.473 29.697 1.00 88.94 660 LEU A CA 1
ATOM 5156 C C . LEU A 1 660 ? -38.296 -16.672 30.693 1.00 88.94 660 LEU A C 1
ATOM 5158 O O . LEU A 1 660 ? -37.967 -16.669 31.871 1.00 88.94 660 LEU A O 1
ATOM 5162 N N . ILE A 1 661 ? -39.396 -16.048 30.262 1.00 89.94 661 ILE A N 1
ATOM 5163 C CA . ILE A 1 661 ? -40.287 -15.280 31.154 1.00 89.94 661 ILE A CA 1
ATOM 5164 C C . ILE A 1 661 ? -40.785 -16.149 32.319 1.00 89.94 661 ILE A C 1
ATOM 5166 O O . ILE A 1 661 ? -40.736 -15.721 33.469 1.00 89.94 661 ILE A O 1
ATOM 5170 N N . GLU A 1 662 ? -41.171 -17.398 32.056 1.00 88.12 662 GLU A N 1
ATOM 5171 C CA . GLU A 1 662 ? -41.563 -18.345 33.107 1.00 88.12 662 GLU A CA 1
ATOM 5172 C C . GLU A 1 662 ? -40.404 -18.715 34.044 1.00 88.12 662 GLU A C 1
ATOM 5174 O O . GLU A 1 662 ? -40.588 -18.796 35.259 1.00 88.12 662 GLU A O 1
ATOM 5179 N N . ALA A 1 663 ? -39.187 -18.889 33.522 1.00 86.94 663 ALA A N 1
ATOM 5180 C CA . ALA A 1 663 ? -38.004 -19.108 34.354 1.00 86.94 663 ALA A CA 1
ATOM 5181 C C . ALA A 1 663 ? -37.685 -17.894 35.244 1.00 86.94 663 ALA A C 1
ATOM 5183 O O . ALA A 1 663 ? -37.223 -18.069 36.370 1.00 86.94 663 ALA A O 1
ATOM 5184 N N . LEU A 1 664 ? -37.966 -16.678 34.764 1.00 88.00 664 LEU A N 1
ATOM 5185 C CA . LEU A 1 664 ? -37.797 -15.434 35.516 1.00 88.00 664 LEU A CA 1
ATOM 5186 C C . LEU A 1 664 ? -38.858 -15.225 36.602 1.00 88.00 664 LEU A C 1
ATOM 5188 O O . LEU A 1 664 ? -38.608 -14.455 37.519 1.00 88.00 664 LEU A O 1
ATOM 5192 N N . LYS A 1 665 ? -40.015 -15.893 36.529 1.00 85.56 665 LYS A N 1
ATOM 5193 C CA . LYS A 1 665 ? -41.078 -15.806 37.549 1.00 85.56 665 LYS A CA 1
ATOM 5194 C C . LYS A 1 665 ? -40.817 -16.694 38.767 1.00 85.56 665 LYS A C 1
ATOM 5196 O O . LYS A 1 665 ? -41.345 -16.426 39.844 1.00 85.56 665 LYS A O 1
ATOM 5201 N N . LYS A 1 666 ? -40.027 -17.762 38.613 1.00 74.69 666 LYS A N 1
ATOM 5202 C CA . LYS A 1 666 ? -39.775 -18.730 39.691 1.00 74.69 666 LYS A CA 1
ATOM 5203 C C . LYS A 1 666 ? -38.950 -18.099 40.812 1.00 74.69 666 LYS A C 1
ATOM 5205 O O . LYS A 1 666 ? -37.855 -17.582 40.585 1.00 74.69 666 LYS A O 1
ATOM 5210 N N . SER A 1 667 ? -39.476 -18.162 42.031 1.00 60.31 667 SER A N 1
ATOM 5211 C CA . SER A 1 667 ? -38.803 -17.660 43.230 1.00 60.31 667 SER A CA 1
ATOM 5212 C C . SER A 1 667 ? -37.660 -18.604 43.637 1.00 60.31 667 SER A C 1
ATOM 5214 O O . SER A 1 667 ? -37.737 -19.797 43.354 1.00 60.31 667 SER A O 1
ATOM 5216 N N . PRO A 1 668 ? -36.608 -18.140 44.340 1.00 53.12 668 PRO A N 1
ATOM 5217 C CA . PRO A 1 668 ? -35.559 -19.020 44.867 1.00 53.12 668 PRO A CA 1
ATOM 5218 C C . PRO A 1 668 ? -36.051 -20.175 45.764 1.00 53.12 668 PRO A C 1
ATOM 5220 O O . PRO A 1 668 ? -35.269 -21.086 46.027 1.00 53.12 668 PRO A O 1
ATOM 5223 N N . ALA A 1 669 ? -37.296 -20.120 46.253 1.00 47.19 669 ALA A N 1
ATOM 5224 C CA . ALA A 1 669 ? -37.929 -21.158 47.070 1.00 47.19 669 ALA A CA 1
ATOM 5225 C C . ALA A 1 669 ? -38.614 -22.287 46.262 1.00 47.19 669 ALA A C 1
ATOM 5227 O O . ALA A 1 669 ? -39.025 -23.272 46.875 1.00 47.19 669 ALA A O 1
ATOM 5228 N N . ASP A 1 670 ? -38.690 -22.156 44.930 1.00 44.03 670 ASP A N 1
ATOM 5229 C CA . ASP A 1 670 ? -39.094 -23.199 43.970 1.00 44.03 670 ASP A CA 1
ATOM 5230 C C . ASP A 1 670 ? -37.864 -23.778 43.246 1.00 44.03 670 ASP A C 1
ATOM 5232 O O . ASP A 1 670 ? -37.882 -24.992 42.940 1.00 44.03 670 ASP A O 1
#

Secondary structure (DSSP, 8-state):
-HHHHHHHHHTTTTTHHHIIIIIS---HHHHHHHHHHHHHHHHHHHHHHHHHHHHTS-HHHHHHHHHHHHHHHHHHHTT--SHHHHHHHHHHHHHHHHHHHHHHHHHHHHHHHHTT--HHHHHHHHHHHHHHHHHHHHHHHHHTT-TTSTHHHHHHHHHHHHHHHHHTTSPPPPP--------HHHHTTGGGGGGGGSHHHHHHHHHHHHHHHHHHHHHHHHHHHHHHGGGSTTTTTSHHHHSHHHHHHHHHHHHHHHHHHHHHHHHHHHHHHHHHHHHHHHHHHHHHHHH--SSHHHHHHHHHHHHHHHHHHHHHHHHHHHHHHHHS-TTTHHHHHHHHHIIIIIIIHHHHHHHHHHHHHHTEETTEE-HHHHHHHHHHHHHHHHHHHHHH---------SHHHHHHHHSSHHHHHHHTTS-HHHHHHHHHHHHHHHTS--TTHHHHHHHHHHHHHHHHHHHTTT---EEEEEE-GGGGGTTHHHHHHHHHHH-TTSEEEEEE--HHHHHHHHHTTS-SEEEEES---PSTT-EEEEEE--BEEEEEETTSGGGGSSSB-GGGGGGSEEEEE-GGGSTHHHHHHHHHHTT---EEEEEESSHHHHHHHHHTTS-BEEEEGGGGGS--TTEEEE-BSS--B--EEEEE-TTT--HHHHHHHHHHH--TT-

Organism: NCBI:txid1245745

Radius of gyration: 34.92 Å; chains: 1; bounding box: 84×46×98 Å

Foldseek 3Di:
DLLLLLLLCLLCLQLVLQLLCVPLVDFLLLLLLLLLLLQALLLFQLLVLVCCCQAPFPLLLLLLVLLLQLLVLLVQLQPDSDSVSVSVSSNSNSSSSNNNVVSVLVLVQVVCVVVVHDCVPPVVVVNVSNLVSSLVSLCVCLVVQCSNHSVSSNVSSVSSNVSSVVSVVRDGDDHDHDDDDDDPCVSSLVVLVVLCVPVLSVLLLLLLLQVLLLVLLCSNCVLNLQCLLCVPVVCVPFCSNRRVSNLLSLLSVLLVVLLVCQLVCCLPPNLLVLLLQLLLLSLQLLQLQLQADRPPVSVVSSSVSSNSNNSNPCSNLVSSLVVLCVPDDPVSSVSSNSSSCSSNRHNSNSCSSNVLSVLQNVQADPSRTSSSVSSNVSSVSSVVSSVCSVVSNDDDDPNPVDLLSLCLVVVDQCRSCVSVVHHSVVSVVVQVVVCVVVVHNCDPVSSLVVVLVVVVVVVVVCVVVPFAAEAEEEEAVLVCLPQQVQLVVVLCVVRVRYHYHYDHAAPVVVLVCQVSVVHAKYKAWDDDPRPPQKDKDFLDWWFKWKKAFCPDPCLPDQAAALLVQQPWEEEEEPVRNDPVVVVQVVSVVSPHGHHHPYYDHDVLVSLVCRQVPVTMYIGICSVVSDDRHRMGIHAHPDTHITTIMMMHRPVSNDPSNVSSSVSSNDGPVD

Sequence (670 aa):
MLFLQYFIWGAWLVTLGSYMINTLGFKGADVGMVYSTKGLTALLMPGLIGIVADKWLPANRVYSLCHLVGAGMLVWAASINQPGLMFWAMLGNALAFMPTIALSNTVSYACLEKAGLDTVTHFPPVRVFGTVGFIAAMWTVSLMRIELSSIQLYIAAATSGLLALYALTLPTIPVVKHQAARSWVSRLGLDAFVLFKKPQMAVFFLFAMLLGAVLQITNTFGNPFLHDFARQPEFADSFVVQYPSILLSVSQMSEVVFILTIPFFLRRFGIKQVMLMSMVAWVLRFALFAWGDPSAFGFVLLLLSMVVYGWAFDFFNISGSVFVEQEVDSRIRASAQGLFMTMVNGIGAYLGAIVSGYVVDYFTADGVKDWPTIWLVFAGYALVLAIVFHFSFHYRHRQITSVSDAVAEELHFGRAAARLNMSQPPLSFHIKELEAQLGVVLLEETKQLLNNASLALARVEQIGRGEGGRIQLGIVGTAIWGGLRLGLQRFIADYPAIDVTFREKSPGDQLALLERHEIDAGIWRMETCPPGGLQSEKLHEATFMVALPESHPLARQQTVDITQLRHEPFVTMTAIHSDWTFLQRVCREAGFTPRVVREAVEPQTVLALVSIGFGLTIIADSYAQMNWPGVVFRPPSRPIPADLYAVFDPVHLTLTTKQLIEALKKSPAD

InterPro domains:
  IPR000847 LysR, HTH, N-terminal domain [PF00126] (405-447)
  IPR000847 LysR, HTH, N-terminal domain [PR00039] (413-424)
  IPR000847 LysR, HTH, N-terminal domain [PR00039] (424-434)
  IPR000847 LysR, HTH, N-terminal domain [PR00039] (434-445)
  IPR000847 LysR, HTH, N-terminal domain [PS50931] (405-444)
  IPR004740 Nucleoside:H+ symporter [PF03825] (1-397)
  IPR004740 Nucleoside:H+ symporter [TIGR00889] (1-406)
  IPR005119 LysR, substrate-binding [PF03466] (465-666)
  IPR036259 MFS transporter superfamily [G3DSA:1.20.1250.20] (1-175)
  IPR036259 MFS transporter superfamily [G3DSA:1.20.1250.20] (190-394)
  IPR036259 MFS transporter superfamily [SSF103473] (2-398)
  IPR036388 Winged helix-like DNA-binding domain superfamily [G3DSA:1.10.10.10] (402-459)
  IPR036390 Winged helix DNA-binding domain superfamily [SSF46785] (406-448)
  IPR037409 HTH-type transcriptional regulator XapR, PBP2 domain [NF007439] (406-665)